Protein AF-A0AAD9D840-F1 (afdb_monomer_lite)

pLDDT: mean 80.18, std 19.05, range [27.67, 98.0]

Organism: NCBI:txid267567

Sequence (461 aa):
MATDFKEIMEVLMKVVNGGENPTETIGHDTWLPEKRAKYNAKRRQKDLDFVYSNWGLPQEKLETKINIADVPAKVAKKHKRAVAVHGYEWARMDKEYSVKVKEMESRGSLAEAVSYSIAHGTSTLEQMQQVLPTYQSRTIVDIPPDFRKFSSRICEREISGNCSALNYLFRNNYYLASYYNYAGERTDDELSLHHVNEALSLLPTLQRGEVPHYDEVLVRTIRALATYCMKDFEAALMEYRVCIAAIRLLHHEGRIDMSDATDKLMNTVNLWPHSILRMTIRIKIQNGVSRPYLTKEEYLDLMKENAYGIYSPSSQKCFHCGNTEKLLLCCGCSNAWYCSKSCATKEWKIDHKRRCGSKRYTGTVTMTASCLQEVLDEIESKDVGPETVNSLGMSILNFGDRDFLVLCKDPSSGEIFDALTDETIEMQEGAPLPTLKSKLGGYHVFSGVPSNKSSQAESQE

Structure (mmCIF, N/CA/C/O backbone):
data_AF-A0AAD9D840-F1
#
_entry.id   AF-A0AAD9D840-F1
#
loop_
_atom_site.group_PDB
_atom_site.id
_atom_site.type_symbol
_atom_site.label_atom_id
_atom_site.label_alt_id
_atom_site.label_comp_id
_atom_site.label_asym_id
_atom_site.label_entity_id
_atom_site.label_seq_id
_atom_site.pdbx_PDB_ins_code
_atom_site.Cartn_x
_atom_site.Cartn_y
_atom_site.Cartn_z
_atom_site.occupancy
_atom_site.B_iso_or_equiv
_atom_site.auth_seq_id
_atom_site.auth_comp_id
_atom_site.auth_asym_id
_atom_site.auth_atom_id
_atom_site.pdbx_PDB_model_num
ATOM 1 N N . MET A 1 1 ? -0.893 21.576 6.422 1.00 29.45 1 MET A N 1
ATOM 2 C CA . MET A 1 1 ? -1.396 21.445 5.026 1.00 29.45 1 MET A CA 1
ATOM 3 C C . MET A 1 1 ? -0.668 20.389 4.200 1.00 29.45 1 MET A C 1
ATOM 5 O O . MET A 1 1 ? -1.340 19.679 3.474 1.00 29.45 1 MET A O 1
ATOM 9 N N . ALA A 1 2 ? 0.646 20.207 4.341 1.00 33.66 2 ALA A N 1
ATOM 10 C CA . ALA A 1 2 ? 1.375 19.143 3.648 1.00 33.66 2 ALA A CA 1
ATOM 11 C C . ALA A 1 2 ? 1.812 17.990 4.568 1.00 33.66 2 ALA A C 1
ATOM 13 O O . ALA A 1 2 ? 2.385 17.053 4.065 1.00 33.66 2 ALA A O 1
ATOM 14 N N . THR A 1 3 ? 1.589 18.019 5.885 1.00 35.19 3 THR A N 1
ATOM 15 C CA . THR A 1 3 ? 2.448 17.301 6.849 1.00 35.19 3 THR A CA 1
ATOM 16 C C . THR A 1 3 ? 2.288 15.776 6.907 1.00 35.19 3 THR A C 1
ATOM 18 O O . THR A 1 3 ? 3.308 15.115 6.857 1.00 35.19 3 THR A O 1
ATOM 21 N N . ASP A 1 4 ? 1.083 15.193 6.898 1.00 39.84 4 ASP A N 1
ATOM 22 C CA . ASP A 1 4 ? 0.937 13.716 6.903 1.00 39.84 4 ASP A CA 1
ATOM 23 C C . ASP A 1 4 ? 1.371 13.089 5.571 1.00 39.84 4 ASP A C 1
ATOM 25 O O . ASP A 1 4 ? 2.036 12.055 5.529 1.00 39.84 4 ASP A O 1
ATOM 29 N N . PHE A 1 5 ? 1.021 13.749 4.462 1.00 41.75 5 PHE A N 1
ATOM 30 C CA . PHE A 1 5 ? 1.480 13.358 3.135 1.00 41.75 5 PHE A CA 1
ATOM 31 C C . PHE A 1 5 ? 2.986 13.565 3.019 1.00 41.75 5 PHE A C 1
ATOM 33 O O . PHE A 1 5 ? 3.679 12.649 2.627 1.00 41.75 5 PHE A O 1
ATOM 40 N N . LYS A 1 6 ? 3.521 14.706 3.452 1.00 47.28 6 LYS A N 1
ATOM 41 C CA . LYS A 1 6 ? 4.954 15.011 3.501 1.00 47.28 6 LYS A CA 1
ATOM 42 C C . LYS A 1 6 ? 5.700 14.070 4.434 1.00 47.28 6 LYS A C 1
ATOM 44 O O . LYS A 1 6 ? 6.805 13.724 4.086 1.00 47.28 6 LYS A O 1
ATOM 49 N N . GLU A 1 7 ? 5.144 13.599 5.545 1.00 49.38 7 GLU A N 1
ATOM 50 C CA . GLU A 1 7 ? 5.793 12.605 6.410 1.00 49.38 7 GLU A CA 1
ATOM 51 C C . GLU A 1 7 ? 5.809 11.224 5.751 1.00 49.38 7 GLU A C 1
ATOM 53 O O . GLU A 1 7 ? 6.876 10.624 5.640 1.00 49.38 7 GLU A O 1
ATOM 58 N N . ILE A 1 8 ? 4.673 10.744 5.224 1.00 47.91 8 ILE A N 1
ATOM 59 C CA . ILE A 1 8 ? 4.608 9.493 4.441 1.00 47.91 8 ILE A CA 1
ATOM 60 C C . ILE A 1 8 ? 5.553 9.565 3.240 1.00 47.91 8 ILE A C 1
ATOM 62 O O . ILE A 1 8 ? 6.259 8.606 2.933 1.00 47.91 8 ILE A O 1
ATOM 66 N N . MET A 1 9 ? 5.585 10.711 2.572 1.00 53.34 9 MET A N 1
ATOM 67 C CA . MET A 1 9 ? 6.332 10.937 1.349 1.00 53.34 9 MET A CA 1
ATOM 68 C C . MET A 1 9 ? 7.814 11.219 1.621 1.00 53.34 9 MET A C 1
ATOM 70 O O . MET A 1 9 ? 8.654 10.747 0.867 1.00 53.34 9 MET A O 1
ATOM 74 N N . GLU A 1 10 ? 8.184 11.914 2.699 1.00 56.59 10 GLU A N 1
ATOM 75 C CA . GLU A 1 10 ? 9.576 12.070 3.154 1.00 56.59 10 GLU A CA 1
ATOM 76 C C . GLU A 1 10 ? 10.136 10.714 3.567 1.00 56.59 10 GLU A C 1
ATOM 78 O O . GLU A 1 10 ? 11.280 10.394 3.243 1.00 56.59 10 GLU A O 1
ATOM 83 N N . VAL A 1 11 ? 9.324 9.894 4.239 1.00 51.03 11 VAL A N 1
ATOM 84 C CA . VAL A 1 11 ? 9.657 8.502 4.533 1.00 51.03 11 VAL A CA 1
ATOM 85 C C . VAL A 1 11 ? 9.839 7.726 3.230 1.00 51.03 11 VAL A C 1
ATOM 87 O O . VAL A 1 11 ? 10.892 7.119 3.057 1.00 51.03 11 VAL A O 1
ATOM 90 N N . LEU A 1 12 ? 8.898 7.798 2.280 1.00 49.81 12 LEU A N 1
ATOM 91 C CA . LEU A 1 12 ? 9.004 7.146 0.967 1.00 49.81 12 LEU A CA 1
ATOM 92 C C . LEU A 1 12 ? 10.221 7.616 0.156 1.00 49.81 12 LEU A C 1
ATOM 94 O O . LEU A 1 12 ? 10.857 6.796 -0.497 1.00 49.81 12 LEU A O 1
ATOM 98 N N . MET A 1 13 ? 10.607 8.889 0.227 1.00 56.91 13 MET A N 1
ATOM 99 C CA . MET A 1 13 ? 11.772 9.436 -0.481 1.00 56.91 13 MET A CA 1
ATOM 100 C C . MET A 1 13 ? 13.093 9.020 0.160 1.00 56.91 13 MET A C 1
ATOM 102 O O . MET A 1 13 ? 13.984 8.532 -0.538 1.00 56.91 13 MET A O 1
ATOM 106 N N . LYS A 1 14 ? 13.204 9.092 1.495 1.00 57.66 14 LYS A N 1
ATOM 107 C CA . LYS A 1 14 ? 14.342 8.514 2.237 1.00 57.66 14 LYS A CA 1
ATOM 108 C C . LYS A 1 14 ? 14.491 7.026 1.916 1.00 57.66 14 LYS A C 1
ATOM 110 O O . LYS A 1 14 ? 15.598 6.525 1.719 1.00 57.66 14 LYS A O 1
ATOM 115 N N . VAL A 1 15 ? 13.363 6.335 1.779 1.00 48.47 15 VAL A N 1
ATOM 116 C CA . VAL A 1 15 ? 13.254 4.937 1.365 1.00 48.47 15 VAL A CA 1
ATOM 117 C C . VAL A 1 15 ? 13.712 4.724 -0.087 1.00 48.47 15 VAL A C 1
ATOM 119 O O . VAL A 1 15 ? 14.525 3.831 -0.332 1.00 48.47 15 VAL A O 1
ATOM 122 N N . VAL A 1 16 ? 13.257 5.521 -1.055 1.00 50.81 16 VAL A N 1
ATOM 123 C CA . VAL A 1 16 ? 13.662 5.447 -2.474 1.00 50.81 16 VAL A CA 1
ATOM 124 C C . VAL A 1 16 ? 15.173 5.647 -2.616 1.00 50.81 16 VAL A C 1
ATOM 126 O O . VAL A 1 16 ? 15.828 4.874 -3.320 1.00 50.81 16 VAL A O 1
ATOM 129 N N . ASN A 1 17 ? 15.739 6.594 -1.866 1.00 52.16 17 ASN A N 1
ATOM 130 C CA . ASN A 1 17 ? 17.144 6.990 -1.961 1.00 52.16 17 ASN A CA 1
ATOM 131 C C . ASN A 1 17 ? 18.080 6.211 -1.015 1.00 52.16 17 ASN A C 1
ATOM 133 O O . ASN A 1 17 ? 19.302 6.337 -1.101 1.00 52.16 17 ASN A O 1
ATOM 137 N N . GLY A 1 18 ? 17.550 5.342 -0.149 1.00 47.78 18 GLY A N 1
ATOM 138 C CA . GLY A 1 18 ? 18.353 4.535 0.777 1.00 47.78 18 GLY A CA 1
ATOM 139 C C . GLY A 1 18 ? 19.085 5.375 1.827 1.00 47.78 18 GLY A C 1
ATOM 140 O O . GLY A 1 18 ? 20.277 5.161 2.046 1.00 47.78 18 GLY A O 1
ATOM 141 N N . GLY A 1 19 ? 18.397 6.360 2.408 1.00 46.72 19 GLY A N 1
ATOM 142 C CA . GLY A 1 19 ? 18.869 7.123 3.566 1.00 46.72 19 GLY A CA 1
ATOM 143 C C . GLY A 1 19 ? 18.690 6.354 4.881 1.00 46.72 19 GLY A C 1
ATOM 144 O O . GLY A 1 19 ? 17.804 5.508 4.998 1.00 46.72 19 GLY A O 1
ATOM 145 N N . GLU A 1 20 ? 19.541 6.640 5.869 1.00 41.97 20 GLU A N 1
ATOM 146 C CA . GLU A 1 20 ? 19.418 6.119 7.238 1.00 41.97 20 GLU A CA 1
ATOM 147 C C . GLU A 1 20 ? 18.308 6.882 7.993 1.00 41.97 20 GLU A C 1
ATOM 149 O O . GLU A 1 20 ? 18.249 8.112 7.942 1.00 41.97 20 GLU A O 1
ATOM 154 N N . ASN A 1 21 ? 17.403 6.165 8.672 1.00 44.53 21 ASN A N 1
ATOM 155 C CA . ASN A 1 21 ? 16.300 6.766 9.436 1.00 44.53 21 ASN A CA 1
ATOM 156 C C . ASN A 1 21 ? 16.753 7.203 10.847 1.00 44.53 21 ASN A C 1
ATOM 158 O O . ASN A 1 21 ? 17.537 6.490 11.477 1.00 44.53 21 ASN A O 1
ATOM 162 N N . PRO A 1 22 ? 16.237 8.329 11.385 1.00 41.00 22 PRO A N 1
ATOM 163 C CA . PRO A 1 22 ? 16.513 8.753 12.757 1.00 41.00 22 PRO A CA 1
ATOM 164 C C . PRO A 1 22 ? 15.945 7.751 13.777 1.00 41.00 22 PRO A C 1
ATOM 166 O O . PRO A 1 22 ? 14.803 7.310 13.680 1.00 41.00 22 PRO A O 1
ATOM 169 N N . THR A 1 23 ? 16.764 7.383 14.761 1.00 36.69 23 THR A N 1
ATOM 170 C CA . THR A 1 23 ? 16.571 6.259 15.696 1.00 36.69 23 THR A CA 1
ATOM 171 C C . THR A 1 23 ? 15.702 6.576 16.924 1.00 36.69 23 THR A C 1
ATOM 173 O O . THR A 1 23 ? 15.988 6.077 18.016 1.00 36.69 23 THR A O 1
ATOM 176 N N . GLU A 1 24 ? 14.647 7.386 16.803 1.00 38.84 24 GLU A N 1
ATOM 177 C CA . GLU A 1 24 ? 13.679 7.500 17.903 1.00 38.84 24 GLU A CA 1
ATOM 178 C C . GLU A 1 24 ? 12.781 6.260 17.929 1.00 38.84 24 GLU A C 1
ATOM 180 O O . GLU A 1 24 ? 11.884 6.063 17.114 1.00 38.84 24 GLU A O 1
ATOM 185 N N . THR A 1 25 ? 13.093 5.373 18.871 1.00 36.81 25 THR A N 1
ATOM 186 C CA . THR A 1 25 ? 12.442 4.082 19.082 1.00 36.81 25 THR A CA 1
ATOM 187 C C . THR A 1 25 ? 11.086 4.275 19.753 1.00 36.81 25 THR A C 1
ATOM 189 O O . THR A 1 25 ? 10.904 4.015 20.941 1.00 36.81 25 THR A O 1
ATOM 192 N N . ILE A 1 26 ? 10.091 4.700 18.975 1.00 44.09 26 ILE A N 1
ATOM 193 C CA . ILE A 1 26 ? 8.704 4.375 19.304 1.00 44.09 26 ILE A CA 1
ATOM 194 C C . ILE A 1 26 ? 8.619 2.844 19.267 1.00 44.09 26 ILE A C 1
ATOM 196 O O . ILE A 1 26 ? 9.094 2.211 18.327 1.00 44.09 26 ILE A O 1
ATOM 200 N N . GLY A 1 27 ? 8.091 2.220 20.322 1.00 40.41 27 GLY A N 1
ATOM 201 C CA . GLY A 1 27 ? 7.909 0.769 20.370 1.00 40.41 27 GLY A CA 1
ATOM 202 C C . GLY A 1 27 ? 6.979 0.320 19.244 1.00 40.41 27 GLY A C 1
ATOM 203 O O . GLY A 1 27 ? 5.760 0.362 19.388 1.00 40.41 27 GLY A O 1
ATOM 204 N N . HIS A 1 28 ? 7.548 -0.063 18.103 1.00 46.59 28 HIS A N 1
ATOM 205 C CA . HIS A 1 28 ? 6.801 -0.512 16.940 1.00 46.59 28 HIS A CA 1
ATOM 206 C C . HIS A 1 28 ? 6.368 -1.965 17.159 1.00 46.59 28 HIS A C 1
ATOM 208 O O . HIS A 1 28 ? 7.020 -2.900 16.706 1.00 46.59 28 HIS A O 1
ATOM 214 N N . ASP A 1 29 ? 5.258 -2.158 17.873 1.00 46.56 29 ASP A N 1
ATOM 215 C CA . ASP A 1 29 ? 4.522 -3.422 17.862 1.00 46.56 29 ASP A CA 1
ATOM 216 C C . ASP A 1 29 ? 3.733 -3.521 16.549 1.00 46.56 29 ASP A C 1
ATOM 218 O O . ASP A 1 29 ? 3.028 -2.598 16.123 1.00 46.56 29 ASP A O 1
ATOM 222 N N . THR A 1 30 ? 3.914 -4.632 15.845 1.00 50.16 30 THR A N 1
ATOM 223 C CA . THR A 1 30 ? 3.750 -4.642 14.391 1.00 50.16 30 THR A CA 1
ATOM 224 C C . THR A 1 30 ? 2.454 -5.215 13.877 1.00 50.16 30 THR A C 1
ATOM 226 O O . THR A 1 30 ? 1.578 -5.642 14.602 1.00 50.16 30 THR A O 1
ATOM 229 N N . TRP A 1 31 ? 2.232 -5.108 12.579 1.00 53.12 31 TRP A N 1
ATOM 230 C CA . TRP A 1 31 ? 0.894 -5.138 12.000 1.00 53.12 31 TRP A CA 1
ATOM 231 C C . TRP A 1 31 ? 0.262 -6.547 11.908 1.00 53.12 31 TRP A C 1
ATOM 233 O O . TRP A 1 31 ? -0.782 -6.720 11.294 1.00 53.12 31 TRP A O 1
ATOM 243 N N . LEU A 1 32 ? 0.836 -7.580 12.530 1.00 52.50 32 LEU A N 1
ATOM 244 C CA . LEU A 1 32 ? 0.228 -8.911 12.562 1.00 52.50 32 LEU A CA 1
ATOM 245 C C . LEU A 1 32 ? -0.217 -9.302 13.975 1.00 52.50 32 LEU A C 1
ATOM 247 O O . LEU A 1 32 ? 0.629 -9.437 14.856 1.00 52.50 32 LEU A O 1
ATOM 251 N N . PRO A 1 33 ? -1.508 -9.629 14.182 1.00 46.75 33 PRO A N 1
ATOM 252 C CA . PRO A 1 33 ? -1.969 -10.210 15.447 1.00 46.75 33 PRO A CA 1
ATOM 253 C C . PRO A 1 33 ? -1.257 -11.565 15.695 1.00 46.75 33 PRO A C 1
ATOM 255 O O . PRO A 1 33 ? -0.943 -12.033 16.792 1.00 46.75 33 PRO A O 1
ATOM 258 N N . GLU A 1 34 ? -0.941 -12.244 14.605 1.00 51.09 34 GLU A N 1
ATOM 259 C CA . GLU A 1 34 ? -0.529 -13.626 14.594 1.00 51.09 34 GLU A CA 1
ATOM 260 C C . GLU A 1 34 ? 0.981 -13.702 14.345 1.00 51.09 34 GLU A C 1
ATOM 262 O O . GLU A 1 34 ? 1.424 -13.515 13.216 1.00 51.09 34 GLU A O 1
ATOM 267 N N . LYS A 1 35 ? 1.785 -14.033 15.377 1.00 56.59 35 LYS A N 1
ATOM 268 C CA . LYS A 1 35 ? 3.165 -14.544 15.178 1.00 56.59 35 LYS A CA 1
ATOM 269 C C . LYS A 1 35 ? 3.151 -15.542 14.013 1.00 56.59 35 LYS A C 1
ATOM 271 O O . LYS A 1 35 ? 2.183 -16.293 13.937 1.00 56.59 35 LYS A O 1
ATOM 276 N N . ARG A 1 36 ? 4.200 -15.629 13.175 1.00 53.84 36 ARG A N 1
ATOM 277 C CA . ARG A 1 36 ? 4.269 -16.508 11.972 1.00 53.84 36 ARG A CA 1
ATOM 278 C C . ARG A 1 36 ? 3.581 -17.882 12.116 1.00 53.84 36 ARG A C 1
ATOM 280 O O . ARG A 1 36 ? 2.922 -18.332 11.188 1.00 53.84 36 ARG A O 1
ATOM 287 N N . ALA A 1 37 ? 3.664 -18.511 13.292 1.00 53.31 37 ALA A N 1
ATOM 288 C CA . ALA A 1 37 ? 3.007 -19.778 13.632 1.00 53.31 37 ALA A CA 1
ATOM 289 C C . ALA A 1 37 ? 1.455 -19.783 13.609 1.00 53.31 37 ALA A C 1
ATOM 291 O O . ALA A 1 37 ? 0.853 -20.852 13.546 1.00 53.31 37 ALA A O 1
ATOM 292 N N . LYS A 1 38 ? 0.790 -18.626 13.698 1.00 63.66 38 LYS A N 1
ATOM 293 C CA . LYS A 1 38 ? -0.675 -18.484 13.772 1.00 63.66 38 LYS A CA 1
ATOM 294 C C . LYS A 1 38 ? -1.324 -18.106 12.432 1.00 63.66 38 LYS A C 1
ATOM 296 O O . LYS A 1 38 ? -2.531 -18.314 12.301 1.00 63.66 38 LYS A O 1
ATOM 301 N N . TYR A 1 39 ? -0.552 -17.632 11.445 1.00 76.94 39 TYR A N 1
ATOM 302 C CA . TYR A 1 39 ? -1.042 -17.397 10.083 1.00 76.94 39 TYR A CA 1
ATOM 303 C C . TYR A 1 39 ? -1.327 -18.742 9.406 1.00 76.94 39 TYR A C 1
ATOM 305 O O . TYR A 1 39 ? -0.474 -19.358 8.768 1.00 76.94 39 TYR A O 1
ATOM 313 N N . ASN A 1 40 ? -2.527 -19.258 9.660 1.00 81.56 40 ASN A N 1
ATOM 314 C CA . ASN A 1 40 ? -2.892 -20.613 9.278 1.00 81.56 40 ASN A CA 1
ATOM 315 C C . ASN A 1 40 ? -3.099 -20.746 7.761 1.00 81.56 40 ASN A C 1
ATOM 317 O O . ASN A 1 40 ? -3.390 -19.777 7.056 1.00 81.56 40 ASN A O 1
ATOM 321 N N . ALA A 1 41 ? -3.017 -21.986 7.273 1.00 88.62 41 ALA A N 1
ATOM 322 C CA . ALA A 1 41 ? -3.144 -22.307 5.852 1.00 88.62 41 ALA A CA 1
ATOM 323 C C . ALA A 1 41 ? -4.435 -21.758 5.213 1.00 88.62 41 ALA A C 1
ATOM 325 O O . ALA A 1 41 ? -4.411 -21.331 4.063 1.00 88.62 41 ALA A O 1
ATOM 326 N N . LYS A 1 42 ? -5.549 -21.701 5.961 1.00 90.12 42 LYS A N 1
ATOM 327 C CA . LYS A 1 42 ? -6.823 -21.159 5.465 1.00 90.12 42 LYS A CA 1
ATOM 328 C C . LYS A 1 42 ? -6.744 -19.650 5.219 1.00 90.12 42 LYS A C 1
ATOM 330 O O . LYS A 1 42 ? -7.221 -19.182 4.189 1.00 90.12 42 LYS A O 1
ATOM 335 N N . ARG A 1 43 ? -6.155 -18.884 6.145 1.00 88.38 43 ARG A N 1
ATOM 336 C CA . ARG A 1 43 ? -5.972 -17.431 5.987 1.00 88.38 43 ARG A CA 1
ATOM 337 C C . ARG A 1 43 ? -4.968 -17.121 4.879 1.00 88.38 43 ARG A C 1
ATOM 339 O O . ARG A 1 43 ? -5.256 -16.261 4.056 1.00 88.38 43 ARG A O 1
ATOM 346 N N . ARG A 1 44 ? -3.870 -17.881 4.805 1.00 92.12 44 ARG A N 1
ATOM 347 C CA . ARG A 1 44 ? -2.905 -17.813 3.699 1.00 92.12 44 ARG A CA 1
ATOM 348 C C . ARG A 1 44 ? -3.572 -18.015 2.347 1.00 92.12 44 ARG A C 1
ATOM 350 O O . ARG A 1 44 ? -3.388 -17.202 1.453 1.00 92.12 44 ARG A O 1
ATOM 357 N N . GLN A 1 45 ? -4.379 -19.065 2.214 1.00 95.06 45 GLN A N 1
ATOM 358 C CA . GLN A 1 45 ? -5.089 -19.338 0.969 1.00 95.06 45 GLN A CA 1
ATOM 359 C C . GLN A 1 45 ? -6.064 -18.209 0.610 1.00 95.06 45 GLN A C 1
ATOM 361 O O . GLN A 1 45 ? -6.104 -17.791 -0.541 1.00 95.06 45 GLN A O 1
ATOM 366 N N . LYS A 1 46 ? -6.787 -17.658 1.599 1.00 94.31 46 LYS A N 1
ATOM 367 C CA . LYS A 1 46 ? -7.667 -16.499 1.385 1.00 94.31 46 LYS A CA 1
ATOM 368 C C . LYS A 1 46 ? -6.895 -15.291 0.849 1.00 94.31 46 LYS A C 1
ATOM 370 O O . LYS A 1 46 ? -7.359 -14.670 -0.098 1.00 94.31 46 LYS A O 1
ATOM 375 N N . ASP A 1 47 ? -5.747 -14.964 1.442 1.00 95.06 47 ASP A N 1
ATOM 376 C CA . ASP A 1 47 ? -4.921 -13.844 0.978 1.00 95.06 47 ASP A CA 1
ATOM 377 C C . ASP A 1 47 ? -4.343 -14.119 -0.420 1.00 95.06 47 ASP A C 1
ATOM 379 O O . ASP A 1 47 ? -4.380 -13.226 -1.256 1.00 95.06 47 ASP A O 1
ATOM 383 N N . LEU A 1 48 ? -3.889 -15.345 -0.718 1.00 96.31 48 LEU A N 1
ATOM 384 C CA . LEU A 1 48 ? -3.428 -15.732 -2.062 1.00 96.31 48 LEU A CA 1
ATOM 385 C C . LEU A 1 48 ? -4.521 -15.556 -3.123 1.00 96.31 48 LEU A C 1
ATOM 387 O O . LEU A 1 48 ? -4.275 -14.946 -4.161 1.00 96.31 48 LEU A O 1
ATOM 391 N N . ASP A 1 49 ? -5.724 -16.079 -2.870 1.00 97.06 49 ASP A N 1
ATOM 392 C CA . ASP A 1 49 ? -6.846 -15.958 -3.805 1.00 97.06 49 ASP A CA 1
ATOM 393 C C . ASP A 1 49 ? -7.298 -14.491 -3.944 1.00 97.06 49 ASP A C 1
ATOM 395 O O . ASP A 1 49 ? -7.596 -14.043 -5.052 1.00 97.06 49 ASP A O 1
ATOM 399 N N . PHE A 1 50 ? -7.309 -13.726 -2.844 1.00 96.75 50 PHE A N 1
ATOM 400 C CA . PHE A 1 50 ? -7.670 -12.306 -2.851 1.00 96.75 50 PHE A CA 1
ATOM 401 C C . PHE A 1 50 ? -6.670 -11.460 -3.640 1.00 96.75 50 PHE A C 1
ATOM 403 O O . PHE A 1 50 ? -7.079 -10.684 -4.502 1.00 96.75 50 PHE A O 1
ATOM 410 N N . VAL A 1 51 ? -5.372 -11.639 -3.382 1.00 97.06 51 VAL A N 1
ATOM 411 C CA . VAL A 1 51 ? -4.294 -10.967 -4.110 1.00 97.06 51 VAL A CA 1
ATOM 412 C C . VAL A 1 51 ? -4.392 -11.325 -5.586 1.00 97.06 51 VAL A C 1
ATOM 414 O O . VAL A 1 51 ? -4.548 -10.422 -6.392 1.00 97.06 51 VAL A O 1
ATOM 417 N N . TYR A 1 52 ? -4.418 -12.611 -5.949 1.00 96.94 52 TYR A N 1
ATOM 418 C CA . TYR A 1 52 ? -4.513 -13.047 -7.349 1.00 96.94 52 TYR A CA 1
ATOM 419 C C . TYR A 1 52 ? -5.703 -12.424 -8.094 1.00 96.94 52 TYR A C 1
ATOM 421 O O . TYR A 1 52 ? -5.534 -11.917 -9.201 1.00 96.94 52 TYR A O 1
ATOM 429 N N . SER A 1 53 ? -6.883 -12.396 -7.468 1.00 96.88 53 SER A N 1
ATOM 430 C CA . SER A 1 53 ? -8.107 -11.870 -8.092 1.00 96.88 53 SER A CA 1
ATOM 431 C C . SER A 1 53 ? -8.065 -10.360 -8.348 1.00 96.88 53 SER A C 1
ATOM 433 O O . SER A 1 53 ? -8.786 -9.876 -9.213 1.00 96.88 53 SER A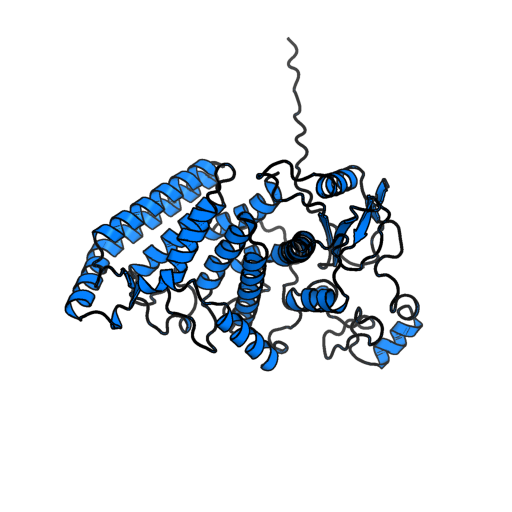 O 1
ATOM 435 N N . ASN A 1 54 ? -7.224 -9.622 -7.617 1.00 96.62 54 ASN A N 1
ATOM 436 C CA . ASN A 1 54 ? -7.144 -8.161 -7.680 1.00 96.62 54 ASN A CA 1
ATOM 437 C C . ASN A 1 54 ? -5.742 -7.655 -8.096 1.00 96.62 54 ASN A C 1
ATOM 439 O O . ASN A 1 54 ? -5.479 -6.452 -8.082 1.00 96.62 54 ASN A O 1
ATOM 443 N N . TRP A 1 55 ? -4.827 -8.557 -8.487 1.00 95.50 55 TRP A N 1
ATOM 444 C CA . TRP A 1 55 ? -3.463 -8.207 -8.919 1.00 95.50 55 TRP A CA 1
ATOM 445 C C . TRP A 1 55 ? -3.365 -7.821 -10.398 1.00 95.50 55 TRP A C 1
ATOM 447 O O . TRP A 1 55 ? -2.323 -7.336 -10.848 1.00 95.50 55 TRP A O 1
ATOM 457 N N . GLY A 1 56 ? -4.421 -8.045 -11.179 1.00 92.19 56 GLY A N 1
ATOM 458 C CA . GLY A 1 56 ? -4.452 -7.652 -12.584 1.00 92.19 56 GLY A CA 1
ATOM 459 C C . GLY A 1 56 ? -4.292 -6.139 -12.751 1.00 92.19 56 GLY A C 1
ATOM 460 O O . GLY A 1 56 ? -4.854 -5.359 -11.985 1.00 92.19 56 GLY A O 1
ATOM 461 N N . LEU A 1 57 ? -3.517 -5.730 -13.754 1.00 87.69 57 LEU A N 1
ATOM 462 C CA . LEU A 1 57 ? -3.578 -4.372 -14.297 1.00 87.69 57 LEU A CA 1
ATOM 463 C C . LEU A 1 57 ? -4.705 -4.289 -15.338 1.00 87.69 57 LEU A C 1
ATOM 465 O O . LEU A 1 57 ? -5.104 -5.331 -15.868 1.00 87.69 57 LEU A O 1
ATOM 469 N N . PRO A 1 58 ? -5.180 -3.081 -15.694 1.00 82.56 58 PRO A N 1
ATOM 470 C CA . PRO A 1 58 ? -6.070 -2.904 -16.840 1.00 82.56 58 PRO A CA 1
ATOM 471 C C . PRO A 1 58 ? -5.509 -3.577 -18.106 1.00 82.56 58 PRO A C 1
ATOM 473 O O . PRO A 1 58 ? -4.329 -3.413 -18.429 1.00 82.56 58 PRO A O 1
ATOM 476 N N . GLN A 1 59 ? -6.351 -4.336 -18.820 1.00 75.31 59 GLN A N 1
ATOM 477 C CA . GLN A 1 59 ? -5.938 -5.207 -19.933 1.00 75.31 59 GLN A CA 1
ATOM 478 C C . GLN A 1 59 ? -5.190 -4.454 -21.046 1.00 75.31 59 GLN A C 1
ATOM 480 O O . GLN A 1 59 ? -4.197 -4.961 -21.567 1.00 75.31 59 GLN A O 1
ATOM 485 N N . GLU A 1 60 ? -5.604 -3.220 -21.343 1.00 76.50 60 GLU A N 1
ATOM 486 C CA . GLU A 1 60 ? -5.014 -2.353 -22.374 1.00 76.50 60 GLU A CA 1
ATOM 487 C C . GLU A 1 60 ? -3.495 -2.177 -22.220 1.00 76.50 60 GLU A C 1
ATOM 489 O O . GLU A 1 60 ? -2.761 -2.062 -23.201 1.00 76.50 60 GLU A O 1
ATOM 494 N N . LYS A 1 61 ? -2.984 -2.209 -20.983 1.00 74.12 61 LYS A N 1
ATOM 495 C CA . LYS A 1 61 ? -1.551 -2.047 -20.709 1.00 74.12 61 LYS A CA 1
ATOM 496 C C . LYS A 1 61 ? -0.734 -3.295 -21.050 1.00 74.12 61 LYS A C 1
ATOM 498 O O . LYS A 1 61 ? 0.414 -3.174 -21.483 1.00 74.12 61 LYS A O 1
ATOM 503 N N . LEU A 1 62 ? -1.319 -4.486 -20.913 1.00 74.38 62 LEU A N 1
ATOM 504 C CA . LEU A 1 62 ? -0.630 -5.769 -21.116 1.00 74.38 62 LEU A CA 1
ATOM 505 C C . LEU A 1 62 ? -0.386 -6.079 -22.600 1.00 74.38 62 LEU A C 1
ATOM 507 O O . LEU A 1 62 ? 0.607 -6.714 -22.964 1.00 74.38 62 LEU A O 1
ATOM 511 N N . GLU A 1 63 ? -1.253 -5.586 -23.482 1.00 85.19 63 GLU A N 1
ATOM 512 C CA . GLU A 1 63 ? -1.157 -5.828 -24.925 1.00 85.19 63 GLU A CA 1
ATOM 513 C C . GLU A 1 63 ? 0.083 -5.162 -25.550 1.00 85.19 63 GLU A C 1
ATOM 515 O O . GLU A 1 63 ? 0.572 -5.598 -26.590 1.00 85.19 63 GLU A O 1
ATOM 520 N N . THR A 1 64 ? 0.694 -4.188 -24.868 1.00 88.75 64 THR A N 1
ATOM 521 C CA . THR A 1 64 ? 1.881 -3.463 -25.354 1.00 88.75 64 THR A CA 1
ATOM 522 C C . THR A 1 64 ? 3.220 -4.151 -25.064 1.00 88.75 64 THR A C 1
ATOM 524 O O . THR A 1 64 ? 4.250 -3.704 -25.571 1.00 88.75 64 THR A O 1
ATOM 527 N N . LYS A 1 65 ? 3.249 -5.232 -24.272 1.00 90.69 65 LYS A N 1
ATOM 528 C CA . LYS A 1 65 ? 4.495 -5.880 -23.810 1.00 90.69 65 LYS A CA 1
ATOM 529 C C . LYS A 1 65 ? 4.574 -7.338 -24.259 1.00 90.69 65 LYS A C 1
ATOM 531 O O . LYS A 1 65 ? 3.569 -8.030 -24.205 1.00 90.69 65 LYS A O 1
ATOM 536 N N . ILE A 1 66 ? 5.738 -7.830 -24.679 1.00 92.06 66 ILE A N 1
ATOM 537 C CA . ILE A 1 66 ? 5.943 -9.236 -25.075 1.00 92.06 66 ILE A CA 1
ATOM 538 C C . ILE A 1 66 ? 7.170 -9.826 -24.381 1.00 92.06 66 ILE A C 1
ATOM 540 O O . ILE A 1 66 ? 8.214 -9.177 -24.324 1.00 92.06 66 ILE A O 1
ATOM 544 N N . ASN A 1 67 ? 7.072 -11.051 -23.858 1.00 90.88 67 ASN A N 1
ATOM 545 C CA . ASN A 1 67 ? 8.220 -11.698 -23.229 1.00 90.88 67 ASN A CA 1
ATOM 546 C C . ASN A 1 67 ? 9.283 -12.050 -24.284 1.00 90.88 67 ASN A C 1
ATOM 548 O O . ASN A 1 67 ? 8.970 -12.453 -25.405 1.00 90.88 67 ASN A O 1
ATOM 552 N N . ILE A 1 68 ? 10.561 -11.926 -23.928 1.00 93.19 68 ILE A N 1
ATOM 553 C CA . ILE A 1 68 ? 11.689 -12.262 -24.802 1.00 93.19 68 ILE A CA 1
ATOM 554 C C . ILE A 1 68 ? 11.702 -13.740 -25.225 1.00 93.19 68 ILE A C 1
ATOM 556 O O . ILE A 1 68 ? 12.285 -14.075 -26.256 1.00 93.19 68 ILE A O 1
ATOM 560 N N . ALA A 1 69 ? 11.072 -14.627 -24.452 1.00 90.56 69 ALA A N 1
ATOM 561 C CA . ALA A 1 69 ? 10.890 -16.028 -24.815 1.00 90.56 69 ALA A CA 1
ATOM 562 C C . ALA A 1 69 ? 9.939 -16.210 -26.013 1.00 90.56 69 ALA A C 1
ATOM 564 O O . ALA A 1 69 ? 10.081 -17.182 -26.753 1.00 90.56 69 ALA A O 1
ATOM 565 N N . ASP A 1 70 ? 9.035 -15.253 -26.239 1.00 94.06 70 ASP A N 1
ATOM 566 C CA . ASP A 1 70 ? 7.993 -15.316 -27.270 1.00 94.06 70 ASP A CA 1
ATOM 567 C C . ASP A 1 70 ? 8.382 -14.579 -28.565 1.00 94.06 70 ASP A C 1
ATOM 569 O O . ASP A 1 70 ? 7.636 -14.592 -29.547 1.00 94.06 70 ASP A O 1
ATOM 573 N N . VAL A 1 71 ? 9.552 -13.925 -28.605 1.00 96.06 71 VAL A N 1
ATOM 574 C CA . VAL A 1 71 ? 10.049 -13.249 -29.815 1.00 96.06 71 VAL A CA 1
ATOM 575 C C . VAL A 1 71 ? 10.986 -14.156 -30.625 1.00 96.06 71 VAL A C 1
ATOM 577 O O . VAL A 1 71 ? 11.689 -14.998 -30.063 1.00 96.06 71 VAL A O 1
ATOM 580 N N . PRO A 1 72 ? 11.105 -13.963 -31.955 1.00 97.81 72 PRO A N 1
ATOM 581 C CA . PRO A 1 72 ? 12.049 -14.727 -32.765 1.00 97.81 72 PRO A CA 1
ATOM 582 C C . PRO A 1 72 ? 13.487 -14.625 -32.236 1.00 97.81 72 PRO A C 1
ATOM 584 O O . PRO A 1 72 ? 13.959 -13.538 -31.897 1.00 97.81 72 PRO A O 1
ATOM 587 N N . ALA A 1 73 ? 14.238 -15.731 -32.265 1.00 96.44 73 ALA A N 1
ATOM 588 C CA . ALA A 1 73 ? 15.596 -15.807 -31.706 1.00 96.44 73 ALA A CA 1
ATOM 589 C C . ALA A 1 73 ? 16.550 -14.707 -32.218 1.00 96.44 73 ALA A C 1
ATOM 591 O O . ALA A 1 73 ? 17.399 -14.205 -31.479 1.00 96.44 73 ALA A O 1
ATOM 592 N N . LYS A 1 74 ? 16.397 -14.284 -33.482 1.00 97.00 74 LYS A N 1
ATOM 593 C CA . LYS A 1 74 ? 17.162 -13.171 -34.071 1.00 97.00 74 LYS A CA 1
ATOM 594 C C . LYS A 1 74 ? 16.876 -11.835 -33.370 1.00 97.00 74 LYS A C 1
ATOM 596 O O . LYS A 1 74 ? 17.809 -11.065 -33.140 1.00 97.00 74 LYS A O 1
ATOM 601 N N . VAL A 1 75 ? 15.616 -11.576 -33.021 1.00 96.88 75 VAL A N 1
ATOM 602 C CA . VAL A 1 75 ? 15.177 -10.375 -32.296 1.00 96.88 75 VAL A CA 1
ATOM 603 C C . VAL A 1 75 ? 15.662 -10.432 -30.850 1.00 96.88 75 VAL A C 1
ATOM 605 O O . VAL A 1 75 ? 16.311 -9.488 -30.407 1.00 96.88 75 VAL A O 1
ATOM 608 N N . ALA A 1 76 ? 15.481 -11.565 -30.161 1.00 94.94 76 ALA A N 1
ATOM 609 C CA . ALA A 1 76 ? 16.002 -11.767 -28.805 1.00 94.94 76 ALA A CA 1
ATOM 610 C C . ALA A 1 76 ? 17.525 -11.548 -28.734 1.00 94.94 76 ALA A C 1
ATOM 612 O O . ALA A 1 76 ? 18.027 -10.864 -27.845 1.00 94.94 76 ALA A O 1
ATOM 613 N N . LY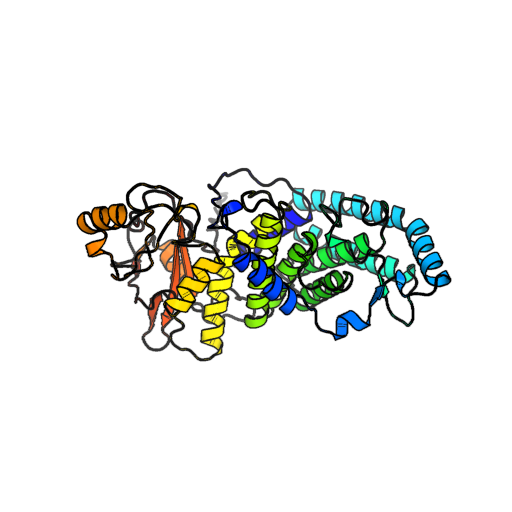S A 1 77 ? 18.281 -12.068 -29.712 1.00 94.94 77 LYS A N 1
ATOM 614 C CA . LYS A 1 77 ? 19.735 -11.860 -29.810 1.00 94.94 77 LYS A CA 1
ATOM 615 C C . LYS A 1 77 ? 20.099 -10.390 -30.029 1.00 94.94 77 LYS A C 1
ATOM 617 O O . LYS A 1 77 ? 21.080 -9.927 -29.453 1.00 94.94 77 LYS A O 1
ATOM 622 N N . LYS A 1 78 ? 19.341 -9.658 -30.855 1.00 96.38 78 LYS A N 1
ATOM 623 C CA . LYS A 1 78 ? 19.536 -8.211 -31.055 1.00 96.38 78 LYS A CA 1
ATOM 624 C C . LYS A 1 78 ? 19.259 -7.439 -29.764 1.00 96.38 78 LYS A C 1
ATO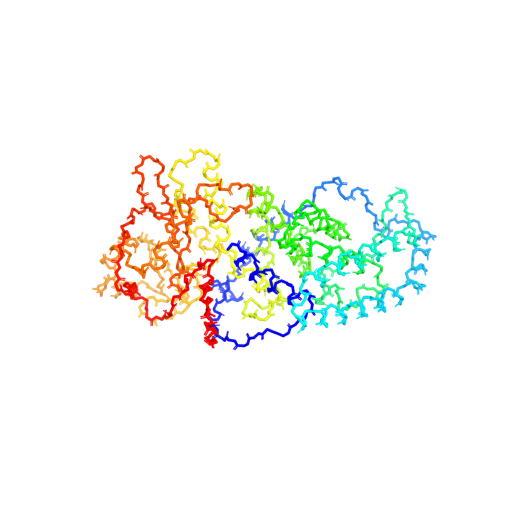M 626 O O . LYS A 1 78 ? 20.070 -6.595 -29.406 1.00 96.38 78 LYS A O 1
ATOM 631 N N . HIS A 1 79 ? 18.177 -7.775 -29.062 1.00 94.81 79 HIS A N 1
ATOM 632 C CA . HIS A 1 79 ? 17.829 -7.182 -27.773 1.00 94.81 79 HIS A CA 1
ATOM 633 C C . HIS A 1 79 ? 18.965 -7.377 -26.766 1.00 94.81 79 HIS A C 1
ATOM 635 O O . HIS A 1 79 ? 19.569 -6.401 -26.341 1.00 94.81 79 HIS A O 1
ATOM 641 N N . LYS A 1 80 ? 19.367 -8.628 -26.501 1.00 92.31 80 LYS A N 1
ATOM 642 C CA . LYS A 1 80 ? 20.469 -8.948 -25.575 1.00 92.31 80 LYS A CA 1
ATOM 643 C C . LYS A 1 80 ? 21.780 -8.234 -25.922 1.00 92.31 80 LYS A C 1
ATOM 645 O O . LYS A 1 80 ? 22.502 -7.818 -25.026 1.00 92.31 80 LYS A O 1
ATOM 650 N N . ARG A 1 81 ? 22.092 -8.068 -27.214 1.00 94.12 81 ARG A N 1
ATOM 651 C CA . ARG A 1 81 ? 23.261 -7.289 -27.659 1.00 94.12 81 ARG A CA 1
ATOM 652 C C . ARG A 1 81 ? 23.131 -5.806 -27.327 1.00 94.12 81 ARG A C 1
ATOM 654 O O . ARG A 1 81 ? 24.104 -5.240 -26.854 1.00 94.12 81 ARG A O 1
ATOM 661 N N . ALA A 1 82 ? 21.969 -5.195 -27.557 1.00 94.50 82 ALA A N 1
ATOM 662 C CA . ALA A 1 82 ? 21.732 -3.801 -27.181 1.00 94.50 82 ALA A CA 1
ATOM 663 C C . ALA A 1 82 ? 21.904 -3.613 -25.667 1.00 94.50 82 ALA A C 1
ATOM 665 O O . ALA A 1 82 ? 22.645 -2.732 -25.243 1.00 94.50 82 ALA A O 1
ATOM 666 N N . VAL A 1 83 ? 21.326 -4.508 -24.859 1.00 91.44 83 VAL A N 1
ATOM 667 C CA . VAL A 1 83 ? 21.495 -4.480 -23.399 1.00 91.44 83 VAL A CA 1
ATOM 668 C C . VAL A 1 83 ? 22.963 -4.638 -22.992 1.00 91.44 83 VAL A C 1
ATOM 670 O O . VAL A 1 83 ? 23.448 -3.889 -22.154 1.00 91.44 83 VAL A O 1
ATOM 673 N N . ALA A 1 84 ? 23.707 -5.557 -23.612 1.00 90.50 84 ALA A N 1
ATOM 674 C CA . ALA A 1 84 ? 25.129 -5.743 -23.319 1.00 90.50 84 ALA A CA 1
ATOM 675 C C . ALA A 1 84 ? 25.994 -4.524 -23.696 1.00 90.50 84 ALA A C 1
ATOM 677 O O . ALA A 1 84 ? 26.981 -4.250 -23.021 1.00 90.50 84 ALA A O 1
ATOM 678 N N . VAL A 1 85 ? 25.636 -3.802 -24.764 1.00 94.19 85 VAL A N 1
ATOM 679 C CA . VAL A 1 85 ? 26.363 -2.608 -25.228 1.00 94.19 85 VAL A CA 1
ATOM 680 C C . VAL A 1 85 ? 26.049 -1.383 -24.366 1.00 94.19 85 VAL A C 1
ATOM 682 O O . VAL A 1 85 ? 26.959 -0.630 -24.039 1.00 94.19 85 VAL A O 1
ATOM 685 N N . HIS A 1 86 ? 24.783 -1.182 -23.994 1.00 94.06 86 HIS A N 1
ATOM 686 C CA . HIS A 1 86 ? 24.325 0.048 -23.335 1.00 94.06 86 HIS A CA 1
ATOM 687 C C . HIS A 1 86 ? 24.135 -0.084 -21.817 1.00 94.06 86 HIS A C 1
ATOM 689 O O . HIS A 1 86 ? 24.154 0.920 -21.111 1.00 94.06 86 HIS A O 1
ATOM 695 N N . GLY A 1 87 ? 24.002 -1.303 -21.286 1.00 89.31 87 GLY A N 1
ATOM 696 C CA . GLY A 1 87 ? 23.664 -1.544 -19.880 1.00 89.31 87 GLY A CA 1
ATOM 697 C C . GLY A 1 87 ? 24.674 -0.974 -18.885 1.00 89.31 87 GLY A C 1
ATOM 698 O O . GLY A 1 87 ? 24.275 -0.446 -17.852 1.00 89.31 87 GLY A O 1
ATOM 699 N N . TYR A 1 88 ? 25.971 -1.013 -19.213 1.00 89.69 88 TYR A N 1
ATOM 700 C CA . TYR A 1 88 ? 27.009 -0.401 -18.377 1.00 89.69 88 TYR A CA 1
ATOM 701 C C . TYR A 1 88 ? 26.817 1.113 -18.235 1.00 89.69 88 TYR A C 1
ATOM 703 O O . TYR A 1 88 ? 26.965 1.658 -17.143 1.00 89.69 88 TYR A O 1
ATOM 711 N N . GLU A 1 89 ? 26.463 1.784 -19.330 1.00 91.12 89 GLU A N 1
ATOM 712 C CA . GLU A 1 89 ? 26.276 3.231 -19.338 1.00 91.12 89 GLU A CA 1
ATOM 713 C C . GLU A 1 89 ? 25.043 3.636 -18.526 1.00 91.12 89 GLU A C 1
ATOM 715 O O . GLU A 1 89 ? 25.136 4.531 -17.690 1.00 91.12 89 GLU A O 1
ATOM 720 N N . TRP A 1 90 ? 23.926 2.913 -18.665 1.00 90.38 90 TRP A N 1
ATOM 721 C CA . TRP A 1 90 ? 22.741 3.130 -17.824 1.00 90.38 90 TRP A CA 1
ATOM 722 C C . TRP A 1 90 ? 23.047 2.926 -16.338 1.00 90.38 90 TRP A C 1
ATOM 724 O O . TRP A 1 90 ? 22.665 3.747 -15.508 1.00 90.38 90 TRP A O 1
ATOM 734 N N . ALA A 1 91 ? 23.806 1.879 -15.996 1.00 86.62 91 ALA A N 1
ATOM 735 C CA . ALA A 1 91 ? 24.247 1.633 -14.625 1.00 86.62 91 ALA A CA 1
ATOM 736 C C . ALA A 1 91 ? 25.085 2.790 -14.065 1.00 86.62 91 ALA A C 1
ATOM 738 O O . ALA A 1 91 ? 24.909 3.195 -12.914 1.00 86.62 91 ALA A O 1
ATOM 739 N N . ARG A 1 92 ? 26.015 3.306 -14.877 1.00 90.50 92 ARG A N 1
ATOM 740 C CA . ARG A 1 92 ? 26.886 4.427 -14.518 1.00 90.50 92 ARG A CA 1
ATOM 741 C C . ARG A 1 92 ? 26.067 5.695 -14.287 1.00 90.50 92 ARG A C 1
ATOM 743 O O . ARG A 1 92 ? 26.233 6.328 -13.246 1.00 90.50 92 ARG A O 1
ATOM 750 N N . MET A 1 93 ? 25.161 6.018 -15.211 1.00 90.25 93 MET A N 1
ATOM 751 C CA . MET A 1 93 ? 24.274 7.176 -15.111 1.00 90.25 93 MET A CA 1
ATOM 752 C C . MET A 1 93 ? 23.399 7.117 -13.855 1.00 90.25 93 MET A C 1
ATOM 754 O O . MET A 1 93 ? 23.393 8.074 -13.088 1.00 90.25 93 MET A O 1
ATOM 758 N N . ASP A 1 94 ? 22.733 5.989 -13.587 1.00 87.44 94 ASP A N 1
ATOM 759 C CA . ASP A 1 94 ? 21.898 5.808 -12.388 1.00 87.44 94 ASP A CA 1
ATOM 760 C C . ASP A 1 94 ? 22.700 5.961 -11.089 1.00 87.44 94 ASP A C 1
ATOM 762 O O . ASP A 1 94 ? 22.210 6.515 -10.099 1.00 87.44 94 ASP A O 1
ATOM 766 N N . LYS A 1 95 ? 23.949 5.480 -11.073 1.00 89.31 95 LYS A N 1
ATOM 767 C CA . LYS A 1 95 ? 24.838 5.621 -9.918 1.00 89.31 95 LYS A CA 1
ATOM 768 C C . LYS A 1 95 ? 25.215 7.083 -9.675 1.00 89.31 95 LYS A C 1
ATOM 770 O O . LYS A 1 95 ? 25.135 7.541 -8.538 1.00 89.31 95 LYS A O 1
ATOM 775 N N . GLU A 1 96 ? 25.617 7.807 -10.717 1.00 92.75 96 GLU A N 1
ATOM 776 C CA . GLU A 1 96 ? 25.957 9.236 -10.631 1.00 92.75 96 GLU A CA 1
ATOM 777 C C . GLU A 1 96 ? 24.753 10.081 -10.219 1.00 92.75 96 GLU A C 1
ATOM 779 O O . GLU A 1 96 ? 24.861 10.949 -9.352 1.00 92.75 96 GLU A O 1
ATOM 784 N N . TYR A 1 97 ? 23.597 9.779 -10.802 1.00 91.44 97 TYR A N 1
ATOM 785 C CA . TYR A 1 97 ? 22.316 10.362 -10.445 1.00 91.44 97 TYR A CA 1
ATOM 786 C C . TYR A 1 97 ? 22.000 10.174 -8.953 1.00 91.44 97 TYR A C 1
ATOM 788 O O . TYR A 1 97 ? 21.743 11.150 -8.249 1.00 91.44 97 TYR A O 1
ATOM 796 N N . SER A 1 98 ? 22.105 8.939 -8.450 1.00 89.06 98 SER A N 1
ATOM 797 C CA . SER A 1 98 ? 21.805 8.613 -7.049 1.00 89.06 98 SER A CA 1
ATOM 798 C C . SER A 1 98 ? 22.689 9.390 -6.067 1.00 89.06 98 SER A C 1
ATOM 800 O O . SER A 1 98 ? 22.231 9.777 -4.995 1.00 89.06 98 SER A O 1
ATOM 802 N N . VAL A 1 99 ? 23.959 9.629 -6.417 1.00 93.19 99 VAL A N 1
ATOM 803 C CA . VAL A 1 99 ? 24.876 10.447 -5.605 1.00 93.19 99 VAL A CA 1
ATOM 804 C C . VAL A 1 99 ? 24.416 11.906 -5.579 1.00 93.19 99 VAL A C 1
ATOM 806 O O . VAL A 1 99 ? 24.280 12.481 -4.503 1.00 93.19 99 VAL A O 1
ATOM 809 N N . LYS A 1 100 ? 24.096 12.486 -6.741 1.00 94.88 100 LYS A N 1
ATOM 810 C CA . LYS A 1 100 ? 23.657 13.886 -6.846 1.00 94.88 100 LYS A CA 1
ATOM 811 C C . LYS A 1 100 ? 22.339 14.163 -6.127 1.00 94.88 100 LYS A C 1
ATOM 813 O O . LYS A 1 100 ? 22.215 15.199 -5.480 1.00 94.88 100 LYS A O 1
ATOM 818 N N . VAL A 1 101 ? 21.368 13.250 -6.207 1.00 90.81 101 VAL A N 1
ATOM 819 C CA . VAL A 1 101 ? 20.102 13.378 -5.465 1.00 90.81 101 VAL A CA 1
ATOM 820 C C . VAL A 1 101 ? 20.370 13.435 -3.965 1.00 90.81 101 VAL A C 1
ATOM 822 O O . VAL A 1 101 ? 19.904 14.360 -3.307 1.00 90.81 101 VAL A O 1
ATOM 825 N N . LYS A 1 102 ? 21.206 12.533 -3.437 1.00 90.81 102 LYS A N 1
ATOM 826 C CA . LYS A 1 102 ? 21.593 12.545 -2.016 1.00 90.81 102 LYS A CA 1
ATOM 827 C C . LYS A 1 102 ? 22.280 13.847 -1.611 1.00 90.81 102 LYS A C 1
ATOM 829 O O . LYS A 1 102 ? 22.004 14.383 -0.541 1.00 90.81 102 LYS A O 1
ATOM 834 N N . GLU A 1 103 ? 23.150 14.384 -2.463 1.00 94.56 103 GLU A N 1
ATOM 835 C CA . GLU A 1 103 ? 23.783 15.686 -2.229 1.00 94.56 103 GLU A CA 1
ATOM 836 C C . GLU A 1 103 ? 22.759 16.833 -2.205 1.00 94.56 103 GLU A C 1
ATOM 838 O O . GLU A 1 103 ? 22.858 17.727 -1.365 1.00 94.56 103 GLU A O 1
ATOM 843 N N . MET A 1 104 ? 21.761 16.838 -3.093 1.00 93.06 104 MET A N 1
ATOM 844 C CA . MET A 1 104 ? 20.677 17.833 -3.083 1.00 93.06 104 MET A CA 1
ATOM 845 C C . MET A 1 104 ? 19.799 17.717 -1.830 1.00 93.06 104 MET A C 1
ATOM 847 O O . MET A 1 104 ? 19.535 18.726 -1.176 1.00 93.06 104 MET A O 1
ATOM 851 N N . GLU A 1 105 ? 19.416 16.498 -1.449 1.00 88.38 105 GLU A N 1
ATOM 852 C CA . GLU A 1 105 ? 18.626 16.226 -0.242 1.00 88.38 105 GLU A CA 1
ATOM 853 C C . GLU A 1 105 ? 19.365 16.644 1.032 1.00 88.38 105 GLU A C 1
ATOM 855 O O . GLU A 1 105 ? 18.784 17.302 1.893 1.00 88.38 105 GLU A O 1
ATOM 860 N N . SER A 1 106 ? 20.666 16.347 1.123 1.00 91.69 106 SER A N 1
ATOM 861 C CA . SER A 1 106 ? 21.507 16.739 2.264 1.00 91.69 106 SER A CA 1
ATOM 862 C C . SER A 1 106 ? 21.606 18.257 2.456 1.00 91.69 106 SER A C 1
ATOM 864 O O . SER A 1 106 ? 21.827 18.728 3.569 1.00 91.69 106 SER A O 1
ATOM 866 N N . ARG A 1 107 ? 21.392 19.033 1.386 1.00 95.31 107 ARG A N 1
ATOM 867 C CA . ARG A 1 107 ? 21.342 20.503 1.405 1.00 95.31 107 ARG A CA 1
ATOM 868 C C . ARG A 1 107 ? 19.939 21.057 1.681 1.00 95.31 107 ARG A C 1
ATOM 870 O O . ARG A 1 107 ? 19.760 22.270 1.658 1.00 95.31 107 ARG A O 1
ATOM 877 N N . GLY A 1 108 ? 18.947 20.194 1.908 1.00 89.25 108 GLY A N 1
ATOM 878 C CA . GLY A 1 108 ? 17.543 20.575 2.085 1.00 89.25 108 GLY A CA 1
ATOM 879 C C . GLY A 1 108 ? 16.837 20.978 0.786 1.00 89.25 108 GLY A C 1
ATOM 880 O O . GLY A 1 108 ? 15.721 21.491 0.830 1.00 89.25 108 GLY A O 1
ATOM 881 N N . SER A 1 109 ? 17.458 20.744 -0.376 1.00 89.44 109 SER A N 1
ATOM 882 C CA . SER A 1 109 ? 16.954 21.183 -1.681 1.00 89.44 109 SER A CA 1
ATOM 883 C C . SER A 1 109 ? 16.107 20.108 -2.358 1.00 89.44 109 SER A C 1
ATOM 885 O O . SER A 1 109 ? 16.417 19.553 -3.412 1.00 89.44 109 SER A O 1
ATOM 887 N N . LEU A 1 110 ? 15.016 19.767 -1.694 1.00 86.75 110 LEU A N 1
ATOM 888 C CA . LEU A 1 110 ? 14.150 18.660 -2.068 1.00 86.75 110 LEU A CA 1
ATOM 889 C C . LEU A 1 110 ? 13.421 18.878 -3.405 1.00 86.75 110 LEU A C 1
ATOM 891 O O . LEU A 1 110 ? 13.312 17.952 -4.203 1.00 86.75 110 LEU A O 1
ATOM 895 N N . ALA A 1 111 ? 12.966 20.101 -3.686 1.00 88.38 111 ALA A N 1
ATOM 896 C CA . ALA A 1 111 ? 12.324 20.432 -4.961 1.00 88.38 111 ALA A CA 1
ATOM 897 C C . ALA A 1 111 ? 13.299 20.316 -6.150 1.00 88.38 111 ALA A C 1
ATOM 899 O O . ALA A 1 111 ? 12.923 19.834 -7.223 1.00 88.38 111 ALA A O 1
ATOM 900 N N . GLU A 1 112 ? 14.565 20.704 -5.952 1.00 90.94 112 GLU A N 1
ATOM 901 C CA . GLU A 1 112 ? 15.622 20.501 -6.949 1.00 90.94 112 GLU A CA 1
ATOM 902 C C . GLU A 1 112 ? 15.912 19.013 -7.138 1.00 90.94 112 GLU A C 1
ATOM 904 O O . GLU A 1 112 ? 15.993 18.558 -8.277 1.00 90.94 112 GLU A O 1
ATOM 909 N N . ALA A 1 113 ? 15.998 18.246 -6.044 1.00 90.00 113 ALA A N 1
ATOM 910 C CA . ALA A 1 113 ? 16.191 16.801 -6.098 1.00 90.00 113 ALA A CA 1
ATOM 911 C C . ALA A 1 113 ? 15.085 16.125 -6.919 1.00 90.00 113 ALA A C 1
ATOM 913 O O . ALA A 1 113 ? 15.382 15.365 -7.837 1.00 90.00 113 ALA A O 1
ATOM 914 N N . VAL A 1 114 ? 13.818 16.456 -6.659 1.00 89.44 114 VAL A N 1
ATOM 915 C CA . VAL A 1 114 ? 12.651 15.939 -7.395 1.00 89.44 114 VAL A CA 1
ATOM 916 C C . VAL A 1 114 ? 12.713 16.316 -8.875 1.00 89.44 114 VAL A C 1
ATOM 918 O O . VAL A 1 114 ? 12.572 15.452 -9.739 1.00 89.44 114 VAL A O 1
ATOM 921 N N . SER A 1 115 ? 12.990 17.582 -9.188 1.00 90.88 115 SER A N 1
ATOM 922 C CA . SER A 1 115 ? 13.078 18.055 -10.577 1.00 90.88 115 SER A CA 1
ATOM 923 C C . SER A 1 115 ? 14.209 17.361 -11.344 1.00 90.88 115 SER A C 1
ATOM 925 O O . SER A 1 115 ? 14.024 16.919 -12.478 1.00 90.88 115 SER A O 1
ATOM 927 N N . TYR A 1 116 ? 15.374 17.212 -10.707 1.00 92.56 116 TYR A N 1
ATOM 928 C CA . TYR A 1 116 ? 16.520 16.493 -11.260 1.00 92.56 116 TYR A CA 1
ATOM 929 C C . TYR A 1 116 ? 16.201 15.013 -11.499 1.00 92.56 116 TYR A C 1
ATOM 931 O O . TYR A 1 116 ? 16.587 14.443 -12.520 1.00 92.56 116 TYR A O 1
ATOM 939 N N . SER A 1 117 ? 15.439 14.415 -10.588 1.00 90.69 117 SER A N 1
ATOM 940 C CA . SER A 1 117 ? 14.984 13.031 -10.666 1.00 90.69 117 SER A CA 1
ATOM 941 C C . SER A 1 117 ? 14.037 12.762 -11.821 1.00 90.69 117 SER A C 1
ATOM 943 O O . SER A 1 117 ? 14.228 11.802 -12.568 1.00 90.69 117 SER A O 1
ATOM 945 N N . ILE A 1 118 ? 13.062 13.647 -12.016 1.00 92.12 118 ILE A N 1
ATOM 946 C CA . ILE A 1 118 ? 12.139 13.571 -13.147 1.00 92.12 118 ILE A CA 1
ATOM 947 C C . ILE A 1 118 ? 12.905 13.702 -14.469 1.00 92.12 118 ILE A C 1
ATOM 949 O O . ILE A 1 118 ? 12.702 12.903 -15.387 1.00 92.12 118 ILE A O 1
ATOM 953 N N . ALA A 1 119 ? 13.836 14.658 -14.552 1.00 93.62 119 ALA A N 1
ATOM 954 C CA . ALA A 1 119 ? 14.657 14.858 -15.742 1.00 93.62 119 ALA A CA 1
ATOM 955 C C . ALA A 1 119 ? 15.535 13.632 -16.062 1.00 93.62 119 ALA A C 1
ATOM 957 O O . ALA A 1 119 ? 15.573 13.186 -17.211 1.00 93.62 119 ALA A O 1
ATOM 958 N N . HIS A 1 120 ? 16.206 13.058 -15.056 1.00 93.31 120 HIS A N 1
ATOM 959 C CA . HIS A 1 120 ? 17.035 11.856 -15.216 1.00 93.31 120 HIS A CA 1
ATOM 960 C C . HIS A 1 120 ? 16.215 10.641 -15.658 1.00 93.31 120 HIS A C 1
ATOM 962 O O . HIS A 1 120 ? 16.577 9.980 -16.635 1.00 93.31 120 HIS A O 1
ATOM 968 N N . GLY A 1 121 ? 15.100 10.368 -14.971 1.00 92.56 121 GLY A N 1
ATOM 969 C CA . GLY A 1 121 ? 14.242 9.223 -15.272 1.00 92.56 121 GLY A CA 1
ATOM 970 C C . GLY A 1 121 ? 13.670 9.288 -16.686 1.00 92.56 121 GLY A C 1
ATOM 971 O O . GLY A 1 121 ? 13.761 8.316 -17.435 1.00 92.56 121 GLY A O 1
ATOM 972 N N . THR A 1 122 ? 13.165 10.458 -17.087 1.00 93.75 122 THR A N 1
ATOM 973 C CA . THR A 1 122 ? 12.620 10.681 -18.436 1.00 93.75 122 THR A CA 1
ATOM 974 C C . THR A 1 122 ? 13.698 10.497 -19.504 1.00 93.75 122 THR A C 1
ATOM 976 O O . THR A 1 122 ? 13.516 9.711 -20.432 1.00 93.75 122 THR A O 1
ATOM 979 N N . SER A 1 123 ? 14.865 11.134 -19.334 1.00 94.81 123 SER A N 1
ATOM 980 C CA . SER A 1 123 ? 15.966 11.026 -20.301 1.00 94.81 123 SER A CA 1
ATOM 981 C C . SER A 1 123 ? 16.475 9.589 -20.449 1.00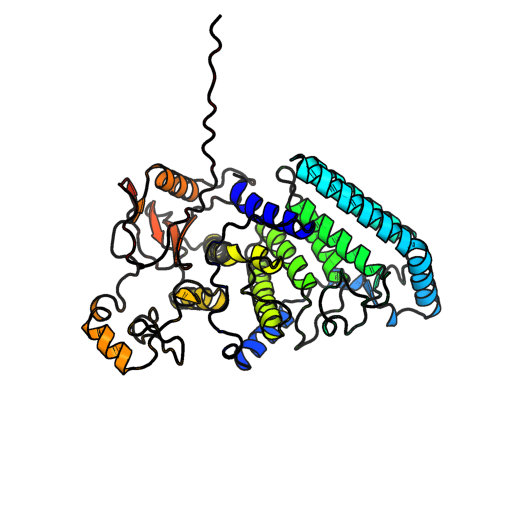 94.81 123 SER A C 1
ATOM 983 O O . SER A 1 123 ? 16.748 9.133 -21.561 1.00 94.81 123 SER A O 1
ATOM 985 N N . THR A 1 124 ? 16.580 8.851 -19.342 1.00 92.75 124 THR A N 1
ATOM 986 C CA . THR A 1 124 ? 17.038 7.457 -19.364 1.00 92.75 124 THR A CA 1
ATOM 987 C C . THR A 1 124 ? 16.041 6.569 -20.109 1.00 92.75 124 THR A C 1
ATOM 989 O O . THR A 1 124 ? 16.444 5.800 -20.983 1.00 92.75 124 THR A O 1
ATOM 992 N N . LEU A 1 125 ? 14.738 6.708 -19.839 1.00 93.94 125 LEU A N 1
ATOM 993 C CA . LEU A 1 125 ? 13.697 5.949 -20.540 1.00 93.94 125 LEU A CA 1
ATOM 994 C C . LEU A 1 125 ? 13.671 6.248 -22.047 1.00 93.94 125 LEU A C 1
ATOM 996 O O . LEU A 1 125 ? 13.569 5.315 -22.846 1.00 93.94 125 LEU A O 1
ATOM 1000 N N . GLU A 1 126 ? 13.837 7.510 -22.449 1.00 94.88 126 GLU A N 1
ATOM 1001 C CA . GLU A 1 126 ? 13.932 7.905 -23.861 1.00 94.88 126 GLU A CA 1
ATOM 1002 C C . GLU A 1 126 ? 15.136 7.257 -24.560 1.00 94.88 126 GLU A C 1
ATOM 1004 O O . GLU A 1 126 ? 14.994 6.677 -25.640 1.00 94.88 126 GLU A O 1
ATOM 1009 N N . GLN A 1 127 ? 16.319 7.289 -23.937 1.00 94.56 127 GLN A N 1
ATOM 1010 C CA . GLN A 1 127 ? 17.518 6.640 -24.482 1.00 94.56 127 GLN A CA 1
ATOM 1011 C C . GLN A 1 127 ? 17.316 5.132 -24.650 1.00 94.56 127 GLN A C 1
ATOM 1013 O O . GLN A 1 127 ? 17.676 4.555 -25.679 1.00 94.56 127 GLN A O 1
ATOM 1018 N N . MET A 1 128 ? 16.708 4.482 -23.657 1.00 94.06 128 MET A N 1
ATOM 1019 C CA . MET A 1 128 ? 16.397 3.056 -23.718 1.00 94.06 128 MET A CA 1
ATOM 1020 C C . MET A 1 128 ? 15.421 2.739 -24.852 1.00 94.06 128 MET A C 1
ATOM 1022 O O . MET A 1 128 ? 15.647 1.786 -25.599 1.00 94.06 128 MET A O 1
ATOM 1026 N N . GLN A 1 129 ? 14.378 3.553 -25.028 1.00 93.50 129 GLN A N 1
ATOM 1027 C CA . GLN A 1 129 ? 13.403 3.400 -26.108 1.00 93.50 129 GLN A CA 1
ATOM 1028 C C . GLN A 1 129 ? 14.043 3.532 -27.499 1.00 93.50 129 GLN A C 1
ATOM 1030 O O . GLN A 1 129 ? 13.624 2.844 -28.429 1.00 93.50 129 GLN A O 1
ATOM 1035 N N . GLN A 1 130 ? 15.071 4.372 -27.649 1.00 95.56 130 GLN A N 1
ATOM 1036 C CA . GLN A 1 130 ? 15.783 4.554 -28.918 1.00 95.56 130 GLN A CA 1
ATOM 1037 C C . GLN A 1 130 ? 16.660 3.353 -29.300 1.00 95.56 130 GLN A C 1
ATOM 1039 O O . GLN A 1 130 ? 16.787 3.037 -30.485 1.00 95.56 130 GLN A O 1
ATOM 1044 N N . VAL A 1 131 ? 17.281 2.682 -28.324 1.00 95.94 131 VAL A N 1
ATOM 1045 C CA . VAL A 1 131 ? 18.272 1.625 -28.605 1.00 95.94 131 VAL A CA 1
ATOM 1046 C C . VAL A 1 131 ? 17.721 0.206 -28.473 1.00 95.94 131 VAL A C 1
ATOM 1048 O O . VAL A 1 131 ? 18.223 -0.716 -29.128 1.00 95.94 131 VAL A O 1
ATOM 1051 N N . LEU A 1 132 ? 16.695 -0.005 -27.644 1.00 95.44 132 LEU A N 1
ATOM 1052 C CA . LEU A 1 132 ? 16.102 -1.324 -27.447 1.00 95.44 132 LEU A CA 1
ATOM 1053 C C . LEU A 1 132 ? 15.179 -1.677 -28.620 1.00 95.44 132 LEU A C 1
ATOM 1055 O O . LEU A 1 132 ? 14.276 -0.916 -28.963 1.00 95.44 132 LEU A O 1
ATOM 1059 N N . PRO A 1 133 ? 15.351 -2.853 -29.250 1.00 95.69 133 PRO A N 1
ATOM 1060 C CA . PRO A 1 133 ? 14.456 -3.267 -30.317 1.00 95.69 133 PRO A CA 1
ATOM 1061 C C . PRO A 1 133 ? 13.058 -3.577 -29.770 1.00 95.69 133 PRO A C 1
ATOM 1063 O O . PRO A 1 133 ? 12.917 -4.224 -28.731 1.00 95.69 133 PRO A O 1
ATOM 1066 N N . THR A 1 134 ? 12.038 -3.194 -30.532 1.00 96.12 134 THR A N 1
ATOM 1067 C CA . THR A 1 134 ? 10.646 -3.618 -30.345 1.00 96.12 134 THR A CA 1
ATOM 1068 C C . THR A 1 134 ? 10.318 -4.813 -31.246 1.00 96.12 134 THR A C 1
ATOM 1070 O O . THR A 1 134 ? 11.052 -5.127 -32.192 1.00 96.12 134 THR A O 1
ATOM 1073 N N . TYR A 1 135 ? 9.211 -5.501 -30.965 1.00 96.75 135 TYR A N 1
ATOM 1074 C CA . TYR A 1 135 ? 8.679 -6.558 -31.826 1.00 96.75 135 TYR A CA 1
ATOM 1075 C C . TYR A 1 135 ? 7.174 -6.382 -31.995 1.00 96.75 135 TYR A C 1
ATOM 1077 O O . TYR A 1 135 ? 6.454 -6.351 -31.006 1.00 96.75 135 TYR A O 1
ATOM 1085 N N . GLN A 1 136 ? 6.704 -6.242 -33.240 1.00 95.56 136 GLN A N 1
ATOM 1086 C CA . GLN A 1 136 ? 5.291 -5.947 -33.541 1.00 95.56 136 GLN A CA 1
ATOM 1087 C C . GLN A 1 136 ? 4.771 -4.719 -32.769 1.00 95.56 136 GLN A C 1
ATOM 1089 O O . GLN A 1 136 ? 3.683 -4.746 -32.208 1.00 95.56 136 GLN A O 1
ATOM 1094 N N . SER A 1 137 ? 5.589 -3.665 -32.683 1.00 93.75 137 SER A N 1
ATOM 1095 C CA . SER A 1 137 ? 5.307 -2.455 -31.890 1.00 93.75 137 SER A CA 1
ATOM 1096 C C . SER A 1 137 ? 5.164 -2.679 -30.376 1.00 93.75 137 SER A C 1
ATOM 1098 O O . SER A 1 137 ? 4.798 -1.752 -29.662 1.00 93.75 137 SER A O 1
ATOM 1100 N N . ARG A 1 138 ? 5.498 -3.872 -29.867 1.00 94.06 138 ARG A N 1
ATOM 1101 C CA . ARG A 1 138 ? 5.495 -4.195 -28.436 1.00 94.06 138 ARG A CA 1
ATOM 1102 C C . ARG A 1 138 ? 6.889 -4.053 -27.834 1.00 94.06 138 ARG A C 1
ATOM 1104 O O . ARG A 1 138 ? 7.898 -4.380 -28.473 1.00 94.06 138 ARG A O 1
ATOM 1111 N N . THR A 1 139 ? 6.943 -3.596 -26.588 1.00 92.50 139 THR A N 1
ATOM 1112 C CA . THR A 1 139 ? 8.164 -3.569 -25.776 1.00 92.50 139 THR A CA 1
ATOM 1113 C C . THR A 1 139 ? 8.546 -4.996 -25.394 1.00 92.50 139 THR A C 1
ATOM 1115 O O . THR A 1 139 ? 7.712 -5.753 -24.898 1.00 92.50 139 THR A O 1
ATOM 1118 N N . ILE A 1 140 ? 9.806 -5.371 -25.616 1.00 93.00 140 ILE A N 1
ATOM 1119 C CA . ILE A 1 140 ? 10.322 -6.689 -25.231 1.00 93.00 140 ILE A CA 1
ATOM 1120 C C . ILE A 1 140 ? 10.687 -6.669 -23.743 1.00 93.00 140 ILE A C 1
ATOM 1122 O O . ILE A 1 140 ? 11.459 -5.817 -23.311 1.00 93.00 140 ILE A O 1
ATOM 1126 N N . VAL A 1 141 ? 10.150 -7.626 -22.993 1.00 89.44 141 VAL A N 1
ATOM 1127 C CA . VAL A 1 141 ? 10.361 -7.842 -21.556 1.00 89.44 141 VAL A CA 1
ATOM 1128 C C . VAL A 1 141 ? 11.285 -9.043 -21.369 1.00 89.44 141 VAL A C 1
ATOM 1130 O O . VAL A 1 141 ? 10.963 -10.140 -21.822 1.00 89.44 141 VAL A O 1
ATOM 1133 N N . ASP A 1 142 ? 12.426 -8.864 -20.705 1.00 87.69 142 ASP A N 1
ATOM 1134 C CA . ASP A 1 142 ? 13.449 -9.904 -20.522 1.00 87.69 142 ASP A CA 1
ATOM 1135 C C . ASP A 1 142 ? 13.439 -10.572 -19.130 1.00 87.69 142 ASP A C 1
ATOM 1137 O O . ASP A 1 142 ? 14.445 -11.145 -18.715 1.00 87.69 142 ASP A O 1
ATOM 1141 N N . ILE A 1 143 ? 12.292 -10.569 -18.433 1.00 82.75 143 ILE A N 1
ATOM 1142 C CA . ILE A 1 143 ? 12.133 -11.232 -17.126 1.00 82.75 143 ILE A CA 1
ATOM 1143 C C . ILE A 1 143 ? 11.849 -12.734 -17.273 1.00 82.75 143 ILE A C 1
ATOM 1145 O O . ILE A 1 143 ? 10.929 -13.113 -18.012 1.00 82.75 143 ILE A O 1
ATOM 1149 N N . PRO A 1 144 ? 12.552 -13.594 -16.511 1.00 81.75 144 PRO A N 1
ATOM 1150 C CA . PRO A 1 144 ? 12.189 -14.997 -16.351 1.00 81.75 144 PRO A CA 1
ATOM 1151 C C . PRO A 1 144 ? 10.768 -15.162 -15.781 1.00 81.75 144 PRO A C 1
ATOM 1153 O O . PRO A 1 144 ? 10.444 -14.546 -14.765 1.00 81.75 144 PRO A O 1
ATOM 1156 N N . PRO A 1 145 ? 9.913 -16.026 -16.352 1.00 81.44 145 PRO A N 1
ATOM 1157 C CA . PRO A 1 145 ? 8.556 -16.245 -15.841 1.00 81.44 145 PRO A CA 1
ATOM 1158 C C . PRO A 1 145 ? 8.487 -16.604 -14.348 1.00 81.44 145 PRO A C 1
ATOM 1160 O O . PRO A 1 145 ? 7.491 -16.324 -13.692 1.00 81.44 145 PRO A O 1
ATOM 1163 N N . ASP A 1 146 ? 9.547 -17.196 -13.800 1.00 82.50 146 ASP A N 1
ATOM 1164 C CA . ASP A 1 146 ? 9.656 -17.627 -12.412 1.00 82.50 146 ASP A CA 1
ATOM 1165 C C . ASP A 1 146 ? 10.393 -16.632 -11.498 1.00 82.50 146 ASP A C 1
ATOM 1167 O O . ASP A 1 146 ? 10.802 -17.010 -10.398 1.00 82.50 146 ASP A O 1
ATOM 1171 N N . PHE A 1 147 ? 10.530 -15.358 -11.898 1.00 84.69 147 PHE A N 1
ATOM 1172 C CA . PHE A 1 147 ? 11.323 -14.367 -11.156 1.00 84.69 147 PHE A CA 1
ATOM 1173 C C . PHE A 1 147 ? 10.932 -14.233 -9.670 1.00 84.69 147 PHE A C 1
ATOM 1175 O O . PHE A 1 147 ? 11.785 -13.988 -8.819 1.00 84.69 147 PHE A O 1
ATOM 1182 N N . ARG A 1 148 ? 9.657 -14.472 -9.329 1.00 87.88 148 ARG A N 1
ATOM 1183 C CA . ARG A 1 148 ? 9.128 -14.427 -7.952 1.00 87.88 148 ARG A CA 1
ATOM 1184 C C . ARG A 1 148 ? 9.663 -15.526 -7.031 1.00 87.88 148 ARG A C 1
ATOM 1186 O O . ARG A 1 148 ? 9.434 -15.464 -5.818 1.00 87.88 148 ARG A O 1
ATOM 1193 N N . LYS A 1 149 ? 10.328 -16.552 -7.574 1.00 83.00 149 LYS A N 1
ATOM 1194 C CA . LYS A 1 149 ? 10.973 -17.620 -6.793 1.00 83.00 149 LYS A CA 1
ATOM 1195 C C . LYS A 1 149 ? 12.339 -17.207 -6.252 1.00 83.00 149 LYS A C 1
ATOM 1197 O O . LYS A 1 149 ? 12.787 -17.790 -5.267 1.00 83.00 149 LYS A O 1
ATOM 1202 N N . PHE A 1 150 ? 12.993 -16.221 -6.861 1.00 73.94 150 PHE A N 1
ATOM 1203 C CA . PHE A 1 150 ? 14.312 -15.768 -6.434 1.00 73.94 150 PHE A CA 1
ATOM 1204 C C . PHE A 1 150 ? 14.177 -14.695 -5.338 1.00 73.94 150 PHE A C 1
ATOM 1206 O O . PHE A 1 150 ? 13.342 -13.799 -5.432 1.00 73.94 150 PHE A O 1
ATOM 1213 N N . SER A 1 151 ? 14.979 -14.795 -4.269 1.00 61.25 151 SER A N 1
ATOM 1214 C CA . SER A 1 151 ? 15.114 -13.737 -3.248 1.00 61.25 151 SER A CA 1
ATOM 1215 C C . SER A 1 151 ? 16.167 -12.717 -3.704 1.00 61.25 151 SER A C 1
ATOM 1217 O O . SER A 1 151 ? 17.162 -13.118 -4.301 1.00 61.25 151 SER A O 1
ATOM 1219 N N . SER A 1 152 ? 16.138 -11.430 -3.379 1.00 55.41 152 SER A N 1
ATOM 1220 C CA . SER A 1 152 ? 15.364 -10.686 -2.379 1.00 55.41 152 SER A CA 1
ATOM 1221 C C . SER A 1 152 ? 14.943 -9.299 -2.891 1.00 55.41 152 SER A C 1
ATOM 1223 O O . SER A 1 152 ? 14.194 -8.618 -2.198 1.00 55.41 152 SER A O 1
ATOM 1225 N N . ARG A 1 153 ? 15.428 -8.873 -4.069 1.00 62.28 153 ARG A N 1
ATOM 1226 C CA . ARG A 1 153 ? 15.178 -7.570 -4.711 1.00 62.28 153 ARG A CA 1
ATOM 1227 C C . ARG A 1 153 ? 15.412 -7.700 -6.223 1.00 62.28 153 ARG A C 1
ATOM 1229 O O . ARG A 1 153 ? 16.474 -8.187 -6.611 1.00 62.28 153 ARG A O 1
ATOM 1236 N N . ILE A 1 154 ? 14.490 -7.210 -7.057 1.00 62.78 154 ILE A N 1
ATOM 1237 C CA . ILE A 1 154 ? 14.684 -7.002 -8.508 1.00 62.78 154 ILE A CA 1
ATOM 1238 C C . ILE A 1 154 ? 15.903 -6.090 -8.728 1.00 62.78 154 ILE A C 1
ATOM 1240 O O . ILE A 1 154 ? 16.653 -6.250 -9.688 1.00 62.78 154 ILE A O 1
ATOM 1244 N N . CYS A 1 155 ? 16.139 -5.185 -7.774 1.00 53.16 155 CYS A N 1
ATOM 1245 C CA . CYS A 1 155 ? 17.133 -4.124 -7.844 1.00 53.16 155 CYS A CA 1
ATOM 1246 C C . CYS A 1 155 ? 18.562 -4.506 -7.396 1.00 53.16 155 CYS A C 1
ATOM 1248 O O . CYS A 1 155 ? 19.466 -3.710 -7.635 1.00 53.16 155 CYS A O 1
ATOM 1250 N N . GLU A 1 156 ? 18.801 -5.660 -6.748 1.00 46.88 156 GLU A N 1
ATOM 1251 C CA . GLU A 1 156 ? 20.102 -5.936 -6.083 1.00 46.88 156 GLU A CA 1
ATOM 1252 C C . GLU A 1 156 ? 20.724 -7.321 -6.354 1.00 46.88 156 GLU A C 1
ATOM 1254 O O . GLU A 1 156 ? 21.824 -7.592 -5.869 1.00 46.88 156 GLU A O 1
ATOM 1259 N N . ARG A 1 157 ? 20.084 -8.205 -7.136 1.00 45.59 157 ARG A N 1
ATOM 1260 C CA . ARG A 1 157 ? 20.700 -9.469 -7.592 1.00 45.59 157 ARG A CA 1
ATOM 1261 C C . ARG A 1 157 ? 20.328 -9.822 -9.027 1.00 45.59 157 ARG A C 1
ATOM 1263 O O . ARG A 1 157 ? 19.271 -9.453 -9.525 1.00 45.59 157 ARG A O 1
ATOM 1270 N N . GLU A 1 158 ? 21.228 -10.563 -9.669 1.00 47.81 158 GLU A N 1
ATOM 1271 C CA . GLU A 1 158 ? 21.143 -11.033 -11.051 1.00 47.81 158 GLU A CA 1
ATOM 1272 C C . GLU A 1 158 ? 19.925 -11.947 -11.281 1.00 47.81 158 GLU A C 1
ATOM 1274 O O . GLU A 1 158 ? 20.042 -13.169 -11.271 1.00 47.81 158 GLU A O 1
ATOM 1279 N N . ILE A 1 159 ? 18.753 -11.369 -11.556 1.00 51.72 159 ILE A N 1
ATOM 1280 C CA . ILE A 1 159 ? 17.630 -12.118 -12.146 1.00 51.72 159 ILE A CA 1
ATOM 1281 C C . ILE A 1 159 ? 18.005 -12.596 -13.572 1.00 51.72 159 ILE A C 1
ATOM 1283 O O . ILE A 1 159 ? 17.403 -13.536 -14.088 1.00 51.72 159 ILE A O 1
ATOM 1287 N N . SER A 1 160 ? 19.069 -12.045 -14.185 1.00 48.06 160 SER A N 1
ATOM 1288 C CA . SER A 1 160 ? 19.637 -12.541 -15.454 1.00 48.06 160 SER A CA 1
ATOM 1289 C C . SER A 1 160 ? 21.044 -12.001 -15.804 1.00 48.06 160 SER A C 1
ATOM 1291 O O . SER A 1 160 ? 21.311 -11.689 -16.967 1.00 48.06 160 SER A O 1
ATOM 1293 N N . GLY A 1 161 ? 21.950 -11.842 -14.839 1.00 51.94 161 GLY A N 1
ATOM 1294 C CA . GLY A 1 161 ? 23.195 -11.078 -15.032 1.00 51.94 161 GLY A CA 1
ATOM 1295 C C . GLY A 1 161 ? 23.042 -9.607 -14.612 1.00 51.94 161 GLY A C 1
ATOM 1296 O O . GLY A 1 161 ? 21.928 -9.089 -14.615 1.00 51.94 161 GLY A O 1
ATOM 1297 N N . ASN A 1 162 ? 24.131 -8.919 -14.259 1.00 50.53 162 ASN A N 1
ATOM 1298 C CA . ASN A 1 162 ? 24.167 -7.536 -13.735 1.00 50.53 162 ASN A CA 1
ATOM 1299 C C . ASN A 1 162 ? 23.575 -6.436 -14.656 1.00 50.53 162 ASN A C 1
ATOM 1301 O O . ASN A 1 162 ? 23.679 -5.255 -14.339 1.00 50.53 162 ASN A O 1
ATOM 1305 N N . CYS A 1 163 ? 22.950 -6.793 -15.781 1.00 59.75 163 CYS A N 1
ATOM 1306 C CA . CYS A 1 163 ? 22.480 -5.872 -16.814 1.00 59.75 163 CYS A CA 1
ATOM 1307 C C . CYS A 1 163 ? 21.174 -6.378 -17.459 1.00 59.75 163 CYS A C 1
ATOM 1309 O O . CYS A 1 163 ? 21.180 -6.708 -18.640 1.00 59.75 163 CYS A O 1
ATOM 1311 N N . SER A 1 164 ? 20.059 -6.486 -16.732 1.00 75.00 164 SER A N 1
ATOM 1312 C CA . SER A 1 164 ? 18.745 -6.590 -17.399 1.00 75.00 164 SER A CA 1
ATOM 1313 C C . SER A 1 164 ? 18.287 -5.183 -17.769 1.00 75.00 164 SER A C 1
ATOM 1315 O O . SER A 1 164 ? 18.257 -4.303 -16.906 1.00 75.00 164 SER A O 1
ATOM 1317 N N . ALA A 1 165 ? 17.918 -4.961 -19.034 1.00 78.94 165 ALA A N 1
ATOM 1318 C CA . ALA A 1 165 ? 17.332 -3.684 -19.449 1.00 78.94 165 ALA A CA 1
ATOM 1319 C C . ALA A 1 165 ? 16.065 -3.388 -18.650 1.00 78.94 165 ALA A C 1
ATOM 1321 O O . ALA A 1 165 ? 15.782 -2.244 -18.309 1.00 78.94 165 ALA A O 1
ATOM 1322 N N . LEU A 1 166 ? 15.320 -4.422 -18.286 1.00 80.88 166 LEU A N 1
ATOM 1323 C CA . LEU A 1 166 ? 14.101 -4.235 -17.546 1.00 80.88 166 LEU A CA 1
ATOM 1324 C C . LEU A 1 166 ? 14.306 -3.725 -16.126 1.00 80.88 166 LEU A C 1
ATOM 1326 O O . LEU A 1 166 ? 13.478 -2.943 -15.675 1.00 80.88 166 LEU A O 1
ATOM 1330 N N . ASN A 1 167 ? 15.386 -4.098 -15.437 1.00 80.94 167 ASN A N 1
ATOM 1331 C CA . ASN A 1 167 ? 15.667 -3.530 -14.116 1.00 80.94 167 ASN A CA 1
ATOM 1332 C C . ASN A 1 167 ? 15.694 -1.991 -14.191 1.00 80.94 167 ASN A C 1
ATOM 1334 O O . ASN A 1 167 ? 15.069 -1.312 -13.381 1.00 80.94 167 ASN A O 1
ATOM 1338 N N . TYR A 1 168 ? 16.317 -1.440 -15.235 1.00 83.19 168 TYR A N 1
ATOM 1339 C CA . TYR A 1 168 ? 16.356 0.003 -15.465 1.00 83.19 168 TYR A CA 1
ATOM 1340 C C . TYR A 1 168 ? 14.997 0.575 -15.874 1.00 83.19 168 TYR A C 1
ATOM 1342 O O . TYR A 1 168 ? 14.602 1.600 -15.323 1.00 83.19 168 TYR A O 1
ATOM 1350 N N . LEU A 1 169 ? 14.252 -0.081 -16.776 1.00 87.62 169 LEU A N 1
ATOM 1351 C CA . LEU A 1 169 ? 12.903 0.372 -17.153 1.00 87.62 169 LEU A CA 1
ATOM 1352 C C . LEU A 1 169 ? 11.967 0.408 -15.939 1.00 87.62 169 LEU A C 1
ATOM 1354 O O . LEU A 1 169 ? 11.258 1.391 -15.728 1.00 87.62 169 LEU A O 1
ATOM 1358 N N . PHE A 1 170 ? 11.975 -0.656 -15.139 1.00 89.94 170 PHE A N 1
ATOM 1359 C CA . PHE A 1 170 ? 11.156 -0.794 -13.943 1.00 89.94 170 PHE A CA 1
ATOM 1360 C C . PHE A 1 170 ? 11.525 0.263 -12.902 1.00 89.94 170 PHE A C 1
ATOM 1362 O O . PHE A 1 170 ? 10.654 1.002 -12.449 1.00 89.94 170 PHE A O 1
ATOM 1369 N N . ARG A 1 171 ? 12.817 0.388 -12.567 1.00 87.00 171 ARG A N 1
ATOM 1370 C CA . ARG A 1 171 ? 13.294 1.354 -11.568 1.00 87.00 171 ARG A CA 1
ATOM 1371 C C . ARG A 1 171 ? 13.025 2.792 -11.977 1.00 87.00 171 ARG A C 1
ATOM 1373 O O . ARG A 1 171 ? 12.536 3.550 -11.151 1.00 87.00 171 ARG A O 1
ATOM 1380 N N . ASN A 1 172 ? 13.289 3.164 -13.229 1.00 89.19 172 ASN A N 1
ATOM 1381 C CA . ASN A 1 172 ? 13.052 4.533 -13.683 1.00 89.19 172 ASN A CA 1
ATOM 1382 C C . ASN A 1 172 ? 11.558 4.882 -13.680 1.00 89.19 172 ASN A C 1
ATOM 1384 O O . ASN A 1 172 ? 11.200 5.966 -13.235 1.00 89.19 172 ASN A O 1
ATOM 1388 N N . ASN A 1 173 ? 10.670 3.961 -14.070 1.00 92.81 173 ASN A N 1
ATOM 1389 C CA . ASN A 1 173 ? 9.229 4.193 -13.933 1.00 92.81 173 ASN A CA 1
ATOM 1390 C C . ASN A 1 173 ? 8.784 4.274 -12.461 1.00 92.81 173 ASN A C 1
ATOM 1392 O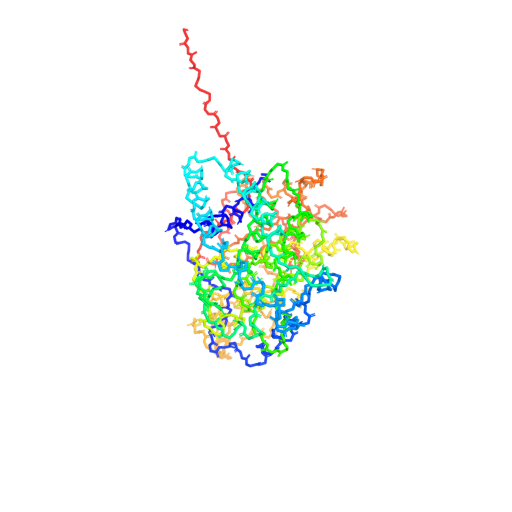 O . ASN A 1 173 ? 8.023 5.166 -12.104 1.00 92.81 173 ASN A O 1
ATOM 1396 N N . TYR A 1 174 ? 9.293 3.404 -11.585 1.00 92.06 174 TYR A N 1
ATOM 1397 C CA . TYR A 1 174 ? 9.035 3.479 -10.141 1.00 92.06 174 TYR A CA 1
ATOM 1398 C C . TYR A 1 174 ? 9.485 4.816 -9.531 1.00 92.06 174 TYR A C 1
ATOM 1400 O O . TYR A 1 174 ? 8.776 5.416 -8.722 1.00 92.06 174 TYR A O 1
ATOM 1408 N N . TYR A 1 175 ? 10.655 5.299 -9.937 1.00 89.81 175 TYR A N 1
ATOM 1409 C CA . TYR A 1 175 ? 11.190 6.590 -9.534 1.00 89.81 175 TYR A CA 1
ATOM 1410 C C . TYR A 1 175 ? 10.309 7.733 -10.014 1.00 89.81 175 TYR A C 1
ATOM 1412 O O . TYR A 1 175 ? 9.841 8.503 -9.183 1.00 89.81 175 TYR A O 1
ATOM 1420 N N . LEU A 1 176 ? 10.003 7.805 -11.311 1.00 91.56 176 LEU A N 1
ATOM 1421 C CA . LEU A 1 176 ? 9.105 8.832 -11.844 1.00 91.56 176 LEU A CA 1
ATOM 1422 C C . LEU A 1 176 ? 7.764 8.840 -11.110 1.00 91.56 176 LEU A C 1
ATOM 1424 O O . LEU A 1 176 ? 7.330 9.896 -10.663 1.00 91.56 176 LEU A O 1
ATOM 1428 N N . ALA A 1 177 ? 7.164 7.671 -10.890 1.00 92.44 177 ALA A N 1
ATOM 1429 C CA . ALA A 1 177 ? 5.941 7.549 -10.109 1.00 92.44 177 ALA A CA 1
ATOM 1430 C C . ALA A 1 177 ? 6.079 8.122 -8.688 1.00 92.44 177 ALA A C 1
ATOM 1432 O O . ALA A 1 177 ? 5.241 8.901 -8.241 1.00 92.44 177 ALA A O 1
ATOM 1433 N N . SER A 1 178 ? 7.166 7.782 -7.991 1.00 89.44 178 SER A N 1
ATOM 1434 C CA . SER A 1 178 ? 7.452 8.295 -6.646 1.00 89.44 178 SER A CA 1
ATOM 1435 C C . SER A 1 178 ? 7.576 9.823 -6.643 1.00 89.44 178 SER A C 1
ATOM 1437 O O . SER A 1 178 ? 6.991 10.488 -5.793 1.00 89.44 178 SER A O 1
ATOM 1439 N N . TYR A 1 179 ? 8.310 10.387 -7.606 1.00 89.56 179 TYR A N 1
ATOM 1440 C CA . TYR A 1 179 ? 8.600 11.820 -7.671 1.00 89.56 179 TYR A CA 1
ATOM 1441 C C . TYR A 1 179 ? 7.400 12.659 -8.129 1.00 89.56 179 TYR A C 1
ATOM 1443 O O . TYR A 1 179 ? 7.183 13.734 -7.571 1.00 89.56 179 TYR A O 1
ATOM 1451 N N . TYR A 1 180 ? 6.589 12.171 -9.074 1.00 89.50 180 TYR A N 1
ATOM 1452 C CA . TYR A 1 180 ? 5.340 12.837 -9.470 1.00 89.50 180 TYR A CA 1
ATOM 1453 C C . TYR A 1 180 ? 4.308 12.854 -8.346 1.00 89.50 180 TYR A C 1
ATOM 1455 O O . TYR A 1 180 ? 3.605 13.846 -8.180 1.00 89.50 180 TYR A O 1
ATOM 1463 N N . ASN A 1 181 ? 4.271 11.795 -7.538 1.00 83.88 181 ASN A N 1
ATOM 1464 C CA . ASN A 1 181 ? 3.475 11.767 -6.316 1.00 83.88 181 ASN A CA 1
ATOM 1465 C C . ASN A 1 181 ? 4.038 12.758 -5.271 1.00 83.88 181 ASN A C 1
ATOM 1467 O O . ASN A 1 181 ? 3.298 13.394 -4.537 1.00 83.88 181 ASN A O 1
ATOM 1471 N N . TYR A 1 182 ? 5.362 12.938 -5.207 1.00 79.69 182 TYR A N 1
ATOM 1472 C CA . TYR A 1 182 ? 6.016 13.746 -4.172 1.00 79.69 182 TYR A CA 1
ATOM 1473 C C . TYR A 1 182 ? 5.925 15.268 -4.365 1.00 79.69 182 TYR A C 1
ATOM 1475 O O . TYR A 1 182 ? 5.932 16.006 -3.379 1.00 79.69 182 TYR A O 1
ATOM 1483 N N . ALA A 1 183 ? 5.933 15.763 -5.606 1.00 68.12 183 ALA A N 1
ATOM 1484 C CA . ALA A 1 183 ? 6.140 17.178 -5.927 1.00 68.12 183 ALA A CA 1
ATOM 1485 C C . ALA A 1 183 ? 4.999 18.085 -5.409 1.00 68.12 183 ALA A C 1
ATOM 1487 O O . ALA A 1 183 ? 4.087 18.435 -6.152 1.00 68.12 183 ALA A O 1
ATOM 1488 N N . GLY A 1 184 ? 5.076 18.491 -4.137 1.00 57.72 184 GLY A N 1
ATOM 1489 C CA . GLY A 1 184 ? 4.020 19.127 -3.332 1.00 57.72 184 GLY A CA 1
ATOM 1490 C C . GLY A 1 184 ? 3.456 20.484 -3.779 1.00 57.72 184 GLY A C 1
ATOM 1491 O O . GLY A 1 184 ? 2.800 21.137 -2.979 1.00 57.72 184 GLY A O 1
ATOM 1492 N N . GLU A 1 185 ? 3.676 20.905 -5.024 1.00 56.38 185 GLU A N 1
ATOM 1493 C CA . GLU A 1 185 ? 3.008 22.065 -5.642 1.00 56.38 185 GLU A CA 1
ATOM 1494 C C . GLU A 1 185 ? 2.473 21.774 -7.061 1.00 56.38 185 GLU A C 1
ATOM 1496 O O . GLU A 1 185 ? 1.768 22.601 -7.636 1.00 56.38 185 GLU A O 1
ATOM 1501 N N . ARG A 1 186 ? 2.801 20.612 -7.650 1.00 55.25 186 ARG A N 1
ATOM 1502 C CA . ARG A 1 186 ? 2.364 20.160 -8.983 1.00 55.25 186 ARG A CA 1
ATOM 1503 C C . ARG A 1 186 ? 2.322 18.632 -9.015 1.00 55.25 186 ARG A C 1
ATOM 1505 O O . ARG A 1 186 ? 3.098 18.002 -9.735 1.00 55.25 186 ARG A O 1
ATOM 1512 N N . THR A 1 187 ? 1.468 18.042 -8.186 1.00 65.06 187 THR A N 1
ATOM 1513 C CA . THR A 1 187 ? 1.221 16.602 -8.236 1.00 65.06 187 THR A CA 1
ATOM 1514 C C . THR A 1 187 ? 0.475 16.295 -9.526 1.00 65.06 187 THR A C 1
ATOM 1516 O O . THR A 1 187 ? -0.638 16.765 -9.751 1.00 65.06 187 THR A O 1
ATOM 1519 N N . ASP A 1 188 ? 1.119 15.539 -10.405 1.00 89.62 188 ASP A N 1
ATOM 1520 C CA . ASP A 1 188 ? 0.453 14.943 -11.554 1.00 89.62 188 ASP A CA 1
ATOM 1521 C C . ASP A 1 188 ? 0.178 13.483 -11.193 1.00 89.62 188 ASP A C 1
ATOM 1523 O O . ASP A 1 188 ? 0.950 12.572 -11.504 1.00 89.62 188 ASP A O 1
ATOM 1527 N N . ASP A 1 189 ? -0.885 13.282 -10.409 1.00 90.00 189 ASP A N 1
ATOM 1528 C CA . ASP A 1 189 ? -1.277 11.960 -9.916 1.00 90.00 189 ASP A CA 1
ATOM 1529 C C . ASP A 1 189 ? -1.608 11.009 -11.075 1.00 90.00 189 ASP A C 1
ATOM 1531 O O . ASP A 1 189 ? -1.382 9.801 -10.972 1.00 90.00 189 ASP A O 1
ATOM 1535 N N . GLU A 1 190 ? -2.062 11.554 -12.207 1.00 93.19 190 GLU A N 1
ATOM 1536 C CA . GLU A 1 190 ? -2.291 10.806 -13.440 1.00 93.19 190 GLU A CA 1
ATOM 1537 C C . GLU A 1 190 ? -0.972 10.309 -14.044 1.00 93.19 190 GLU A C 1
ATOM 1539 O O . GLU A 1 190 ? -0.870 9.126 -14.384 1.00 93.19 190 GLU A O 1
ATOM 1544 N N . LEU A 1 191 ? 0.062 11.156 -14.129 1.00 93.44 191 LEU A N 1
ATOM 1545 C CA . LEU A 1 191 ? 1.405 10.737 -14.548 1.00 93.44 191 LEU A CA 1
ATOM 1546 C C . LEU A 1 191 ? 2.035 9.761 -13.555 1.00 93.44 191 LEU A C 1
ATOM 1548 O O . LEU A 1 191 ? 2.654 8.778 -13.970 1.00 93.44 191 LEU A O 1
ATOM 1552 N N . SER A 1 192 ? 1.853 9.980 -12.252 1.00 93.38 192 SER A N 1
ATOM 1553 C CA . SER A 1 192 ? 2.284 9.036 -11.222 1.00 93.38 192 SER A CA 1
ATOM 1554 C C . SER A 1 192 ? 1.660 7.659 -11.461 1.00 93.38 192 SER A C 1
ATOM 1556 O O . SER A 1 192 ? 2.374 6.669 -11.651 1.00 93.38 192 SER A O 1
ATOM 1558 N N . LEU A 1 193 ? 0.329 7.600 -11.570 1.00 94.56 193 LEU A N 1
ATOM 1559 C CA . LEU A 1 193 ? -0.416 6.378 -11.855 1.00 94.56 193 LEU A CA 1
ATOM 1560 C C . LEU A 1 193 ? -0.001 5.754 -13.194 1.00 94.56 193 LEU A C 1
ATOM 1562 O O . LEU A 1 193 ? 0.121 4.530 -13.297 1.00 94.56 193 LEU A O 1
ATOM 1566 N N . HIS A 1 194 ? 0.248 6.571 -14.218 1.00 94.44 194 HIS A N 1
ATOM 1567 C CA . HIS A 1 194 ? 0.747 6.119 -15.511 1.00 94.44 194 HIS A CA 1
ATOM 1568 C C . HIS A 1 194 ? 2.080 5.380 -15.365 1.00 94.44 194 HIS A C 1
ATOM 1570 O O . HIS A 1 194 ? 2.186 4.233 -15.804 1.00 94.44 194 HIS A O 1
ATOM 1576 N N . HIS A 1 195 ? 3.072 5.987 -14.711 1.00 94.94 195 HIS A N 1
ATOM 1577 C CA . HIS A 1 195 ? 4.395 5.391 -14.532 1.00 94.94 195 HIS A CA 1
ATOM 1578 C C . HIS A 1 195 ? 4.371 4.154 -13.632 1.00 94.94 195 HIS A C 1
ATOM 1580 O O . HIS A 1 195 ? 5.038 3.166 -13.936 1.00 94.94 195 HIS A O 1
ATOM 1586 N N . VAL A 1 196 ? 3.547 4.142 -12.581 1.00 94.81 196 VAL A N 1
ATOM 1587 C CA . VAL A 1 196 ? 3.283 2.930 -11.791 1.00 94.81 196 VAL A CA 1
ATOM 1588 C C . VAL A 1 196 ? 2.780 1.796 -12.686 1.00 94.81 196 VAL A C 1
ATOM 1590 O O . VAL A 1 196 ? 3.253 0.662 -12.588 1.00 94.81 196 VAL A O 1
ATOM 1593 N N . ASN A 1 197 ? 1.826 2.085 -13.572 1.00 95.25 197 ASN A N 1
ATOM 1594 C CA . ASN A 1 197 ? 1.246 1.077 -14.457 1.00 95.25 197 ASN A CA 1
ATOM 1595 C C . ASN A 1 197 ? 2.245 0.586 -15.492 1.00 95.25 197 ASN A C 1
ATOM 1597 O O . ASN A 1 197 ? 2.297 -0.616 -15.749 1.00 95.25 197 ASN A O 1
ATOM 1601 N N . GLU A 1 198 ? 3.060 1.482 -16.048 1.00 93.94 198 GLU A N 1
ATOM 1602 C CA . GLU A 1 198 ? 4.159 1.088 -16.922 1.00 93.94 198 GLU A CA 1
ATOM 1603 C C . GLU A 1 198 ? 5.144 0.186 -16.171 1.00 93.94 198 GLU A C 1
ATOM 1605 O O . GLU A 1 198 ? 5.418 -0.906 -16.662 1.00 93.94 198 GLU A O 1
ATOM 1610 N N . ALA A 1 199 ? 5.581 0.545 -14.956 1.00 93.69 199 ALA A N 1
ATOM 1611 C CA . ALA A 1 199 ? 6.461 -0.293 -14.135 1.00 93.69 199 ALA A CA 1
ATOM 1612 C C . ALA A 1 199 ? 5.874 -1.693 -13.894 1.00 93.69 199 ALA A C 1
ATOM 1614 O O . ALA A 1 199 ? 6.525 -2.696 -14.180 1.00 93.69 199 ALA A O 1
ATOM 1615 N N . LEU A 1 200 ? 4.630 -1.783 -13.416 1.00 93.62 200 LEU A N 1
ATOM 1616 C CA . LEU A 1 200 ? 3.988 -3.070 -13.134 1.00 93.62 200 LEU A CA 1
ATOM 1617 C C . LEU A 1 200 ? 3.734 -3.889 -14.411 1.00 93.62 200 LEU A C 1
ATOM 1619 O O . LEU A 1 200 ? 3.818 -5.114 -14.366 1.00 93.62 200 LEU A O 1
ATOM 1623 N N . SER A 1 201 ? 3.466 -3.243 -15.554 1.00 92.62 201 SER A N 1
ATOM 1624 C CA . SER A 1 201 ? 3.223 -3.931 -16.835 1.00 92.62 201 SER A CA 1
ATOM 1625 C C . SER A 1 201 ? 4.455 -4.649 -17.384 1.00 92.62 201 SER A C 1
ATOM 1627 O O . SER A 1 201 ? 4.333 -5.554 -18.208 1.00 92.62 201 SER A O 1
ATOM 1629 N N . LEU A 1 202 ? 5.648 -4.254 -16.931 1.00 90.50 202 LEU A N 1
ATOM 1630 C CA . LEU A 1 202 ? 6.902 -4.898 -17.306 1.00 90.50 202 LEU A CA 1
ATOM 1631 C C . LEU A 1 202 ? 7.054 -6.276 -16.648 1.00 90.50 202 LEU A C 1
ATOM 1633 O O . LEU A 1 202 ? 7.871 -7.075 -17.093 1.00 90.50 202 LEU A O 1
ATOM 1637 N N . LEU A 1 203 ? 6.285 -6.582 -15.604 1.00 90.62 203 LEU A N 1
ATOM 1638 C CA . LEU A 1 203 ? 6.433 -7.814 -14.841 1.00 90.62 203 LEU A CA 1
ATOM 1639 C C . LEU A 1 203 ? 5.480 -8.913 -15.347 1.00 90.62 203 LEU A C 1
ATOM 1641 O O . LEU A 1 203 ? 4.333 -8.620 -15.690 1.00 90.62 203 LEU A O 1
ATOM 1645 N N . PRO A 1 204 ? 5.903 -10.195 -15.368 1.00 89.38 204 PRO A N 1
ATOM 1646 C CA . PRO A 1 204 ? 5.014 -11.314 -15.667 1.00 89.38 204 PRO A CA 1
ATOM 1647 C C . PRO A 1 204 ? 3.748 -11.290 -14.808 1.00 89.38 204 PRO A C 1
ATOM 1649 O O . PRO A 1 204 ? 3.823 -11.032 -13.608 1.00 89.38 204 PRO A O 1
ATOM 1652 N N . THR A 1 205 ? 2.591 -11.625 -15.380 1.00 91.75 205 THR A N 1
ATOM 1653 C CA . THR A 1 205 ? 1.328 -11.706 -14.629 1.00 91.75 205 THR A CA 1
ATOM 1654 C C . THR A 1 205 ? 1.459 -12.662 -13.441 1.00 91.75 205 THR A C 1
ATOM 1656 O O . THR A 1 205 ? 2.024 -13.751 -13.575 1.00 91.75 205 THR A O 1
ATOM 1659 N N . LEU A 1 206 ? 0.946 -12.251 -12.278 1.00 94.06 206 LEU A N 1
ATOM 1660 C CA . LEU A 1 206 ? 0.912 -13.085 -11.077 1.00 94.06 206 LEU A CA 1
ATOM 1661 C C . LEU A 1 206 ? 0.077 -14.341 -11.337 1.00 94.06 206 LEU A C 1
ATOM 1663 O O . LEU A 1 206 ? -1.073 -14.238 -11.763 1.00 94.06 206 LEU A O 1
ATOM 1667 N N . GLN A 1 207 ? 0.645 -15.519 -11.085 1.00 94.81 207 GLN A N 1
ATOM 1668 C CA . GLN A 1 207 ? -0.083 -16.778 -11.227 1.00 94.81 207 GLN A CA 1
ATOM 1669 C C . GLN A 1 207 ? -0.828 -17.140 -9.943 1.00 94.81 207 GLN A C 1
ATOM 1671 O O . GLN A 1 207 ? -0.510 -16.680 -8.843 1.00 94.81 207 GLN A O 1
ATOM 1676 N N . ARG A 1 208 ? -1.842 -18.001 -10.068 1.00 95.94 208 ARG A N 1
ATOM 1677 C CA . ARG A 1 208 ? -2.628 -18.436 -8.913 1.00 95.94 208 ARG A CA 1
ATOM 1678 C C . ARG A 1 208 ? -1.741 -19.178 -7.911 1.00 95.94 208 ARG A C 1
ATOM 1680 O O . ARG A 1 208 ? -1.076 -20.147 -8.264 1.00 95.94 208 ARG A O 1
ATOM 1687 N N . GLY A 1 209 ? -1.785 -18.747 -6.651 1.00 95.19 209 GLY A N 1
ATOM 1688 C CA . GLY A 1 209 ? -0.982 -19.325 -5.571 1.00 95.19 209 GLY A CA 1
ATOM 1689 C C . GLY A 1 209 ? 0.443 -18.773 -5.474 1.00 95.19 209 GLY A C 1
ATOM 1690 O O . GLY A 1 209 ? 1.168 -19.168 -4.562 1.00 95.19 209 GLY A O 1
ATOM 1691 N N . GLU A 1 210 ? 0.844 -17.854 -6.357 1.00 95.19 210 GLU A N 1
ATOM 1692 C CA . GLU A 1 210 ? 2.103 -17.126 -6.211 1.00 95.19 210 GLU A CA 1
ATOM 1693 C C . GLU A 1 210 ? 1.992 -16.006 -5.175 1.00 95.19 210 GLU A C 1
ATOM 1695 O O . GLU A 1 210 ? 0.951 -15.370 -5.008 1.00 95.19 210 GLU A O 1
ATOM 1700 N N . VAL A 1 211 ? 3.111 -15.742 -4.502 1.00 94.75 211 VAL A N 1
ATOM 1701 C CA . VAL A 1 211 ? 3.282 -14.567 -3.647 1.00 94.75 211 VAL A CA 1
ATOM 1702 C C . VAL A 1 211 ? 3.956 -13.475 -4.477 1.00 94.75 211 VAL A C 1
ATOM 1704 O O . VAL A 1 211 ? 5.005 -13.758 -5.070 1.00 94.75 211 VAL A O 1
ATOM 1707 N N . PRO A 1 212 ? 3.405 -12.246 -4.522 1.00 95.12 212 PRO A N 1
ATOM 1708 C CA . PRO A 1 212 ? 4.043 -11.132 -5.210 1.00 95.12 212 PRO A CA 1
ATOM 1709 C C . PRO A 1 212 ? 5.479 -10.889 -4.752 1.00 95.12 212 PRO A C 1
ATOM 1711 O O . PRO A 1 212 ? 5.841 -11.173 -3.608 1.00 95.12 212 PRO A O 1
ATOM 1714 N N . HIS A 1 213 ? 6.308 -10.343 -5.634 1.00 92.81 213 HIS A N 1
ATOM 1715 C CA . HIS A 1 213 ? 7.648 -9.911 -5.265 1.00 92.81 213 HIS A CA 1
ATOM 1716 C C . HIS A 1 213 ? 7.609 -8.616 -4.429 1.00 92.81 213 HIS A C 1
ATOM 1718 O O . HIS A 1 213 ? 6.729 -7.783 -4.618 1.00 92.81 213 HIS A O 1
ATOM 1724 N N . TYR A 1 214 ? 8.584 -8.414 -3.532 1.00 92.12 214 TYR A N 1
ATOM 1725 C CA . TYR A 1 214 ? 8.679 -7.232 -2.658 1.00 92.12 214 TYR A CA 1
ATOM 1726 C C . TYR A 1 214 ? 8.525 -5.906 -3.416 1.00 92.12 214 TYR A C 1
ATOM 1728 O O . TYR A 1 214 ? 7.644 -5.107 -3.108 1.00 92.12 214 TYR A O 1
ATOM 1736 N N . ASP A 1 215 ? 9.340 -5.718 -4.456 1.00 90.25 215 ASP A N 1
ATOM 1737 C CA . ASP A 1 215 ? 9.320 -4.501 -5.272 1.00 90.25 215 ASP A CA 1
ATOM 1738 C C . ASP A 1 215 ? 7.985 -4.299 -6.011 1.00 90.25 215 ASP A C 1
ATOM 1740 O O . ASP A 1 215 ? 7.590 -3.163 -6.243 1.00 90.25 215 ASP A O 1
ATOM 1744 N N . GLU A 1 216 ? 7.244 -5.370 -6.334 1.00 93.06 216 GLU A N 1
ATOM 1745 C CA . GLU A 1 216 ? 5.895 -5.226 -6.903 1.00 93.06 216 GLU A CA 1
ATOM 1746 C C . GLU A 1 216 ? 4.941 -4.580 -5.904 1.00 93.06 216 GLU A C 1
ATOM 1748 O O . GLU A 1 216 ? 4.163 -3.697 -6.263 1.00 93.06 216 GLU A O 1
ATOM 1753 N N . VAL A 1 217 ? 5.000 -5.029 -4.646 1.00 94.94 217 VAL A N 1
ATOM 1754 C CA . VAL A 1 217 ? 4.159 -4.481 -3.581 1.00 94.94 217 VAL A CA 1
ATOM 1755 C C . VAL A 1 217 ? 4.533 -3.026 -3.317 1.00 94.94 217 VAL A C 1
ATOM 1757 O O . VAL A 1 217 ? 3.642 -2.196 -3.174 1.00 94.94 217 VAL A O 1
ATOM 1760 N N . LEU A 1 218 ? 5.830 -2.700 -3.325 1.00 92.31 218 LEU A N 1
ATOM 1761 C CA . LEU A 1 218 ? 6.311 -1.328 -3.162 1.00 92.31 218 LEU A CA 1
ATOM 1762 C C . LEU A 1 218 ? 5.844 -0.403 -4.296 1.00 92.31 218 LEU A C 1
ATOM 1764 O O . LEU A 1 218 ? 5.448 0.723 -4.041 1.00 92.31 218 LEU A O 1
ATOM 1768 N N . VAL A 1 219 ? 5.828 -0.856 -5.550 1.00 93.69 219 VAL A N 1
ATOM 1769 C CA . VAL A 1 219 ? 5.261 -0.046 -6.642 1.00 93.69 219 VAL A CA 1
ATOM 1770 C C . VAL A 1 219 ? 3.742 0.093 -6.493 1.00 93.69 219 VAL A C 1
ATOM 1772 O O . VAL A 1 219 ? 3.186 1.167 -6.729 1.00 93.69 219 VAL A O 1
ATOM 1775 N N . ARG A 1 220 ? 3.044 -0.967 -6.066 1.00 95.38 220 ARG A N 1
ATOM 1776 C CA . ARG A 1 220 ? 1.594 -0.903 -5.834 1.00 95.38 220 ARG A CA 1
ATOM 1777 C C . ARG A 1 220 ? 1.196 -0.002 -4.665 1.00 95.38 220 ARG A C 1
ATOM 1779 O O . ARG A 1 220 ? 0.099 0.548 -4.706 1.00 95.38 220 ARG A O 1
ATOM 1786 N N . THR A 1 221 ? 2.055 0.226 -3.671 1.00 94.25 221 THR A N 1
ATOM 1787 C CA . THR A 1 221 ? 1.764 1.222 -2.624 1.00 94.25 221 THR A CA 1
ATOM 1788 C C . THR A 1 221 ? 1.643 2.628 -3.215 1.00 94.25 221 THR A C 1
ATOM 1790 O O . THR A 1 221 ? 0.740 3.374 -2.843 1.00 94.25 221 THR A O 1
ATOM 1793 N N . ILE A 1 222 ? 2.478 2.960 -4.204 1.00 93.00 222 ILE A N 1
ATOM 1794 C CA . ILE A 1 222 ? 2.400 4.226 -4.944 1.00 93.00 222 ILE A CA 1
ATOM 1795 C C . ILE A 1 222 ? 1.138 4.269 -5.800 1.00 93.00 222 ILE A C 1
ATOM 1797 O O . ILE A 1 222 ? 0.481 5.305 -5.846 1.00 93.00 222 ILE A O 1
ATOM 1801 N N . ARG A 1 223 ? 0.744 3.143 -6.415 1.00 95.12 223 ARG A N 1
ATOM 1802 C CA . ARG A 1 223 ? -0.544 3.036 -7.125 1.00 95.12 223 ARG A CA 1
ATOM 1803 C C . ARG A 1 223 ? -1.709 3.413 -6.223 1.00 95.12 223 ARG A C 1
ATOM 1805 O O . ARG A 1 223 ? -2.562 4.204 -6.620 1.00 95.12 223 ARG A O 1
ATOM 1812 N N . ALA A 1 224 ? -1.729 2.839 -5.021 1.00 94.38 224 ALA A N 1
ATOM 1813 C CA . ALA A 1 224 ? -2.766 3.068 -4.028 1.00 94.38 224 ALA A CA 1
ATOM 1814 C C . ALA A 1 224 ? -2.838 4.553 -3.638 1.00 94.38 224 ALA A C 1
ATOM 1816 O O . ALA A 1 224 ? -3.926 5.123 -3.603 1.00 94.38 224 ALA A O 1
ATOM 1817 N N . LEU A 1 225 ? -1.678 5.184 -3.424 1.00 91.19 225 LEU A N 1
ATOM 1818 C CA . LEU A 1 225 ? -1.567 6.612 -3.121 1.00 91.19 225 LEU A CA 1
ATOM 1819 C C . LEU A 1 225 ? -2.030 7.499 -4.282 1.00 91.19 225 LEU A C 1
ATOM 1821 O O . LEU A 1 225 ? -2.870 8.361 -4.066 1.00 91.19 225 LEU A O 1
ATOM 1825 N N . ALA A 1 226 ? -1.549 7.268 -5.506 1.00 92.38 226 ALA A N 1
ATOM 1826 C CA . ALA A 1 226 ? -1.952 8.054 -6.674 1.00 92.38 226 ALA A CA 1
ATOM 1827 C C . ALA A 1 226 ? -3.473 7.983 -6.892 1.00 92.38 226 ALA A C 1
ATOM 1829 O O . ALA A 1 226 ? -4.139 8.998 -7.059 1.00 92.38 226 ALA A O 1
ATOM 1830 N N . THR A 1 227 ? -4.044 6.782 -6.777 1.00 93.94 227 THR A N 1
ATOM 1831 C CA . THR A 1 227 ? -5.494 6.559 -6.893 1.00 93.94 227 THR A CA 1
ATOM 1832 C C . THR A 1 227 ? -6.273 7.272 -5.777 1.00 93.94 227 THR A C 1
ATOM 1834 O O . THR A 1 227 ? -7.329 7.856 -6.022 1.00 93.94 227 THR A O 1
ATOM 1837 N N . TYR A 1 228 ? -5.732 7.279 -4.553 1.00 91.06 228 TYR A N 1
ATOM 1838 C CA . TYR A 1 228 ? -6.297 8.025 -3.427 1.00 91.06 228 TYR A CA 1
ATOM 1839 C C . TYR A 1 228 ? -6.290 9.539 -3.684 1.00 91.06 228 TYR A C 1
ATOM 1841 O O . TYR A 1 228 ? -7.310 10.195 -3.462 1.00 91.06 228 TYR A O 1
ATOM 1849 N N . CYS A 1 229 ? -5.180 10.091 -4.184 1.00 88.06 229 CYS A N 1
ATOM 1850 C CA . CYS A 1 229 ? -5.056 11.511 -4.524 1.00 88.06 229 CYS A CA 1
ATOM 1851 C C . CYS A 1 229 ? -6.011 11.917 -5.660 1.00 88.06 229 CYS A C 1
ATOM 1853 O O . CYS A 1 229 ? -6.659 12.960 -5.576 1.00 88.06 229 CYS A O 1
ATOM 1855 N N . MET A 1 230 ? -6.228 11.026 -6.634 1.00 91.25 230 MET A N 1
ATOM 1856 C CA . MET A 1 230 ? -7.243 11.167 -7.690 1.00 91.25 230 MET A CA 1
ATOM 1857 C C . MET A 1 230 ? -8.697 11.056 -7.190 1.00 91.25 230 MET A C 1
ATOM 1859 O O . MET A 1 230 ? -9.631 11.173 -7.982 1.00 91.25 230 MET A O 1
ATOM 1863 N N . LYS A 1 231 ? -8.914 10.849 -5.884 1.00 91.12 231 LYS A N 1
ATOM 1864 C CA . LYS A 1 231 ? -10.229 10.722 -5.229 1.00 91.12 231 LYS A CA 1
ATOM 1865 C C . LYS A 1 231 ? -11.053 9.502 -5.665 1.00 91.12 231 LYS A C 1
ATOM 1867 O O . LYS A 1 231 ? -12.246 9.437 -5.366 1.00 91.12 231 LYS A O 1
ATOM 1872 N N . ASP A 1 232 ? -10.423 8.506 -6.285 1.00 94.69 232 ASP A N 1
ATOM 1873 C CA . ASP A 1 232 ? -11.025 7.192 -6.526 1.00 94.69 232 ASP A CA 1
ATOM 1874 C C . ASP A 1 232 ? -10.827 6.311 -5.279 1.00 94.69 232 ASP A C 1
ATOM 1876 O O . ASP A 1 232 ? -9.952 5.446 -5.198 1.00 94.69 232 ASP A O 1
ATOM 1880 N N . PHE A 1 233 ? -11.609 6.597 -4.232 1.00 94.50 233 PHE A N 1
ATOM 1881 C CA . PHE A 1 233 ? -11.438 5.945 -2.930 1.00 94.50 233 PHE A CA 1
ATOM 1882 C C . PHE A 1 233 ? -11.750 4.451 -2.962 1.00 94.50 233 PHE A C 1
ATOM 1884 O O . PHE A 1 233 ? -11.177 3.713 -2.164 1.00 94.50 233 PHE A O 1
ATOM 1891 N N . GLU A 1 234 ? -12.626 3.991 -3.857 1.00 96.31 234 GLU A N 1
ATOM 1892 C CA . GLU A 1 234 ? -12.946 2.569 -3.991 1.00 96.31 234 GLU A CA 1
ATOM 1893 C C . GLU A 1 234 ? -11.760 1.793 -4.565 1.00 96.31 234 GLU A C 1
ATOM 1895 O O . GLU A 1 234 ? -11.327 0.798 -3.969 1.00 96.31 234 GLU A O 1
ATOM 1900 N N . ALA A 1 235 ? -11.186 2.270 -5.676 1.00 96.00 235 ALA A N 1
ATOM 1901 C CA . ALA A 1 235 ? -10.013 1.640 -6.265 1.00 96.00 235 ALA A CA 1
ATOM 1902 C C . ALA A 1 235 ? -8.793 1.763 -5.343 1.00 96.00 235 ALA A C 1
ATOM 1904 O O . ALA A 1 235 ? -8.074 0.780 -5.150 1.00 96.00 235 ALA A O 1
ATOM 1905 N N . ALA A 1 236 ? -8.597 2.919 -4.700 1.00 95.31 236 ALA A N 1
ATOM 1906 C CA . ALA A 1 236 ? -7.541 3.093 -3.711 1.00 95.31 236 ALA A CA 1
ATOM 1907 C C . ALA A 1 236 ? -7.706 2.096 -2.557 1.00 95.31 236 ALA A C 1
ATOM 1909 O O . ALA A 1 236 ? -6.796 1.314 -2.290 1.00 95.31 236 ALA A O 1
ATOM 1910 N N . LEU A 1 237 ? -8.878 2.038 -1.916 1.00 95.56 237 LEU A N 1
ATOM 1911 C CA . LEU A 1 237 ? -9.148 1.106 -0.821 1.00 95.56 237 LEU A CA 1
ATOM 1912 C C . LEU A 1 237 ? -8.860 -0.345 -1.229 1.00 95.56 237 LEU A C 1
ATOM 1914 O O . LEU A 1 237 ? -8.272 -1.092 -0.443 1.00 95.56 237 LEU A O 1
ATOM 1918 N N . MET A 1 238 ? -9.216 -0.740 -2.454 1.00 96.38 238 MET A N 1
ATOM 1919 C CA . MET A 1 238 ? -8.874 -2.060 -2.981 1.00 96.38 238 MET A CA 1
ATOM 1920 C C . MET A 1 238 ? -7.354 -2.272 -3.065 1.00 96.38 238 MET A C 1
ATOM 1922 O O . MET A 1 238 ? -6.854 -3.275 -2.553 1.00 96.38 238 MET A O 1
ATOM 1926 N N . GLU A 1 239 ? -6.606 -1.327 -3.641 1.00 95.94 239 GLU A N 1
ATOM 1927 C CA . GLU A 1 239 ? -5.139 -1.391 -3.742 1.00 95.94 239 GLU A CA 1
ATOM 1928 C C . GLU A 1 239 ? -4.461 -1.483 -2.368 1.00 95.94 239 GLU A C 1
ATOM 1930 O O . GLU A 1 239 ? -3.585 -2.327 -2.160 1.00 95.94 239 GLU A O 1
ATOM 1935 N N . TYR A 1 240 ? -4.904 -0.681 -1.395 1.00 94.75 240 TYR A N 1
ATOM 1936 C CA . TYR A 1 240 ? -4.407 -0.736 -0.018 1.00 94.75 240 TYR A CA 1
ATOM 1937 C C . TYR A 1 240 ? -4.589 -2.137 0.583 1.00 94.75 240 TYR A C 1
ATOM 1939 O O . TYR A 1 240 ? -3.632 -2.715 1.105 1.00 94.75 240 TYR A O 1
ATOM 1947 N N . ARG A 1 241 ? -5.790 -2.723 0.469 1.00 94.75 241 ARG A N 1
ATOM 1948 C CA . ARG A 1 241 ? -6.095 -4.069 0.991 1.00 94.75 241 ARG A CA 1
ATOM 1949 C C . ARG A 1 241 ? -5.286 -5.160 0.290 1.00 94.75 241 ARG A C 1
ATOM 1951 O O . ARG A 1 241 ? -4.815 -6.095 0.941 1.00 94.75 241 ARG A O 1
ATOM 1958 N N . VAL A 1 242 ? -5.097 -5.041 -1.024 1.00 95.75 242 VAL A N 1
ATOM 1959 C CA . VAL A 1 242 ? -4.284 -5.967 -1.828 1.00 95.75 242 VAL A CA 1
ATOM 1960 C C . VAL A 1 242 ? -2.819 -5.925 -1.400 1.00 95.75 242 VAL A C 1
ATOM 1962 O O . VAL A 1 242 ? -2.235 -6.977 -1.127 1.00 95.75 242 VAL A O 1
ATOM 1965 N N . CYS A 1 243 ? -2.241 -4.732 -1.260 1.00 95.25 243 CYS A N 1
ATOM 1966 C CA . CYS A 1 243 ? -0.874 -4.553 -0.774 1.00 95.25 243 CYS A CA 1
ATOM 1967 C C . CYS A 1 243 ? -0.694 -5.136 0.629 1.00 95.25 243 CYS A C 1
ATOM 1969 O O . CYS A 1 243 ? 0.242 -5.887 0.884 1.00 95.25 243 CYS A O 1
ATOM 1971 N N . ILE A 1 244 ? -1.640 -4.868 1.523 1.00 92.88 244 ILE A N 1
ATOM 1972 C CA . ILE A 1 244 ? -1.694 -5.432 2.870 1.00 92.88 244 ILE A CA 1
ATOM 1973 C C . ILE A 1 244 ? -1.663 -6.968 2.860 1.00 92.88 244 ILE A C 1
ATOM 1975 O O . ILE A 1 244 ? -0.903 -7.588 3.609 1.00 92.88 244 ILE A O 1
ATOM 1979 N N . ALA A 1 245 ? -2.489 -7.601 2.026 1.00 93.69 245 ALA A N 1
ATOM 1980 C CA . ALA A 1 245 ? -2.533 -9.053 1.922 1.00 93.69 245 ALA A CA 1
ATOM 1981 C C . ALA A 1 245 ? -1.205 -9.601 1.376 1.00 93.69 245 ALA A C 1
ATOM 1983 O O . ALA A 1 245 ? -0.676 -10.574 1.915 1.00 93.69 245 ALA A O 1
ATOM 1984 N N . ALA A 1 246 ? -0.617 -8.927 0.384 1.00 95.06 246 ALA A N 1
ATOM 1985 C CA . ALA A 1 246 ? 0.696 -9.268 -0.153 1.00 95.06 246 ALA A CA 1
ATOM 1986 C C . ALA A 1 246 ? 1.815 -9.148 0.900 1.00 95.06 246 ALA A C 1
ATOM 1988 O O . ALA A 1 246 ? 2.654 -10.040 0.994 1.00 95.06 246 ALA A O 1
ATOM 1989 N N . ILE A 1 247 ? 1.793 -8.118 1.751 1.00 92.62 247 ILE A N 1
ATOM 1990 C CA . ILE A 1 247 ? 2.736 -7.939 2.869 1.00 92.62 247 ILE A CA 1
ATOM 1991 C C . ILE A 1 247 ? 2.648 -9.115 3.847 1.00 92.62 247 ILE A C 1
ATOM 1993 O O . ILE A 1 247 ? 3.673 -9.689 4.216 1.00 92.62 247 ILE A O 1
ATOM 1997 N N . ARG A 1 248 ? 1.434 -9.548 4.222 1.00 90.81 248 ARG A N 1
ATOM 1998 C CA . ARG A 1 248 ? 1.262 -10.731 5.088 1.00 90.81 248 ARG A CA 1
ATOM 1999 C C . ARG A 1 248 ? 1.848 -11.992 4.460 1.00 90.81 248 ARG A C 1
ATOM 2001 O O . ARG A 1 248 ? 2.501 -12.772 5.155 1.00 90.81 248 ARG A O 1
ATOM 2008 N N . LEU A 1 249 ? 1.636 -12.185 3.158 1.00 92.94 249 LEU A N 1
ATOM 2009 C CA . LEU A 1 249 ? 2.196 -13.315 2.417 1.00 92.94 249 LEU A CA 1
ATOM 2010 C C . LEU A 1 249 ? 3.730 -13.256 2.377 1.00 92.94 249 LEU A C 1
ATOM 2012 O O . LEU A 1 249 ? 4.382 -14.250 2.689 1.00 92.94 249 LEU A O 1
ATOM 2016 N N . LEU A 1 250 ? 4.314 -12.092 2.077 1.00 92.31 250 LEU A N 1
ATOM 2017 C CA . LEU A 1 250 ? 5.765 -11.874 2.095 1.00 92.31 250 LEU A CA 1
ATOM 2018 C C . LEU A 1 250 ? 6.368 -12.167 3.474 1.00 92.31 250 LEU A C 1
ATOM 2020 O O . LEU A 1 250 ? 7.412 -12.814 3.572 1.00 92.31 250 LEU A O 1
ATOM 2024 N N . HIS A 1 251 ? 5.705 -11.727 4.544 1.00 89.75 251 HIS A N 1
ATOM 2025 C CA . HIS A 1 251 ? 6.149 -11.984 5.909 1.00 89.75 251 HIS A CA 1
ATOM 2026 C C . HIS A 1 251 ? 6.111 -13.468 6.264 1.00 89.75 251 HIS A C 1
ATOM 2028 O O . HIS A 1 251 ? 7.035 -13.986 6.897 1.00 89.75 251 HIS A O 1
ATOM 2034 N N . HIS A 1 252 ? 5.043 -14.157 5.853 1.00 89.25 252 HIS A N 1
ATOM 2035 C CA . HIS A 1 252 ? 4.892 -15.591 6.061 1.00 89.25 252 HIS A CA 1
ATOM 2036 C C . HIS A 1 252 ? 5.989 -16.394 5.349 1.00 89.25 252 HIS A C 1
ATOM 2038 O O . HIS A 1 252 ? 6.558 -17.299 5.953 1.00 89.25 252 HIS A O 1
ATOM 2044 N N . GLU A 1 253 ? 6.340 -16.016 4.117 1.00 89.94 253 GLU A N 1
ATOM 2045 C CA . GLU A 1 253 ? 7.453 -16.603 3.350 1.00 89.94 253 GLU A CA 1
ATOM 2046 C C . GLU A 1 253 ? 8.841 -16.205 3.891 1.00 89.94 253 GLU A C 1
ATOM 2048 O O . GLU A 1 253 ? 9.866 -16.603 3.341 1.00 89.94 253 GLU A O 1
ATOM 2053 N N . GLY A 1 254 ? 8.904 -15.391 4.949 1.00 88.94 254 GLY A N 1
ATOM 2054 C CA . GLY A 1 254 ? 10.157 -14.925 5.537 1.00 88.94 254 GLY A CA 1
ATOM 2055 C C . GLY A 1 254 ? 10.930 -13.928 4.672 1.00 88.94 254 GLY A C 1
ATOM 2056 O O . GLY A 1 254 ? 12.112 -13.715 4.921 1.00 88.94 254 GLY A O 1
ATOM 2057 N N . ARG A 1 255 ? 10.278 -13.326 3.669 1.00 88.94 255 ARG A N 1
ATOM 2058 C CA . ARG A 1 255 ? 10.885 -12.364 2.733 1.00 88.94 255 ARG A CA 1
ATOM 2059 C C . ARG A 1 255 ? 10.952 -10.950 3.299 1.00 88.94 255 ARG A C 1
ATOM 2061 O O . ARG A 1 255 ? 11.815 -10.185 2.892 1.00 88.94 255 ARG A O 1
ATOM 2068 N N . ILE A 1 256 ? 10.055 -10.634 4.229 1.00 89.56 256 ILE A N 1
ATOM 2069 C CA . ILE A 1 256 ? 10.091 -9.412 5.035 1.00 89.56 256 ILE A CA 1
ATOM 2070 C C . ILE A 1 256 ? 9.875 -9.760 6.501 1.00 89.56 256 ILE A C 1
ATOM 2072 O O . ILE A 1 256 ? 9.273 -10.791 6.845 1.00 89.56 256 ILE A O 1
ATOM 2076 N N . ASP A 1 257 ? 10.312 -8.868 7.376 1.00 86.50 257 ASP A N 1
ATOM 2077 C CA . ASP A 1 257 ? 9.861 -8.867 8.751 1.00 86.50 257 ASP A CA 1
ATOM 2078 C C . ASP A 1 257 ? 8.924 -7.688 8.985 1.00 86.50 257 ASP A C 1
ATOM 2080 O O . ASP A 1 257 ? 9.312 -6.536 8.860 1.00 86.50 257 ASP A O 1
ATOM 2084 N N . MET A 1 258 ? 7.672 -7.976 9.342 1.00 84.19 258 MET A N 1
ATOM 2085 C CA . MET A 1 258 ? 6.732 -6.909 9.655 1.00 84.19 258 MET A CA 1
ATOM 2086 C C . MET A 1 258 ? 7.091 -6.236 10.972 1.00 84.19 258 MET A C 1
ATOM 2088 O O . MET A 1 258 ? 6.608 -5.133 11.185 1.00 84.19 258 MET A O 1
ATOM 2092 N N . SER A 1 259 ? 7.924 -6.866 11.825 1.00 80.31 259 SER A N 1
ATOM 2093 C CA . SER A 1 259 ? 8.547 -6.198 12.974 1.00 80.31 259 SER A CA 1
ATOM 2094 C C . SER A 1 259 ? 9.643 -5.198 12.660 1.00 80.31 259 SER A C 1
ATOM 2096 O O . SER A 1 259 ? 10.004 -4.409 13.532 1.00 80.31 259 SER A O 1
ATOM 2098 N N . ASP A 1 260 ? 10.141 -5.190 11.432 1.00 85.12 260 ASP A N 1
ATOM 2099 C CA . ASP A 1 260 ? 11.233 -4.317 11.059 1.00 85.12 260 ASP A CA 1
ATOM 2100 C C . ASP A 1 260 ? 10.710 -2.927 10.684 1.00 85.12 260 ASP A C 1
ATOM 2102 O O . ASP A 1 260 ? 10.269 -2.680 9.562 1.00 85.12 260 ASP A O 1
ATOM 2106 N N . ALA A 1 261 ? 10.784 -1.998 11.636 1.00 80.06 261 ALA A N 1
ATOM 2107 C CA . ALA A 1 261 ? 10.480 -0.587 11.406 1.00 80.06 261 ALA A CA 1
ATOM 2108 C C . ALA A 1 261 ? 11.479 0.092 10.451 1.00 80.06 261 ALA A C 1
ATOM 2110 O O . ALA A 1 261 ? 11.254 1.217 10.024 1.00 80.06 261 ALA A O 1
ATOM 2111 N N . THR A 1 262 ? 12.590 -0.553 10.095 1.00 85.12 262 THR A N 1
ATOM 2112 C CA . THR A 1 262 ? 13.505 -0.047 9.065 1.00 85.12 262 THR A CA 1
ATOM 2113 C C . THR A 1 262 ? 13.134 -0.540 7.667 1.00 85.12 262 THR A C 1
ATOM 2115 O O . THR A 1 262 ? 13.584 0.043 6.677 1.00 85.12 262 THR A O 1
ATOM 2118 N N . ASP A 1 263 ? 12.256 -1.545 7.552 1.00 88.81 263 ASP A N 1
ATOM 2119 C CA . ASP A 1 263 ? 11.793 -2.035 6.258 1.00 88.81 263 ASP A CA 1
ATOM 2120 C C . ASP A 1 263 ? 10.985 -0.948 5.534 1.00 88.81 263 ASP A C 1
ATOM 2122 O O . ASP A 1 263 ? 10.055 -0.339 6.070 1.00 88.81 263 ASP A O 1
ATOM 2126 N N . LYS A 1 264 ? 11.358 -0.697 4.277 1.00 86.00 264 LYS A N 1
ATOM 2127 C CA . LYS A 1 264 ? 10.780 0.348 3.423 1.00 86.00 264 LYS A CA 1
ATOM 2128 C C . LYS A 1 264 ? 9.268 0.188 3.256 1.00 86.00 264 LYS A C 1
ATOM 2130 O O . LYS A 1 264 ? 8.521 1.167 3.300 1.00 86.00 264 LYS A O 1
ATOM 2135 N N . LEU A 1 265 ? 8.815 -1.049 3.088 1.00 88.94 265 LEU A N 1
ATOM 2136 C CA . LEU A 1 265 ? 7.412 -1.378 2.908 1.00 88.94 265 LEU A CA 1
ATOM 2137 C C . LEU A 1 265 ? 6.653 -1.182 4.220 1.00 88.94 265 LEU A C 1
ATOM 2139 O O . LEU A 1 265 ? 5.589 -0.573 4.211 1.00 88.94 265 LEU A O 1
ATOM 2143 N N . MET A 1 266 ? 7.231 -1.596 5.352 1.00 87.31 266 MET A N 1
ATOM 2144 C CA . MET A 1 266 ? 6.615 -1.390 6.669 1.00 87.31 266 MET A CA 1
ATOM 2145 C C . MET A 1 266 ? 6.467 0.087 7.023 1.00 87.31 266 MET A C 1
ATOM 2147 O O . MET A 1 266 ? 5.397 0.513 7.455 1.00 87.31 266 MET A O 1
ATOM 2151 N N . ASN A 1 267 ? 7.499 0.878 6.746 1.00 83.50 267 ASN A N 1
ATOM 2152 C CA . ASN A 1 267 ? 7.463 2.327 6.895 1.00 83.50 267 ASN A CA 1
ATOM 2153 C C . ASN A 1 267 ? 6.356 2.978 6.064 1.00 83.50 267 ASN A C 1
ATOM 2155 O O . ASN A 1 267 ? 5.634 3.838 6.562 1.00 83.50 267 ASN A O 1
ATOM 2159 N N . THR A 1 268 ? 6.172 2.506 4.832 1.00 82.56 268 THR A N 1
ATOM 2160 C CA . THR A 1 268 ? 5.114 2.998 3.943 1.00 82.56 268 THR A CA 1
ATOM 2161 C C . THR A 1 268 ? 3.719 2.679 4.481 1.00 82.56 268 THR A C 1
ATOM 2163 O O . THR A 1 268 ? 2.812 3.501 4.361 1.00 82.56 268 THR A O 1
ATOM 2166 N N . VAL A 1 269 ? 3.523 1.490 5.068 1.00 82.94 269 VAL A N 1
ATOM 2167 C CA . VAL A 1 269 ? 2.181 0.996 5.425 1.00 82.94 269 VAL A CA 1
ATOM 2168 C C . VAL A 1 269 ? 1.726 1.287 6.852 1.00 82.94 269 VAL A C 1
ATOM 2170 O O . VAL A 1 269 ? 0.575 1.018 7.196 1.00 82.94 269 VAL A O 1
ATOM 2173 N N . ASN A 1 270 ? 2.587 1.843 7.703 1.00 77.19 270 ASN A N 1
ATOM 2174 C CA . ASN A 1 270 ? 2.260 2.063 9.115 1.00 77.19 270 ASN A CA 1
ATOM 2175 C C . ASN A 1 270 ? 1.040 2.976 9.331 1.00 77.19 270 ASN A C 1
ATOM 2177 O O . ASN A 1 270 ? 0.277 2.754 10.271 1.00 77.19 270 ASN A O 1
ATOM 2181 N N . LEU A 1 271 ? 0.813 3.947 8.441 1.00 75.75 271 LEU A N 1
ATOM 2182 C CA . LEU A 1 271 ? -0.313 4.889 8.518 1.00 75.75 271 LEU A CA 1
ATOM 2183 C C . LEU A 1 271 ? -1.567 4.413 7.767 1.00 75.75 271 LEU A C 1
ATOM 2185 O O . LEU A 1 271 ? -2.621 5.044 7.819 1.00 75.75 271 LEU A O 1
ATOM 2189 N N . TRP A 1 272 ? -1.504 3.257 7.109 1.00 85.56 272 TRP A N 1
ATOM 2190 C CA . TRP A 1 272 ? -2.596 2.766 6.273 1.00 85.56 272 TRP A CA 1
ATOM 2191 C C . TRP A 1 272 ? -3.889 2.420 7.004 1.00 85.56 272 TRP A C 1
ATOM 2193 O O . TRP A 1 272 ? -4.940 2.626 6.400 1.00 85.56 272 TRP A O 1
ATOM 2203 N N . PRO A 1 273 ? -3.893 1.952 8.271 1.00 86.19 273 PRO A N 1
ATOM 2204 C CA . PRO A 1 273 ? -5.147 1.791 8.999 1.00 86.19 273 PRO A CA 1
ATOM 2205 C C . PRO A 1 273 ? -5.963 3.090 9.041 1.00 86.19 273 PRO A C 1
ATOM 2207 O O . PRO A 1 273 ? -7.178 3.046 8.873 1.00 86.19 273 PRO A O 1
ATOM 2210 N N . HIS A 1 274 ? -5.300 4.246 9.172 1.00 85.06 274 HIS A N 1
ATOM 2211 C CA . HIS A 1 274 ? -5.966 5.547 9.143 1.00 85.06 274 HIS A CA 1
ATOM 2212 C C . HIS A 1 274 ? -6.535 5.815 7.747 1.00 85.06 274 HIS A C 1
ATOM 2214 O O . HIS A 1 274 ? -7.720 6.110 7.618 1.00 85.06 274 HIS A O 1
ATOM 2220 N N . SER A 1 275 ? -5.724 5.654 6.695 1.00 88.12 275 SER A N 1
ATOM 2221 C CA . SER A 1 275 ? -6.160 5.858 5.307 1.00 88.12 275 SER A CA 1
ATOM 2222 C C . SER A 1 275 ? -7.347 4.964 4.938 1.00 88.12 275 SER A C 1
ATOM 2224 O O . SER A 1 275 ? -8.312 5.435 4.346 1.00 88.12 275 SER A O 1
ATOM 2226 N N . ILE A 1 276 ? -7.320 3.691 5.335 1.00 91.94 276 ILE A N 1
ATOM 2227 C CA . ILE A 1 276 ? -8.389 2.719 5.081 1.00 91.94 276 ILE A CA 1
ATOM 2228 C C . ILE A 1 276 ? -9.677 3.103 5.803 1.00 91.94 276 ILE A C 1
ATOM 2230 O O . ILE A 1 276 ? -10.747 3.054 5.192 1.00 91.94 276 ILE A O 1
ATOM 2234 N N . LEU A 1 277 ? -9.593 3.516 7.071 1.00 90.75 277 LEU A N 1
ATOM 2235 C CA . LEU A 1 277 ? -10.750 4.011 7.815 1.00 90.75 277 LEU A CA 1
ATOM 2236 C C . LEU A 1 277 ? -11.341 5.257 7.151 1.00 90.75 277 LEU A C 1
ATOM 2238 O O . LEU A 1 277 ? -12.544 5.284 6.882 1.00 90.75 277 LEU A O 1
ATOM 2242 N N . ARG A 1 278 ? -10.495 6.236 6.798 1.00 90.19 278 ARG A N 1
ATOM 2243 C CA . ARG A 1 278 ? -10.925 7.452 6.091 1.00 90.19 278 ARG A CA 1
ATOM 2244 C C . ARG A 1 278 ? -11.627 7.108 4.782 1.00 90.19 278 ARG A C 1
ATOM 2246 O O . ARG A 1 278 ? -12.742 7.563 4.558 1.00 90.19 278 ARG A O 1
ATOM 2253 N N . MET A 1 279 ? -11.012 6.282 3.934 1.00 93.19 279 MET A N 1
ATOM 2254 C CA . MET A 1 279 ? -11.596 5.875 2.651 1.00 93.19 279 MET A CA 1
ATOM 2255 C C . MET A 1 279 ? -12.921 5.136 2.834 1.00 93.19 279 MET A C 1
ATOM 2257 O O . MET A 1 279 ? -13.882 5.445 2.140 1.00 93.19 279 MET A O 1
ATOM 2261 N N . THR A 1 280 ? -13.009 4.210 3.793 1.00 94.62 280 THR A N 1
ATOM 2262 C CA . THR A 1 280 ? -14.248 3.454 4.045 1.00 94.62 280 THR A CA 1
ATOM 2263 C C . THR A 1 280 ? -15.406 4.387 4.400 1.00 94.62 280 THR A C 1
ATOM 2265 O O . THR A 1 280 ? -16.507 4.251 3.866 1.00 94.62 280 THR A O 1
ATOM 2268 N N . ILE A 1 281 ? -15.158 5.363 5.274 1.00 92.44 281 ILE A N 1
ATOM 2269 C CA . ILE A 1 281 ? -16.165 6.348 5.679 1.00 92.44 281 ILE A CA 1
ATOM 2270 C C . ILE A 1 281 ? -16.495 7.285 4.512 1.00 92.44 281 ILE A C 1
ATOM 2272 O O . ILE A 1 281 ? -17.671 7.534 4.253 1.00 92.44 281 ILE A O 1
ATOM 2276 N N . ARG A 1 282 ? -15.495 7.738 3.741 1.00 89.56 282 ARG A N 1
ATOM 2277 C CA . ARG A 1 282 ? -15.723 8.561 2.540 1.00 89.56 282 ARG A CA 1
ATOM 2278 C C . ARG A 1 282 ? -16.607 7.866 1.515 1.00 89.56 282 ARG A C 1
ATOM 2280 O O . ARG A 1 282 ? -17.513 8.500 0.993 1.00 89.56 282 ARG A O 1
ATOM 2287 N N . ILE A 1 283 ? -16.376 6.583 1.247 1.00 94.00 283 ILE A N 1
ATOM 2288 C CA . ILE A 1 283 ? -17.196 5.806 0.312 1.00 94.00 283 ILE A CA 1
ATOM 2289 C C . ILE A 1 283 ? -18.654 5.783 0.792 1.00 94.00 283 ILE A C 1
ATOM 2291 O O . ILE A 1 283 ? -19.569 5.993 0.001 1.00 94.00 283 ILE A O 1
ATOM 2295 N N . LYS A 1 284 ? -18.903 5.612 2.100 1.00 94.00 284 LYS A N 1
ATOM 2296 C CA . LYS A 1 284 ? -20.265 5.714 2.659 1.00 94.00 284 LYS A CA 1
ATOM 2297 C C . LYS A 1 284 ? -20.872 7.108 2.442 1.00 94.00 284 LYS A C 1
ATOM 2299 O O . LYS A 1 284 ? -22.024 7.191 2.021 1.00 94.00 284 LYS A O 1
ATOM 2304 N N . ILE A 1 285 ? -20.111 8.181 2.666 1.00 89.81 285 ILE A N 1
ATOM 2305 C CA . ILE A 1 285 ? -20.562 9.565 2.417 1.00 89.81 285 ILE A CA 1
ATOM 2306 C C . ILE A 1 285 ? -20.898 9.775 0.933 1.00 89.81 285 ILE A C 1
ATOM 2308 O O . ILE A 1 285 ? -21.970 10.288 0.619 1.00 89.81 285 ILE A O 1
ATOM 2312 N N . GLN A 1 286 ? -20.025 9.343 0.016 1.00 89.25 286 GLN A N 1
ATOM 2313 C CA . GLN A 1 286 ? -20.243 9.430 -1.437 1.00 89.25 286 GLN A CA 1
ATOM 2314 C C . GLN A 1 286 ? -21.482 8.646 -1.883 1.00 89.25 286 GLN A C 1
ATOM 2316 O O . GLN A 1 286 ? -22.198 9.080 -2.782 1.00 89.25 286 GLN A O 1
ATOM 2321 N N . ASN A 1 287 ? -21.784 7.548 -1.192 1.00 93.44 287 ASN A N 1
ATOM 2322 C CA . ASN A 1 287 ? -23.001 6.761 -1.379 1.00 93.44 287 ASN A CA 1
ATOM 2323 C C . ASN A 1 287 ? -24.246 7.371 -0.699 1.00 93.44 287 ASN A C 1
ATOM 2325 O O . ASN A 1 287 ? -25.290 6.723 -0.628 1.00 93.44 287 ASN A O 1
ATOM 2329 N N . GLY A 1 288 ? -24.162 8.609 -0.202 1.00 90.75 288 GLY A N 1
ATOM 2330 C CA . GLY A 1 288 ? -25.288 9.361 0.352 1.00 90.75 288 GLY A CA 1
ATOM 2331 C C . GLY A 1 288 ? -25.650 9.010 1.796 1.00 90.75 288 GLY A C 1
ATOM 2332 O O . GLY A 1 288 ? -26.730 9.379 2.259 1.00 90.75 288 GLY A O 1
ATOM 2333 N N . VAL A 1 289 ? -24.783 8.303 2.528 1.00 92.94 289 VAL A N 1
ATOM 2334 C CA . VAL A 1 289 ? -25.014 8.004 3.947 1.00 92.94 289 VAL A CA 1
ATOM 2335 C C . VAL A 1 289 ? -24.740 9.261 4.774 1.00 92.94 289 VAL A C 1
ATOM 2337 O O . VAL A 1 289 ? -23.591 9.669 4.925 1.00 92.94 289 VAL A O 1
ATOM 2340 N N . SER A 1 290 ? -25.791 9.862 5.339 1.00 87.69 290 SER A N 1
ATOM 2341 C CA . SER A 1 290 ? -25.690 11.090 6.146 1.00 87.69 290 SER A CA 1
ATOM 2342 C C . SER A 1 290 ? -24.887 10.900 7.433 1.00 87.69 290 SER A C 1
ATOM 2344 O O . SER A 1 290 ? -24.167 11.802 7.849 1.00 87.69 290 SER A O 1
ATOM 2346 N N . ARG A 1 291 ? -24.990 9.718 8.048 1.00 92.50 291 ARG A N 1
ATOM 2347 C CA . ARG A 1 291 ? -24.292 9.352 9.283 1.00 92.50 291 ARG A CA 1
ATOM 2348 C C . ARG A 1 291 ? -23.427 8.107 9.042 1.00 92.50 291 ARG A C 1
ATOM 2350 O O . ARG A 1 291 ? -23.882 6.989 9.287 1.00 92.50 291 ARG A O 1
ATOM 2357 N N . PRO A 1 292 ? -22.222 8.263 8.463 1.00 92.88 292 PRO A N 1
ATOM 2358 C CA . PRO A 1 292 ? -21.407 7.162 7.938 1.00 92.88 292 PRO A CA 1
ATOM 2359 C C . PRO A 1 292 ? -20.670 6.376 9.036 1.00 92.88 292 PRO A C 1
ATOM 2361 O O . PRO A 1 292 ? -19.442 6.383 9.091 1.00 92.88 292 PRO A O 1
ATOM 2364 N N . TYR A 1 293 ? -21.399 5.673 9.903 1.00 93.25 293 TYR A N 1
ATOM 2365 C CA . TYR A 1 293 ? -20.784 4.768 10.875 1.00 93.25 293 TYR A CA 1
ATOM 2366 C C . TYR A 1 293 ? -20.559 3.355 10.309 1.00 93.25 293 TYR A C 1
ATOM 2368 O O . TYR A 1 293 ? -21.185 2.922 9.331 1.00 93.25 293 TYR A O 1
ATOM 2376 N N . LEU A 1 294 ? -19.633 2.627 10.927 1.00 92.38 294 LEU A N 1
ATOM 2377 C CA . LEU A 1 294 ? -19.381 1.215 10.679 1.00 92.38 294 LEU A CA 1
ATOM 2378 C C . LEU A 1 294 ? -20.301 0.370 11.555 1.00 92.38 294 LEU A C 1
ATOM 2380 O O . LEU A 1 294 ? -20.369 0.549 12.771 1.00 92.38 294 LEU A O 1
ATOM 2384 N N . THR A 1 295 ? -20.965 -0.611 10.954 1.00 90.88 295 THR A N 1
ATOM 2385 C CA . THR A 1 295 ? -21.590 -1.687 11.726 1.00 90.88 295 THR A CA 1
ATOM 2386 C C . THR A 1 295 ? -20.532 -2.413 12.558 1.00 90.88 295 THR A C 1
ATOM 2388 O O . THR A 1 295 ? -19.339 -2.411 12.238 1.00 90.88 295 THR A O 1
ATOM 2391 N N . LYS A 1 296 ? -20.962 -3.083 13.632 1.00 85.62 296 LYS A N 1
ATOM 2392 C CA . LYS A 1 296 ? -20.054 -3.834 14.506 1.00 85.62 296 LYS A CA 1
ATOM 2393 C C . LYS A 1 296 ? -19.237 -4.864 13.721 1.00 85.62 296 LYS A C 1
ATOM 2395 O O . LYS A 1 296 ? -18.054 -5.046 13.997 1.00 85.62 296 LYS A O 1
ATOM 2400 N N . GLU A 1 297 ? -19.857 -5.532 12.757 1.00 88.81 297 GLU A N 1
ATOM 2401 C CA . GLU A 1 297 ? -19.222 -6.516 11.887 1.00 88.81 297 GLU A CA 1
ATOM 2402 C C . GLU A 1 297 ? -18.179 -5.867 10.967 1.00 88.81 297 GLU A C 1
ATOM 2404 O O . GLU A 1 297 ? -17.041 -6.331 10.946 1.00 88.81 297 GLU A O 1
ATOM 2409 N N . GLU A 1 298 ? -18.520 -4.767 10.280 1.00 91.19 298 GLU A N 1
ATOM 2410 C CA . GLU A 1 298 ? -17.578 -4.016 9.428 1.00 91.19 298 GLU A CA 1
ATOM 2411 C C . GLU A 1 298 ? -16.367 -3.530 10.229 1.00 91.19 298 GLU A C 1
ATOM 2413 O O . GLU A 1 298 ? -15.221 -3.695 9.808 1.00 91.19 298 GLU A O 1
ATOM 2418 N N . TYR A 1 299 ? -16.620 -2.965 11.409 1.00 87.31 299 TYR A N 1
ATOM 2419 C CA . TYR A 1 299 ? -15.586 -2.501 12.319 1.00 87.31 299 TYR A CA 1
ATOM 2420 C C . TYR A 1 299 ? -14.659 -3.643 12.751 1.00 87.31 299 TYR A C 1
ATOM 2422 O O . TYR A 1 299 ? -13.439 -3.527 12.628 1.00 87.31 299 TYR A O 1
ATOM 2430 N N . LEU A 1 300 ? -15.210 -4.771 13.212 1.00 85.25 300 LEU A N 1
ATOM 2431 C CA . LEU A 1 300 ? -14.413 -5.927 13.633 1.00 85.25 300 LEU A CA 1
ATOM 2432 C C . LEU A 1 300 ? -13.608 -6.531 12.478 1.00 85.25 300 LEU A C 1
ATOM 2434 O O . LEU A 1 300 ? -12.466 -6.950 12.689 1.00 85.25 300 LEU A O 1
ATOM 2438 N N . ASP A 1 301 ? -14.178 -6.573 11.275 1.00 87.75 301 ASP A N 1
ATOM 2439 C CA . ASP A 1 301 ? -13.479 -7.043 10.083 1.00 87.75 301 ASP A CA 1
ATOM 2440 C C . ASP A 1 301 ? -12.316 -6.114 9.724 1.00 87.75 301 ASP A C 1
ATOM 2442 O O . ASP A 1 301 ? -11.205 -6.602 9.503 1.00 87.75 301 ASP A O 1
ATOM 2446 N N . LEU A 1 302 ? -12.519 -4.793 9.771 1.00 88.12 302 LEU A N 1
ATOM 2447 C CA . LEU A 1 302 ? -11.462 -3.806 9.552 1.00 88.12 302 LEU A CA 1
ATOM 2448 C C . LEU A 1 302 ? -10.361 -3.895 10.606 1.00 88.12 302 LEU A C 1
ATOM 2450 O O . LEU A 1 302 ? -9.185 -3.914 10.239 1.00 88.12 302 LEU A O 1
ATOM 2454 N N . MET A 1 303 ? -10.705 -4.022 11.890 1.00 85.62 303 MET A N 1
ATOM 2455 C CA . MET A 1 303 ? -9.718 -4.221 12.956 1.00 85.62 303 MET A CA 1
ATOM 2456 C C . MET A 1 303 ? -8.891 -5.482 12.743 1.00 85.62 303 MET A C 1
ATOM 2458 O O . MET A 1 303 ? -7.679 -5.480 12.945 1.00 85.62 303 MET A O 1
ATOM 2462 N N . LYS A 1 304 ? -9.544 -6.582 12.361 1.00 85.38 304 LYS A N 1
ATOM 2463 C CA . LYS A 1 304 ? -8.898 -7.880 12.156 1.00 85.38 304 LYS A CA 1
ATOM 2464 C C . LYS A 1 304 ? -8.022 -7.894 10.909 1.00 85.38 304 LYS A C 1
ATOM 2466 O O . LYS A 1 304 ? -6.982 -8.564 10.888 1.00 85.38 304 LYS A O 1
ATOM 2471 N N . GLU A 1 305 ? -8.465 -7.209 9.863 1.00 84.81 305 GLU A N 1
ATOM 2472 C CA . GLU A 1 305 ? -7.712 -7.026 8.632 1.00 84.81 305 GLU A CA 1
ATOM 2473 C C . GLU A 1 305 ? -6.474 -6.172 8.877 1.00 84.81 305 GLU A C 1
ATOM 2475 O O . GLU A 1 305 ? -5.399 -6.578 8.445 1.00 84.81 305 GLU A O 1
ATOM 2480 N N . ASN A 1 306 ? -6.622 -5.070 9.618 1.00 82.50 306 ASN A N 1
ATOM 2481 C CA . ASN A 1 306 ? -5.592 -4.052 9.829 1.00 82.50 306 ASN A CA 1
ATOM 2482 C C . ASN A 1 306 ? -4.812 -4.171 11.146 1.00 82.50 306 ASN A C 1
ATOM 2484 O O . ASN A 1 306 ? -3.970 -3.325 11.448 1.00 82.50 306 ASN A O 1
ATOM 2488 N N . ALA A 1 307 ? -5.103 -5.204 11.936 1.00 79.88 307 ALA A N 1
ATOM 2489 C CA . ALA A 1 307 ? -4.460 -5.499 13.212 1.00 79.88 307 ALA A CA 1
ATOM 2490 C C . ALA A 1 307 ? -4.357 -4.282 14.145 1.00 79.88 307 ALA A C 1
ATOM 2492 O O . ALA A 1 307 ? -3.274 -3.916 14.613 1.00 79.88 307 ALA A O 1
ATOM 2493 N N . TYR A 1 308 ? -5.489 -3.629 14.393 1.00 82.62 308 TYR A N 1
ATOM 2494 C CA . TYR A 1 308 ? -5.582 -2.528 15.351 1.00 82.62 308 TYR A CA 1
ATOM 2495 C C . TYR A 1 308 ? -6.606 -2.811 16.454 1.00 82.62 308 TYR A C 1
ATOM 2497 O O . TYR A 1 308 ? -7.293 -3.840 16.441 1.00 82.62 308 TYR A O 1
ATOM 2505 N N . GLY A 1 309 ? -6.651 -1.923 17.451 1.00 84.25 309 GLY A N 1
ATOM 2506 C CA . GLY A 1 309 ? -7.400 -2.085 18.694 1.00 84.25 309 GLY A CA 1
ATOM 2507 C C . GLY A 1 309 ? -7.151 -3.454 19.324 1.00 84.25 309 GLY A C 1
ATOM 2508 O O . GLY A 1 309 ? -6.008 -3.857 19.496 1.00 84.25 309 GLY A O 1
ATOM 2509 N N . ILE A 1 310 ? -8.199 -4.229 19.616 1.00 81.12 310 ILE A N 1
ATOM 2510 C CA . ILE A 1 310 ? -8.039 -5.554 20.238 1.00 81.12 310 ILE A CA 1
ATOM 2511 C C . ILE A 1 310 ? -7.244 -6.563 19.400 1.00 81.12 310 ILE A C 1
ATOM 2513 O O . ILE A 1 310 ? -6.752 -7.541 19.959 1.00 81.12 310 ILE A O 1
ATOM 2517 N N . TYR A 1 311 ? -7.114 -6.362 18.088 1.00 83.06 311 TYR A N 1
ATOM 2518 C CA . TYR A 1 311 ? -6.309 -7.221 17.219 1.00 83.06 311 TYR A CA 1
ATOM 2519 C C . TYR A 1 311 ? -4.872 -6.709 17.043 1.00 83.06 311 TYR A C 1
ATOM 2521 O O . TYR A 1 311 ? -4.105 -7.347 16.326 1.00 83.06 311 TYR A O 1
ATOM 2529 N N . SER A 1 312 ? -4.480 -5.602 17.685 1.00 80.19 312 SER A N 1
ATOM 2530 C CA . SER A 1 312 ? -3.070 -5.206 17.731 1.00 80.19 312 SER A CA 1
ATOM 2531 C C . SER A 1 312 ? -2.254 -6.227 18.541 1.00 80.19 312 SER A C 1
ATOM 2533 O O . SER A 1 312 ? -2.792 -6.846 19.469 1.00 80.19 312 SER A O 1
ATOM 2535 N N . PRO A 1 313 ? -0.959 -6.441 18.238 1.00 76.75 313 PRO A N 1
ATOM 2536 C CA . PRO A 1 313 ? -0.147 -7.402 18.988 1.00 76.75 313 PRO A CA 1
ATOM 2537 C C . PRO A 1 313 ? -0.049 -7.060 20.471 1.00 76.75 313 PRO A C 1
ATOM 2539 O O . PRO A 1 313 ? -0.101 -7.963 21.308 1.00 76.75 313 PRO A O 1
ATOM 2542 N N . SER A 1 314 ? 0.041 -5.768 20.801 1.00 78.88 314 SER A N 1
ATOM 2543 C CA . SER A 1 314 ? 0.115 -5.288 22.182 1.00 78.88 314 SER A CA 1
ATOM 2544 C C . SER A 1 314 ? -1.167 -5.598 22.969 1.00 78.88 314 SER A C 1
ATOM 2546 O O . SER A 1 314 ? -1.105 -5.877 24.177 1.00 78.88 314 SER A O 1
ATOM 2548 N N . SER A 1 315 ? -2.314 -5.642 22.280 1.00 83.25 315 SER A N 1
ATOM 2549 C CA . SER A 1 315 ? -3.635 -5.965 22.834 1.00 83.25 315 SER A CA 1
ATOM 2550 C C . SER A 1 315 ? -3.990 -7.452 22.794 1.00 83.25 315 SER A C 1
ATOM 2552 O O . SER A 1 315 ? -4.872 -7.890 23.539 1.00 83.25 315 SER A O 1
ATOM 2554 N N . GLN A 1 316 ? -3.311 -8.265 21.978 1.00 86.50 316 GLN A N 1
ATOM 2555 C CA . GLN A 1 316 ? -3.616 -9.689 21.822 1.00 86.50 316 GLN A CA 1
ATOM 2556 C C . GLN A 1 316 ? -3.004 -10.552 22.940 1.00 86.50 316 GLN A C 1
ATOM 2558 O O . GLN A 1 316 ? -2.198 -11.464 22.733 1.00 86.50 316 GLN A O 1
ATOM 2563 N N . LYS A 1 317 ? -3.450 -10.280 24.165 1.00 90.81 317 LYS A N 1
ATOM 2564 C CA . LYS A 1 317 ? -3.084 -10.984 25.393 1.00 90.81 317 LYS A CA 1
ATOM 2565 C C . LYS A 1 317 ? -4.302 -11.166 26.287 1.00 90.81 317 LYS A C 1
ATOM 2567 O O . LYS A 1 317 ? -5.249 -10.388 26.250 1.00 90.81 317 LYS A O 1
ATOM 2572 N N . CYS A 1 318 ? -4.284 -12.211 27.104 1.00 94.38 318 CYS A N 1
ATOM 2573 C CA . CYS A 1 318 ? -5.348 -12.501 28.052 1.00 94.38 318 CYS A CA 1
ATOM 2574 C C . CYS A 1 318 ? -5.521 -11.319 29.010 1.00 94.38 318 CYS A C 1
ATOM 2576 O O . CYS A 1 318 ? -4.584 -10.965 29.723 1.00 94.38 318 CYS A O 1
ATOM 2578 N N . PHE A 1 319 ? -6.729 -10.765 29.081 1.00 93.31 319 PHE A N 1
ATOM 2579 C CA . PHE A 1 319 ? -7.033 -9.585 29.893 1.00 93.31 319 PHE A CA 1
ATOM 2580 C C . PHE A 1 319 ? -6.817 -9.815 31.397 1.00 93.31 319 PHE A C 1
ATOM 2582 O O . PHE A 1 319 ? -6.581 -8.872 32.139 1.00 93.31 319 PHE A O 1
ATOM 2589 N N . HIS A 1 320 ? -6.868 -11.078 31.834 1.00 96.50 320 HIS A N 1
ATOM 2590 C CA . HIS A 1 320 ? -6.671 -11.459 33.231 1.00 96.50 320 HIS A CA 1
ATOM 2591 C C . HIS A 1 320 ? -5.207 -11.767 33.585 1.00 96.50 320 HIS A C 1
ATOM 2593 O O . HIS A 1 320 ? -4.706 -11.316 34.608 1.00 96.50 320 HIS A O 1
ATOM 2599 N N . CYS A 1 321 ? -4.521 -12.585 32.774 1.00 96.06 321 CYS A N 1
ATOM 2600 C CA . CYS A 1 321 ? -3.203 -13.138 33.123 1.00 96.06 321 CYS A CA 1
ATOM 2601 C C . CYS A 1 321 ? -2.075 -12.795 32.141 1.00 96.06 321 CYS A C 1
ATOM 2603 O O . CYS A 1 321 ? -0.953 -13.251 32.333 1.00 96.06 321 CYS A O 1
ATOM 2605 N N . GLY A 1 322 ? -2.355 -12.061 31.061 1.00 94.25 322 GLY A N 1
ATOM 2606 C CA . GLY A 1 322 ? -1.359 -11.661 30.063 1.00 94.25 322 GLY A CA 1
ATOM 2607 C C . GLY A 1 322 ? -0.876 -12.762 29.109 1.00 94.25 322 GLY A C 1
ATOM 2608 O O . GLY A 1 322 ? -0.109 -12.465 28.201 1.00 94.25 322 GLY A O 1
ATOM 2609 N N . ASN A 1 323 ? -1.325 -14.017 29.254 1.00 94.19 323 ASN A N 1
ATOM 2610 C CA . ASN A 1 323 ? -0.966 -15.096 28.322 1.00 94.19 323 ASN A CA 1
ATOM 2611 C C . ASN A 1 323 ? -1.365 -14.740 26.875 1.00 94.19 323 ASN A C 1
ATOM 2613 O O . ASN A 1 323 ? -2.452 -14.217 26.667 1.00 94.19 323 ASN A O 1
ATOM 2617 N N . THR A 1 324 ? -0.533 -15.051 25.881 1.00 89.56 324 THR A N 1
ATOM 2618 C CA . THR A 1 324 ? -0.746 -14.722 24.454 1.00 89.56 324 THR A CA 1
ATOM 2619 C C . THR A 1 324 ? -1.179 -15.928 23.606 1.00 89.56 324 THR A C 1
ATOM 2621 O O . THR A 1 324 ? -1.417 -15.822 22.394 1.00 89.56 324 THR A O 1
ATOM 2624 N N . GLU A 1 325 ? -1.310 -17.097 24.233 1.00 89.06 325 GLU A N 1
ATOM 2625 C CA . GLU A 1 325 ? -1.685 -18.347 23.578 1.00 89.06 325 GLU A CA 1
ATOM 2626 C C . GLU A 1 325 ? -3.160 -18.713 23.778 1.00 89.06 325 GLU A C 1
ATOM 2628 O O . GLU A 1 325 ? -3.762 -18.409 24.810 1.00 89.06 325 GLU A O 1
ATOM 2633 N N . LYS A 1 326 ? -3.728 -19.418 22.784 1.00 87.88 326 LYS A N 1
ATOM 2634 C CA . LYS A 1 326 ? -5.093 -19.988 22.808 1.00 87.88 326 LYS A CA 1
ATOM 2635 C C . LYS A 1 326 ? -6.158 -18.983 23.262 1.00 87.88 326 LYS A C 1
ATOM 2637 O O . LYS A 1 326 ? -7.000 -19.273 24.108 1.00 87.88 326 LYS A O 1
ATOM 2642 N N . LEU A 1 327 ? -6.083 -17.779 22.707 1.00 90.88 327 LEU A N 1
ATOM 2643 C CA . LEU A 1 327 ? -6.978 -16.690 23.061 1.00 90.88 327 LEU A CA 1
ATOM 2644 C C . LEU A 1 327 ? -8.361 -16.887 22.446 1.00 90.88 327 LEU A C 1
ATOM 2646 O O . LEU A 1 327 ? -8.501 -17.247 21.280 1.00 90.88 327 LEU A O 1
ATOM 2650 N N . LEU A 1 328 ? -9.372 -16.611 23.255 1.00 91.75 328 LEU A N 1
ATOM 2651 C CA . LEU A 1 328 ? -10.782 -16.625 22.909 1.00 91.75 328 LEU A CA 1
ATOM 2652 C C . LEU A 1 328 ? -11.343 -15.228 23.153 1.00 91.75 328 LEU A C 1
ATOM 2654 O O . LEU A 1 328 ? -11.056 -14.619 24.188 1.00 91.75 328 LEU A O 1
ATOM 2658 N N . LEU A 1 329 ? -12.144 -14.732 22.214 1.00 91.75 329 LEU A N 1
ATOM 2659 C CA . LEU A 1 329 ? -12.876 -13.486 22.405 1.00 91.75 329 LEU A CA 1
ATOM 2660 C C . LEU A 1 329 ? -13.997 -13.676 23.427 1.00 91.75 329 LEU A C 1
ATOM 2662 O O . LEU A 1 329 ? -14.619 -14.738 23.512 1.00 91.75 329 LEU A O 1
ATOM 2666 N N . CYS A 1 330 ? -14.284 -12.617 24.179 1.00 93.62 330 CYS A N 1
ATOM 2667 C CA . CYS A 1 330 ? -15.507 -12.530 24.965 1.00 93.62 330 CYS A CA 1
ATOM 2668 C C . CYS A 1 330 ? -16.735 -12.672 24.053 1.00 93.62 330 CYS A C 1
ATOM 2670 O O . CYS A 1 330 ? -16.900 -11.893 23.118 1.00 93.62 330 CYS A O 1
ATOM 2672 N N . CYS A 1 331 ? -17.628 -13.620 24.344 1.00 89.56 331 CYS A N 1
ATOM 2673 C CA . CYS A 1 331 ? -18.830 -13.852 23.538 1.00 89.56 331 CYS A CA 1
ATOM 2674 C C . CYS A 1 331 ? -19.860 -12.713 23.612 1.00 89.56 331 CYS A C 1
ATOM 2676 O O . CYS A 1 331 ? -20.676 -12.592 22.707 1.00 89.56 331 CYS A O 1
ATOM 2678 N N . GLY A 1 332 ? -19.827 -11.886 24.663 1.00 90.12 332 GLY A N 1
ATOM 2679 C CA . GLY A 1 332 ? -20.713 -10.728 24.793 1.00 90.12 332 GLY A CA 1
ATOM 2680 C C . GLY A 1 332 ? -20.233 -9.551 23.946 1.00 90.12 332 GLY A C 1
ATOM 2681 O O . GLY A 1 332 ? -20.851 -9.178 22.951 1.00 90.12 332 GLY A O 1
ATOM 2682 N N . CYS A 1 333 ? -19.096 -8.961 24.322 1.00 88.19 333 CYS A N 1
ATOM 2683 C CA . CYS A 1 333 ? -18.617 -7.736 23.680 1.00 88.19 333 CYS A CA 1
ATOM 2684 C C . CYS A 1 333 ? -17.700 -7.963 22.473 1.00 88.19 333 CYS A C 1
ATOM 2686 O O . CYS A 1 333 ? -17.569 -7.060 21.658 1.00 88.19 333 CYS A O 1
ATOM 2688 N N . SER A 1 334 ? -17.061 -9.133 22.346 1.00 88.50 334 SER A N 1
ATOM 2689 C CA . SER A 1 334 ? -15.977 -9.383 21.375 1.00 88.50 334 SER A CA 1
ATOM 2690 C C . SER A 1 334 ? -14.827 -8.367 21.439 1.00 88.50 334 SER A C 1
ATOM 2692 O O . SER A 1 334 ? -14.099 -8.211 20.472 1.00 88.50 334 SER A O 1
ATOM 2694 N N . ASN A 1 335 ? -14.643 -7.708 22.589 1.00 85.81 335 ASN A N 1
ATOM 2695 C CA . ASN A 1 335 ? -13.670 -6.629 22.799 1.00 85.81 335 ASN A CA 1
ATOM 2696 C C . ASN A 1 335 ? -12.654 -6.962 23.916 1.00 85.81 335 ASN A C 1
ATOM 2698 O O . ASN A 1 335 ? -12.074 -6.077 24.535 1.00 85.81 335 ASN A O 1
ATOM 2702 N N . ALA A 1 336 ? -12.486 -8.245 24.247 1.00 91.00 336 ALA A N 1
ATOM 2703 C CA . ALA A 1 336 ? -11.511 -8.712 25.233 1.00 91.00 336 ALA A CA 1
ATOM 2704 C C . ALA A 1 336 ? -11.072 -10.145 24.923 1.00 91.00 336 ALA A C 1
ATOM 2706 O O . ALA A 1 336 ? -11.902 -10.985 24.561 1.00 91.00 336 ALA A O 1
ATOM 2707 N N . TRP A 1 337 ? -9.782 -10.424 25.115 1.00 93.88 337 TRP A N 1
ATOM 2708 C CA . TRP A 1 337 ? -9.191 -11.748 24.937 1.00 93.88 337 TRP A CA 1
ATOM 2709 C C . TRP A 1 337 ? -9.024 -12.480 26.265 1.00 93.88 337 TRP A C 1
ATOM 2711 O O . TRP A 1 337 ? -8.573 -11.912 27.257 1.00 93.88 337 TRP A O 1
ATOM 2721 N N . TYR A 1 338 ? -9.288 -13.784 26.262 1.00 95.75 338 TYR A N 1
ATOM 2722 C CA . TYR A 1 338 ? -9.034 -14.669 27.395 1.00 95.75 338 TYR A CA 1
ATOM 2723 C C . TYR A 1 338 ? -8.417 -15.981 26.927 1.00 95.75 338 TYR A C 1
ATOM 2725 O O . TYR A 1 338 ? -8.916 -16.602 25.999 1.00 95.75 338 TYR A O 1
ATOM 2733 N N . CYS A 1 339 ? -7.377 -16.466 27.604 1.00 96.31 339 CYS A N 1
ATOM 2734 C CA . CYS A 1 339 ? -6.786 -17.772 27.280 1.00 96.31 339 CYS A CA 1
ATOM 2735 C C . CYS A 1 339 ? -7.627 -18.964 27.784 1.00 96.31 339 CYS A C 1
ATOM 2737 O O . CYS A 1 339 ? -7.324 -20.117 27.490 1.00 96.31 339 CYS A O 1
ATOM 2739 N N . SER A 1 340 ? -8.650 -18.716 28.615 1.00 96.69 340 SER A N 1
ATOM 2740 C CA . SER A 1 340 ? -9.542 -19.750 29.153 1.00 96.69 340 SER A CA 1
ATOM 2741 C C . SER A 1 340 ? -10.838 -19.163 29.722 1.00 96.69 340 SER A C 1
ATOM 2743 O O . SER A 1 340 ? -10.874 -18.010 30.161 1.00 96.69 340 SER A O 1
ATOM 2745 N N . LYS A 1 341 ? -11.885 -19.998 29.826 1.00 97.00 341 LYS A N 1
ATOM 2746 C CA . LYS A 1 341 ? -13.138 -19.654 30.531 1.00 97.00 341 LYS A CA 1
ATOM 2747 C C . LYS A 1 341 ? -12.909 -19.293 32.006 1.00 97.00 341 LYS A C 1
ATOM 2749 O O . LYS A 1 341 ? -13.621 -18.454 32.550 1.00 97.00 341 LYS A O 1
ATOM 2754 N N . SER A 1 342 ? -11.903 -19.896 32.646 1.00 97.75 342 SER A N 1
ATOM 2755 C CA . SER A 1 342 ? -11.530 -19.593 34.036 1.00 97.75 342 SER A CA 1
ATOM 2756 C C . SER A 1 342 ? -11.028 -18.154 34.180 1.00 97.75 342 SER A C 1
ATOM 2758 O O . SER A 1 342 ? -11.532 -17.412 35.020 1.00 97.75 342 SER A O 1
ATOM 2760 N N . CYS A 1 343 ? -10.112 -17.720 33.304 1.00 98.00 343 CYS A N 1
ATOM 2761 C CA . CYS A 1 343 ? -9.637 -16.332 33.271 1.00 98.00 343 CYS A CA 1
ATOM 2762 C C . CYS A 1 343 ? -10.772 -15.344 32.982 1.00 98.00 343 CYS A C 1
ATOM 2764 O O . CYS A 1 343 ? -10.889 -14.343 33.681 1.00 98.00 343 CYS A O 1
ATOM 2766 N N . ALA A 1 344 ? -11.649 -15.665 32.024 1.00 97.19 344 ALA A N 1
ATOM 2767 C CA . ALA A 1 344 ? -12.827 -14.849 31.737 1.00 97.19 344 ALA A CA 1
ATOM 2768 C C . ALA A 1 344 ? -13.743 -14.710 32.965 1.00 97.19 344 ALA A C 1
ATOM 2770 O O . ALA A 1 344 ? -14.158 -13.610 33.297 1.00 97.19 344 ALA A O 1
ATOM 2771 N N . THR A 1 345 ? -14.005 -15.802 33.693 1.00 97.31 345 THR A N 1
ATOM 2772 C CA . THR A 1 345 ? -14.873 -15.794 34.888 1.00 97.31 345 THR A CA 1
ATOM 2773 C C . THR A 1 345 ? -14.271 -14.995 36.044 1.00 97.31 345 THR A C 1
ATOM 2775 O O . THR A 1 345 ? -15.000 -14.326 36.777 1.00 97.31 345 THR A O 1
ATOM 2778 N N . LYS A 1 346 ? -12.948 -15.060 36.230 1.00 97.88 346 LYS A N 1
ATOM 2779 C CA . LYS A 1 346 ? -12.250 -14.257 37.242 1.00 97.88 346 LYS A CA 1
ATOM 2780 C C . LYS A 1 346 ? -12.353 -12.773 36.907 1.00 97.88 346 LYS A C 1
ATOM 2782 O O . LYS A 1 346 ? -12.839 -12.004 37.729 1.00 97.88 346 LYS A O 1
ATOM 2787 N N . GLU A 1 347 ? -11.998 -12.401 35.680 1.00 96.50 347 GLU A N 1
ATOM 2788 C CA . GLU A 1 347 ? -12.047 -11.007 35.236 1.00 96.50 347 GLU A CA 1
ATOM 2789 C C . GLU A 1 347 ? -13.475 -10.452 35.192 1.00 96.50 347 GLU A C 1
ATOM 2791 O O . GLU A 1 347 ? -13.702 -9.284 35.500 1.00 96.50 347 GLU A O 1
ATOM 2796 N N . TRP A 1 348 ? -14.457 -11.305 34.884 1.00 96.62 348 TRP A N 1
ATOM 2797 C CA . TRP A 1 348 ? -15.880 -10.975 34.942 1.00 96.62 348 TRP A CA 1
ATOM 2798 C C . TRP A 1 348 ? -16.292 -10.447 36.314 1.00 96.62 348 TRP A C 1
ATOM 2800 O O . TRP A 1 348 ? -16.986 -9.438 36.396 1.00 96.62 348 TRP A O 1
ATOM 2810 N N . LYS A 1 349 ? -15.848 -11.111 37.388 1.00 96.88 349 LYS A N 1
ATOM 2811 C CA . LYS A 1 349 ? -16.162 -10.718 38.768 1.00 96.88 349 LYS A CA 1
ATOM 2812 C C . LYS A 1 349 ? -15.414 -9.463 39.211 1.00 96.88 349 LYS A C 1
ATOM 2814 O O . LYS A 1 349 ? -15.954 -8.718 40.019 1.00 96.88 349 LYS A O 1
ATOM 2819 N N . ILE A 1 350 ? -14.194 -9.263 38.714 1.00 95.38 350 ILE A N 1
ATOM 2820 C CA . ILE A 1 350 ? -13.354 -8.114 39.070 1.00 95.38 350 ILE A CA 1
ATOM 2821 C C . ILE A 1 350 ? -13.917 -6.850 38.426 1.00 95.38 350 ILE A C 1
ATOM 2823 O O . ILE A 1 350 ? -14.195 -5.879 39.127 1.00 95.38 350 ILE A O 1
ATOM 2827 N N . ASP A 1 351 ? -14.094 -6.859 37.101 1.00 93.00 351 ASP A N 1
ATOM 2828 C CA . ASP A 1 351 ? -14.504 -5.640 36.410 1.00 93.00 351 ASP A CA 1
ATOM 2829 C C . ASP A 1 351 ? -15.198 -5.820 35.057 1.00 93.00 351 ASP A C 1
ATOM 2831 O O . ASP A 1 351 ? -16.039 -4.998 34.686 1.00 93.00 351 ASP A O 1
ATOM 2835 N N . HIS A 1 352 ? -14.916 -6.895 34.312 1.00 93.38 352 HIS A N 1
ATOM 2836 C CA . HIS A 1 352 ? -15.426 -7.013 32.943 1.00 93.38 352 HIS A CA 1
ATOM 2837 C C . HIS A 1 352 ? -16.960 -7.029 32.882 1.00 93.38 352 HIS A C 1
ATOM 2839 O O . HIS A 1 352 ? -17.517 -6.499 31.929 1.00 93.38 352 HIS A O 1
ATOM 2845 N N . LYS A 1 353 ? -17.664 -7.525 33.914 1.00 94.75 353 LYS A N 1
ATOM 2846 C CA . LYS A 1 353 ? -19.138 -7.477 33.979 1.00 94.75 353 LYS A CA 1
ATOM 2847 C C . LYS A 1 353 ? -19.702 -6.062 33.809 1.00 94.75 353 LYS A C 1
ATOM 2849 O O . LYS A 1 353 ? -20.773 -5.916 33.234 1.00 94.75 353 LYS A O 1
ATOM 2854 N N . ARG A 1 354 ? -19.004 -5.034 34.305 1.00 89.38 354 ARG A N 1
ATOM 2855 C CA . ARG A 1 354 ? -19.454 -3.634 34.219 1.00 89.38 354 ARG A CA 1
ATOM 2856 C C . ARG A 1 354 ? -19.224 -3.020 32.842 1.00 89.38 354 ARG A C 1
ATOM 2858 O O . ARG A 1 354 ? -19.951 -2.114 32.462 1.00 89.38 354 ARG A O 1
ATOM 2865 N N . ARG A 1 355 ? -18.214 -3.512 32.119 1.00 86.50 355 ARG A N 1
ATOM 2866 C CA . ARG A 1 355 ? -17.780 -2.981 30.818 1.00 86.50 355 ARG A CA 1
ATOM 2867 C C . ARG A 1 355 ? -18.201 -3.851 29.627 1.00 86.50 355 ARG A C 1
ATOM 2869 O O . ARG A 1 355 ? -17.979 -3.502 28.473 1.00 86.50 355 ARG A O 1
ATOM 2876 N N . CYS A 1 356 ? -18.751 -5.037 29.874 1.00 90.94 356 CYS A N 1
ATOM 2877 C CA . CYS A 1 356 ? -19.113 -5.954 28.803 1.00 90.94 356 CYS A CA 1
ATOM 2878 C C . CYS A 1 356 ? -20.347 -5.435 28.065 1.00 90.94 356 CYS A C 1
ATOM 2880 O O . CYS A 1 356 ? -21.433 -5.385 28.634 1.00 90.94 356 CYS A O 1
ATOM 2882 N N . GLY A 1 357 ? -20.168 -5.058 26.799 1.00 82.00 357 GLY A N 1
ATOM 2883 C CA . GLY A 1 357 ? -21.244 -4.511 25.974 1.00 82.00 357 GLY A CA 1
ATOM 2884 C C . GLY A 1 357 ? -21.635 -3.086 26.360 1.00 82.00 357 GLY A C 1
ATOM 2885 O O . GLY A 1 357 ? -22.589 -2.562 25.795 1.00 82.00 357 GLY A O 1
ATOM 2886 N N . SER A 1 358 ? -20.914 -2.459 27.299 1.00 74.75 358 SER A N 1
ATOM 2887 C CA . SER A 1 358 ? -21.035 -1.022 27.504 1.00 74.75 358 SER A CA 1
ATOM 2888 C C . SER A 1 358 ? -20.511 -0.293 26.275 1.00 74.75 358 SER A C 1
ATOM 2890 O O . SER A 1 358 ? -19.660 -0.823 25.550 1.00 74.75 358 SER A O 1
ATOM 2892 N N . LYS A 1 359 ? -20.983 0.943 26.107 1.00 68.38 359 LYS A N 1
ATOM 2893 C CA . LYS A 1 359 ? -20.385 1.899 25.183 1.00 68.38 359 LYS A CA 1
ATOM 2894 C C . LYS A 1 359 ? -18.869 1.916 25.340 1.00 68.38 359 LYS A C 1
ATOM 2896 O O . LYS A 1 359 ? -18.357 1.766 26.460 1.00 68.38 359 LYS A O 1
ATOM 2901 N N . ARG A 1 360 ? -18.166 2.020 24.216 1.00 66.75 360 ARG A N 1
ATOM 2902 C CA . ARG A 1 360 ? -16.700 1.978 24.187 1.00 66.75 360 ARG A CA 1
ATOM 2903 C C . ARG A 1 360 ? -16.142 3.213 24.888 1.00 66.75 360 ARG A C 1
ATOM 2905 O O . ARG A 1 360 ? -15.166 3.099 25.631 1.00 66.75 360 ARG A O 1
ATOM 2912 N N . TYR A 1 361 ? -16.849 4.333 24.751 1.00 64.19 361 TYR A N 1
ATOM 2913 C CA . TYR A 1 361 ? -16.535 5.595 25.390 1.00 64.19 361 TYR A CA 1
ATOM 2914 C C . TYR A 1 361 ? -17.714 6.018 26.275 1.00 64.19 361 TYR A C 1
ATOM 2916 O O . TYR A 1 361 ? -18.777 6.430 25.823 1.00 64.19 361 TYR A O 1
ATOM 2924 N N . THR A 1 362 ? -17.543 5.889 27.590 1.00 53.84 362 THR A N 1
ATOM 2925 C CA . THR A 1 362 ? -18.456 6.492 28.568 1.00 53.84 362 THR A CA 1
ATOM 2926 C C . THR A 1 362 ? -17.763 7.705 29.171 1.00 53.84 362 THR A C 1
ATOM 2928 O O . THR A 1 362 ? -17.048 7.569 30.166 1.00 53.84 362 THR A O 1
ATOM 2931 N N . GLY A 1 363 ? -17.919 8.873 28.551 1.00 59.91 363 GLY A N 1
ATOM 2932 C CA . GLY A 1 363 ? -17.394 10.127 29.088 1.00 59.91 363 GLY A CA 1
ATOM 2933 C C . GLY A 1 363 ? -17.093 11.182 28.031 1.00 59.91 363 GLY A C 1
ATOM 2934 O O . GLY A 1 363 ? -17.124 10.917 26.834 1.00 59.91 363 GLY A O 1
ATOM 2935 N N . THR A 1 364 ? -16.787 12.379 28.515 1.00 70.75 364 THR A N 1
ATOM 2936 C CA . THR A 1 364 ? -16.295 13.509 27.727 1.00 70.75 364 THR A CA 1
ATOM 2937 C C . THR A 1 364 ? -14.846 13.263 27.311 1.00 70.75 364 THR A C 1
ATOM 2939 O O . THR A 1 364 ? -14.006 12.918 28.149 1.00 70.75 364 THR A O 1
ATOM 2942 N N . VAL A 1 365 ? -14.535 13.472 26.032 1.00 76.19 365 VAL A N 1
ATOM 2943 C CA . VAL A 1 365 ? -13.144 13.530 25.568 1.00 76.19 365 VAL A CA 1
ATOM 2944 C C . VAL A 1 365 ? -12.643 14.945 25.856 1.00 76.19 365 VAL A C 1
ATOM 2946 O O . VAL A 1 365 ? -13.044 15.893 25.182 1.00 76.19 365 VAL A O 1
ATOM 2949 N N . THR A 1 366 ? -11.820 15.116 26.894 1.00 75.94 366 THR A N 1
ATOM 2950 C CA . THR A 1 366 ? -11.138 16.401 27.139 1.00 75.94 366 THR A CA 1
ATOM 2951 C C . THR A 1 366 ? -9.899 16.465 26.272 1.00 75.94 366 THR A C 1
ATOM 2953 O O . THR A 1 366 ? -9.275 15.446 26.061 1.00 75.94 366 THR A O 1
ATOM 2956 N N . MET A 1 367 ? -9.505 17.612 25.745 1.00 81.06 367 MET A N 1
ATOM 2957 C CA . MET A 1 367 ? -8.225 17.753 25.045 1.00 81.06 367 MET A CA 1
ATOM 2958 C C . MET A 1 367 ? -7.721 19.184 25.204 1.00 81.06 367 MET A C 1
ATOM 2960 O O . MET A 1 367 ? -8.472 20.057 25.647 1.00 81.06 367 MET A O 1
ATOM 2964 N N . THR A 1 368 ? -6.445 19.427 24.893 1.00 84.69 368 THR A N 1
ATOM 2965 C CA . THR A 1 368 ? -5.924 20.799 24.930 1.00 84.69 368 THR A CA 1
ATOM 2966 C C . THR A 1 368 ? -6.693 21.661 23.935 1.00 84.69 368 THR A C 1
ATOM 2968 O O . THR A 1 368 ? -7.103 21.173 22.883 1.00 84.69 368 THR A O 1
ATOM 2971 N N . ALA A 1 369 ? -6.849 22.949 24.239 1.00 82.12 369 ALA A N 1
ATOM 2972 C CA . ALA A 1 369 ? -7.550 23.889 23.364 1.00 82.12 369 ALA A CA 1
ATOM 2973 C C . ALA A 1 369 ? -7.014 23.867 21.921 1.00 82.12 369 ALA A C 1
ATOM 2975 O O . ALA A 1 369 ? -7.789 23.863 20.972 1.00 82.12 369 ALA A O 1
ATOM 2976 N N . SER A 1 370 ? -5.688 23.769 21.754 1.00 84.50 370 SER A N 1
ATOM 2977 C CA . SER A 1 370 ? -5.049 23.687 20.436 1.00 84.50 370 SER A CA 1
ATOM 2978 C C . SER A 1 370 ? -5.448 22.427 19.663 1.00 84.50 370 SER A C 1
ATOM 2980 O O . SER A 1 370 ? -5.839 22.525 18.508 1.00 84.50 370 SER A O 1
ATOM 2982 N N . CYS A 1 371 ? -5.411 21.260 20.314 1.00 82.69 371 CYS A N 1
ATOM 2983 C CA . CYS A 1 371 ? -5.804 19.990 19.705 1.00 82.69 371 CYS A CA 1
ATOM 2984 C C . CYS A 1 371 ? -7.296 19.986 19.359 1.00 82.69 371 CYS A C 1
ATOM 2986 O O . CYS A 1 371 ? -7.679 19.495 18.303 1.00 82.69 371 CYS A O 1
ATOM 2988 N N . LEU A 1 372 ? -8.139 20.533 20.242 1.00 85.00 372 LEU A N 1
ATOM 2989 C CA . LEU A 1 372 ? -9.575 20.640 19.998 1.00 85.00 372 LEU A CA 1
ATOM 2990 C C . LEU A 1 372 ? -9.860 21.477 18.761 1.00 85.00 372 LEU A C 1
ATOM 2992 O O . LEU A 1 372 ? -10.655 21.064 17.922 1.00 85.00 372 LEU A O 1
ATOM 2996 N N . GLN A 1 373 ? -9.196 22.626 18.647 1.00 85.88 373 GLN A N 1
ATOM 2997 C CA . GLN A 1 373 ? -9.360 23.503 17.501 1.00 85.88 373 GLN A CA 1
ATOM 2998 C C . GLN A 1 373 ? -8.914 22.812 16.211 1.00 85.88 373 GLN A C 1
ATOM 3000 O O . GLN A 1 373 ? -9.653 22.846 15.243 1.00 85.88 373 GLN A O 1
ATOM 3005 N N . GLU A 1 374 ? -7.779 22.110 16.207 1.00 85.50 374 GLU A N 1
ATOM 3006 C CA . GLU A 1 374 ? -7.300 21.373 15.026 1.00 85.50 374 GLU A CA 1
ATOM 3007 C C . GLU A 1 374 ? -8.281 20.280 14.577 1.00 85.50 374 GLU A C 1
ATOM 3009 O O . GLU A 1 374 ? -8.553 20.136 13.386 1.00 85.50 374 GLU A O 1
ATOM 3014 N N . VAL A 1 375 ? -8.844 19.533 15.530 1.00 86.56 375 VAL A N 1
ATOM 3015 C CA . VAL A 1 375 ? -9.852 18.496 15.265 1.00 86.56 375 VAL A CA 1
ATOM 3016 C C . VAL A 1 375 ? -11.135 19.1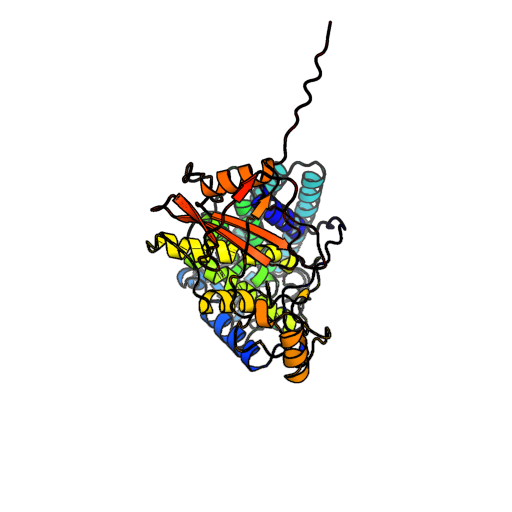08 14.719 1.00 86.56 375 VAL A C 1
ATOM 3018 O O . VAL A 1 375 ? -11.693 18.612 13.742 1.00 86.56 375 VAL A O 1
ATOM 3021 N N . LEU A 1 376 ? -11.609 20.187 15.344 1.00 88.81 376 LEU A N 1
ATOM 3022 C CA . LEU A 1 376 ? -12.792 20.903 14.888 1.00 88.81 376 LEU A CA 1
ATOM 3023 C C . LEU A 1 376 ? -12.567 21.504 13.506 1.00 88.81 376 LEU A C 1
ATOM 3025 O O . LEU A 1 376 ? -13.426 21.341 12.654 1.00 88.81 376 LEU A O 1
ATOM 3029 N N . ASP A 1 377 ? -11.411 22.103 13.242 1.00 86.44 377 ASP A N 1
ATOM 3030 C CA . ASP A 1 377 ? -11.066 22.660 11.937 1.00 86.44 377 ASP A CA 1
ATOM 3031 C C . ASP A 1 377 ? -11.030 21.564 10.861 1.00 86.44 377 ASP A C 1
ATOM 3033 O O . ASP A 1 377 ? -11.541 21.763 9.762 1.00 86.44 377 ASP A O 1
ATOM 3037 N N . GLU A 1 378 ? -10.497 20.375 11.162 1.00 86.06 378 GLU A N 1
ATOM 3038 C CA . GLU A 1 378 ? -10.494 19.233 10.234 1.00 86.06 378 GLU A CA 1
ATOM 3039 C C . GLU A 1 378 ? -11.917 18.722 9.930 1.00 86.06 378 GLU A C 1
ATOM 3041 O O . GLU A 1 378 ? -12.228 18.351 8.792 1.00 86.06 378 GLU A O 1
ATOM 3046 N N . ILE A 1 379 ? -12.793 18.730 10.940 1.00 88.12 379 ILE A N 1
ATOM 3047 C CA . ILE A 1 379 ? -14.205 18.338 10.837 1.00 88.12 379 ILE A CA 1
ATOM 3048 C C . ILE A 1 379 ? -15.061 19.438 10.181 1.00 88.12 379 ILE A C 1
ATOM 3050 O O . ILE A 1 379 ? -16.061 19.155 9.527 1.00 88.12 379 ILE A O 1
ATOM 3054 N N . GLU A 1 380 ? -14.727 20.710 10.359 1.00 85.56 380 GLU A N 1
ATOM 3055 C CA . GLU A 1 380 ? -15.525 21.830 9.858 1.00 85.56 380 GLU A CA 1
ATOM 3056 C C . GLU A 1 380 ? -15.049 22.361 8.520 1.00 85.56 380 GLU A C 1
ATOM 3058 O O . GLU A 1 380 ? -15.822 23.044 7.842 1.00 85.56 380 GLU A O 1
ATOM 3063 N N . SER A 1 381 ? -13.814 22.059 8.127 1.00 78.38 381 SER A N 1
ATOM 3064 C CA . SER A 1 381 ? -13.274 22.497 6.853 1.00 78.38 381 SER A CA 1
ATOM 3065 C C . SER A 1 381 ? -14.094 21.884 5.718 1.00 78.38 381 SER A C 1
ATOM 3067 O O . SER A 1 381 ? -14.004 20.707 5.363 1.00 78.38 381 SER A O 1
ATOM 3069 N N . LYS A 1 382 ? -14.980 22.738 5.204 1.00 63.03 382 LYS A N 1
ATOM 3070 C CA . LYS A 1 382 ? -15.856 22.506 4.066 1.00 63.03 382 LYS A CA 1
ATOM 3071 C C . LYS A 1 382 ? -14.985 22.518 2.828 1.00 63.03 382 LYS A C 1
ATOM 3073 O O . LYS A 1 382 ? -14.663 23.626 2.426 1.00 63.03 382 LYS A O 1
ATOM 3078 N N . ASP A 1 383 ? -14.635 21.352 2.272 1.00 57.16 383 ASP A N 1
ATOM 3079 C CA . ASP A 1 383 ? -14.039 21.159 0.930 1.00 57.16 383 ASP A CA 1
ATOM 3080 C C . ASP A 1 383 ? -13.514 22.480 0.329 1.00 57.16 383 ASP A C 1
ATOM 3082 O O . ASP A 1 383 ? -14.119 23.068 -0.577 1.00 57.16 383 ASP A O 1
ATOM 3086 N N . VAL A 1 384 ? -12.458 23.048 0.931 1.00 40.56 384 VAL A N 1
ATOM 3087 C CA . VAL A 1 384 ? -11.973 24.369 0.524 1.00 40.56 384 VAL A CA 1
ATOM 3088 C C . VAL A 1 384 ? -11.086 24.106 -0.681 1.00 40.56 384 VAL A C 1
ATOM 3090 O O . VAL A 1 384 ? -9.868 23.972 -0.583 1.00 40.56 384 VAL A O 1
ATOM 3093 N N . GLY A 1 385 ? -11.742 23.930 -1.824 1.00 51.34 385 GLY A N 1
ATOM 3094 C CA . GLY A 1 385 ? -11.120 23.695 -3.116 1.00 51.34 385 GLY A CA 1
ATOM 3095 C C . GLY A 1 385 ? -10.591 22.271 -3.344 1.00 51.34 385 GLY A C 1
ATOM 3096 O O . GLY A 1 385 ? -10.525 21.443 -2.437 1.00 51.34 385 GLY A O 1
ATOM 3097 N N . PRO A 1 386 ? -10.195 21.969 -4.593 1.00 48.03 386 PRO A N 1
ATOM 3098 C CA . PRO A 1 386 ? -9.661 20.665 -4.983 1.00 48.03 386 PRO A CA 1
ATOM 3099 C C . PRO A 1 386 ? -8.393 20.252 -4.214 1.00 48.03 386 PRO A C 1
ATOM 3101 O O . PRO A 1 386 ? -8.090 19.061 -4.194 1.00 48.03 386 PRO A O 1
ATOM 3104 N N . GLU A 1 387 ? -7.711 21.197 -3.558 1.00 44.78 387 GLU A N 1
ATOM 3105 C CA . GLU A 1 387 ? -6.377 21.033 -2.968 1.00 44.78 387 GLU A CA 1
ATOM 3106 C C . GLU A 1 387 ? -6.374 20.586 -1.493 1.00 44.78 387 GLU A C 1
ATOM 3108 O O . GLU A 1 387 ? -5.373 20.055 -1.015 1.00 44.78 387 GLU A O 1
ATOM 3113 N N . THR A 1 388 ? -7.483 20.716 -0.754 1.00 49.91 388 THR A N 1
ATOM 3114 C CA . THR A 1 388 ? -7.558 20.258 0.649 1.00 49.91 388 THR A CA 1
ATOM 3115 C C . THR A 1 388 ? -8.100 18.832 0.745 1.00 49.91 388 THR A C 1
ATOM 3117 O O . THR A 1 388 ? -9.114 18.556 1.373 1.00 49.91 388 THR A O 1
ATOM 3120 N N . VAL A 1 389 ? -7.378 17.873 0.152 1.00 50.69 389 VAL A N 1
ATOM 3121 C CA . VAL A 1 389 ? -7.744 16.438 0.129 1.00 50.69 389 VAL A CA 1
ATOM 3122 C C . VAL A 1 389 ? -7.897 15.831 1.539 1.00 50.69 389 VAL A C 1
ATOM 3124 O O . VAL A 1 389 ? -8.451 14.740 1.671 1.00 50.69 389 VAL A O 1
ATOM 3127 N N . ASN A 1 390 ? -7.457 16.518 2.598 1.00 53.12 390 ASN A N 1
ATOM 3128 C CA . ASN A 1 390 ? -7.358 15.958 3.947 1.00 53.12 390 ASN A CA 1
ATOM 3129 C C . ASN A 1 390 ? -8.479 16.345 4.922 1.00 53.12 390 ASN A C 1
ATOM 3131 O O . ASN A 1 390 ? -8.704 15.581 5.856 1.00 53.12 390 ASN A O 1
ATOM 3135 N N . SER A 1 391 ? -9.211 17.446 4.722 1.00 60.53 391 SER A N 1
ATOM 3136 C CA . SER A 1 391 ? -10.314 17.811 5.626 1.00 60.53 391 SER A CA 1
ATOM 3137 C C . SER A 1 391 ? -11.662 17.450 5.014 1.00 60.53 391 SER A C 1
ATOM 3139 O O . SER A 1 391 ? -12.033 17.972 3.967 1.00 60.53 391 SER A O 1
ATOM 3141 N N . LEU A 1 392 ? -12.369 16.505 5.622 1.00 60.75 392 LEU A N 1
ATOM 3142 C CA . LEU A 1 392 ? -13.456 15.773 4.948 1.00 60.75 392 LEU A CA 1
ATOM 3143 C C . LEU A 1 392 ? -14.695 15.664 5.811 1.00 60.75 392 LEU A C 1
ATOM 3145 O O . LEU A 1 392 ? -15.442 14.688 5.720 1.00 60.75 392 LEU A O 1
ATOM 3149 N N . GLY A 1 393 ? -14.838 16.581 6.757 1.00 80.38 393 GLY A N 1
ATOM 3150 C CA . GLY A 1 393 ? -15.811 16.387 7.813 1.00 80.38 393 GLY A CA 1
ATOM 3151 C C . GLY A 1 393 ? -15.455 15.264 8.785 1.00 80.38 393 GLY A C 1
ATOM 3152 O O . GLY A 1 393 ? -16.339 14.817 9.515 1.00 80.38 393 GLY A O 1
ATOM 3153 N N . MET A 1 394 ? -14.200 14.792 8.795 1.00 89.44 394 MET A N 1
ATOM 3154 C CA . MET A 1 394 ? -13.750 13.759 9.724 1.00 89.44 394 MET A CA 1
ATOM 3155 C C . MET A 1 394 ? -12.343 14.009 10.259 1.00 89.44 394 MET A C 1
ATOM 3157 O O . MET A 1 394 ? -11.473 14.446 9.509 1.00 89.44 394 MET A O 1
ATOM 3161 N N . SER A 1 395 ? -12.112 13.617 11.510 1.00 90.25 395 SER A N 1
ATOM 3162 C CA . SER A 1 395 ? -10.799 13.572 12.156 1.00 90.25 395 SER A CA 1
ATOM 3163 C C . SER A 1 395 ? -10.556 12.196 12.778 1.00 90.25 395 SER A C 1
ATOM 3165 O O . SER A 1 395 ? -11.485 11.560 13.278 1.00 90.25 395 SER A O 1
ATOM 3167 N N . ILE A 1 396 ? -9.314 11.705 12.740 1.00 88.94 396 ILE A N 1
ATOM 3168 C CA . ILE A 1 396 ? -8.931 10.428 13.364 1.00 88.94 396 ILE A CA 1
ATOM 3169 C C . ILE A 1 396 ? -7.966 10.690 14.511 1.00 88.94 396 ILE A C 1
ATOM 3171 O O . ILE A 1 396 ? -6.831 11.109 14.295 1.00 88.94 396 ILE A O 1
ATOM 3175 N N . LEU A 1 397 ? -8.390 10.344 15.725 1.00 87.25 397 LEU A N 1
ATOM 3176 C CA . LEU A 1 397 ? -7.547 10.386 16.915 1.00 87.25 397 LEU A CA 1
ATOM 3177 C C . LEU A 1 397 ? -6.965 9.002 17.195 1.00 87.25 397 LEU A C 1
ATOM 3179 O O . LEU A 1 397 ? -7.693 8.010 17.197 1.00 87.25 397 LEU A O 1
ATOM 3183 N N . ASN A 1 398 ? -5.659 8.937 17.460 1.00 82.94 398 ASN A N 1
ATOM 3184 C CA . ASN A 1 398 ? -4.964 7.716 17.861 1.00 82.94 398 ASN A CA 1
ATOM 3185 C C . ASN A 1 398 ? -4.559 7.813 19.339 1.00 82.94 398 ASN A C 1
ATOM 3187 O O . ASN A 1 398 ? -3.701 8.610 19.715 1.00 82.94 398 ASN A O 1
ATOM 3191 N N . PHE A 1 399 ? -5.163 6.974 20.180 1.00 76.81 399 PHE A N 1
ATOM 3192 C CA . PHE A 1 399 ? -4.949 6.977 21.629 1.00 76.81 399 PHE A CA 1
ATOM 3193 C C . PHE A 1 399 ? -3.832 6.032 22.102 1.00 76.81 399 PHE A C 1
ATOM 3195 O O . PHE A 1 399 ? -3.775 5.687 23.282 1.00 76.81 399 PHE A O 1
ATOM 3202 N N . GLY A 1 400 ? -2.937 5.619 21.201 1.00 69.44 400 GLY A N 1
ATOM 3203 C CA . GLY A 1 400 ? -1.920 4.608 21.487 1.00 69.44 400 GLY A CA 1
ATOM 3204 C C . GLY A 1 400 ? -2.471 3.187 21.343 1.00 69.44 400 GLY A C 1
ATOM 3205 O O . GLY A 1 400 ? -3.677 2.977 21.230 1.00 69.44 400 GLY A O 1
ATOM 3206 N N . ASP A 1 401 ? -1.576 2.197 21.243 1.00 66.50 401 ASP A N 1
ATOM 3207 C CA . ASP A 1 401 ? -1.913 0.781 20.983 1.00 66.50 401 ASP A CA 1
ATOM 3208 C C . ASP A 1 401 ? -2.837 0.543 19.766 1.00 66.50 401 ASP A C 1
ATOM 3210 O O . ASP A 1 401 ? -3.437 -0.529 19.612 1.00 66.50 401 ASP A O 1
ATOM 3214 N N . ARG A 1 402 ? -2.893 1.532 18.859 1.00 62.06 402 ARG A N 1
ATOM 3215 C CA . ARG A 1 402 ? -3.781 1.587 17.692 1.00 62.06 402 ARG A CA 1
ATOM 3216 C C . ARG A 1 402 ? -5.263 1.560 18.075 1.00 62.06 402 ARG A C 1
ATOM 3218 O O . ARG A 1 402 ? -6.067 0.899 17.413 1.00 62.06 402 ARG A O 1
ATOM 3225 N N . ASP A 1 403 ? -5.623 2.232 19.163 1.00 78.25 403 ASP A N 1
ATOM 3226 C CA . ASP A 1 403 ? -7.016 2.523 19.470 1.00 78.25 403 ASP A CA 1
ATOM 3227 C C . ASP A 1 403 ? -7.415 3.842 18.808 1.00 78.25 403 ASP A C 1
ATOM 3229 O O . ASP A 1 403 ? -6.881 4.906 19.126 1.00 78.25 403 ASP A O 1
ATOM 3233 N N . PHE A 1 404 ? -8.321 3.748 17.839 1.00 85.12 404 PHE A N 1
ATOM 3234 C CA . PHE A 1 404 ? -8.756 4.883 17.037 1.00 85.12 404 PHE A CA 1
ATOM 3235 C C . PHE A 1 404 ? -10.120 5.378 17.493 1.00 85.12 404 PHE A C 1
ATOM 3237 O O . PHE A 1 404 ? -10.975 4.579 17.874 1.00 85.12 404 PHE A O 1
ATOM 3244 N N . LEU A 1 405 ? -10.318 6.685 17.374 1.00 88.69 405 LEU A N 1
ATOM 3245 C CA . LEU A 1 405 ? -11.621 7.336 17.379 1.00 88.69 405 LEU A CA 1
ATOM 3246 C C . LEU A 1 405 ? -11.751 8.081 16.061 1.00 88.69 405 LEU A C 1
ATOM 3248 O O . LEU A 1 405 ? -10.838 8.827 15.698 1.00 88.69 405 LEU A O 1
ATOM 3252 N N . VAL A 1 406 ? -12.845 7.861 15.337 1.00 91.62 406 VAL A N 1
ATOM 3253 C CA . VAL A 1 406 ? -13.052 8.519 14.047 1.00 91.62 406 VAL A CA 1
ATOM 3254 C C . VAL A 1 406 ? -14.199 9.495 14.178 1.00 91.62 406 VAL A C 1
ATOM 3256 O O . VAL A 1 406 ? -15.361 9.136 14.043 1.00 91.62 406 VAL A O 1
ATOM 3259 N N . LEU A 1 407 ? -13.863 10.739 14.469 1.00 92.94 407 LEU A N 1
ATOM 3260 C CA . LEU A 1 407 ? -14.826 11.795 14.717 1.00 92.94 407 LEU A CA 1
ATOM 3261 C C . LEU A 1 407 ? -15.388 12.305 13.398 1.00 92.94 407 LEU A C 1
ATOM 3263 O O . LEU A 1 407 ? -14.626 12.712 12.529 1.00 92.94 407 LEU A O 1
ATOM 3267 N N . CYS A 1 408 ? -16.708 12.300 13.262 1.00 93.25 408 CYS A N 1
ATOM 3268 C CA . CYS A 1 408 ? -17.439 12.883 12.141 1.00 93.25 408 CYS A CA 1
ATOM 3269 C C . CYS A 1 408 ? -18.496 13.858 12.664 1.00 93.25 408 CYS A C 1
ATOM 3271 O O . CYS A 1 408 ? -18.964 13.711 13.794 1.00 93.25 408 CYS A O 1
ATOM 3273 N N . LYS A 1 409 ? -18.905 14.827 11.838 1.00 91.50 409 LYS A N 1
ATOM 3274 C CA . LYS A 1 409 ? -20.039 15.717 12.136 1.00 91.50 409 LYS A CA 1
ATOM 3275 C C . LYS A 1 409 ? -21.279 15.257 11.387 1.00 91.50 409 LYS A C 1
ATOM 3277 O O . LYS A 1 409 ? -21.255 15.125 10.166 1.00 91.50 409 LYS A O 1
ATOM 3282 N N . ASP A 1 410 ? -22.362 15.022 12.115 1.00 89.75 410 ASP A N 1
ATOM 3283 C CA . ASP A 1 410 ? -23.659 14.720 11.525 1.00 89.75 410 ASP A CA 1
ATOM 3284 C C . ASP A 1 410 ? -24.190 15.979 10.817 1.00 89.75 410 ASP A C 1
ATOM 3286 O O . ASP A 1 410 ? -24.373 17.014 11.466 1.00 89.75 410 ASP A O 1
ATOM 3290 N N . PRO A 1 411 ? -24.449 15.938 9.499 1.00 86.25 411 PRO A N 1
ATOM 3291 C CA . PRO A 1 411 ? -24.904 17.109 8.758 1.00 86.25 411 PRO A CA 1
ATOM 3292 C C . PRO A 1 411 ? -26.308 17.575 9.170 1.00 86.25 411 PRO A C 1
ATOM 3294 O O . PRO A 1 411 ? -26.663 18.721 8.906 1.00 86.25 411 PRO A O 1
ATOM 3297 N N . SER A 1 412 ? -27.112 16.711 9.801 1.00 87.56 412 SER A N 1
ATOM 3298 C CA . SER A 1 412 ? -28.503 17.001 10.166 1.00 87.56 412 SER A CA 1
ATOM 3299 C C . SER A 1 412 ? -28.613 17.622 11.555 1.00 87.56 412 SER A C 1
ATOM 3301 O O . SER A 1 412 ? -29.354 18.585 11.741 1.00 87.56 412 SER A O 1
ATOM 3303 N N . SER A 1 413 ? -27.892 17.069 12.535 1.00 91.00 413 SER A N 1
ATOM 3304 C CA . SER A 1 413 ? -27.931 17.541 13.926 1.00 91.00 413 SER A CA 1
ATOM 3305 C C . SER A 1 413 ? -26.778 18.480 14.284 1.00 91.00 413 SER A C 1
ATOM 3307 O O . SER A 1 413 ? -26.866 19.203 15.273 1.00 91.00 413 SER A O 1
ATOM 3309 N N . GLY A 1 414 ? -25.696 18.485 13.499 1.00 88.88 414 GLY A N 1
ATOM 3310 C CA . GLY A 1 414 ? -24.446 19.167 13.833 1.00 88.88 414 GLY A CA 1
ATOM 3311 C C . GLY A 1 414 ? -23.643 18.477 14.940 1.00 88.88 414 GLY A C 1
ATOM 3312 O O . GLY A 1 414 ? -22.581 18.980 15.306 1.00 88.88 414 GLY A O 1
ATOM 3313 N N . GLU A 1 415 ? -24.131 17.351 15.471 1.00 92.50 415 GLU A N 1
ATOM 3314 C CA . GLU A 1 415 ? -23.471 16.594 16.533 1.00 92.50 415 GLU A CA 1
ATOM 3315 C C . GLU A 1 415 ? -22.205 15.910 16.024 1.00 92.50 415 GLU A C 1
ATOM 3317 O O . GLU A 1 415 ? -22.147 15.425 14.894 1.00 92.50 415 GLU A O 1
ATOM 3322 N N . ILE A 1 416 ? -21.207 15.811 16.898 1.00 92.44 416 ILE A N 1
ATOM 3323 C CA . ILE A 1 416 ? -19.992 15.047 16.629 1.00 92.44 416 ILE A CA 1
ATOM 3324 C C . ILE A 1 416 ? -20.178 13.633 17.166 1.00 92.44 416 ILE A C 1
ATOM 3326 O O . ILE A 1 416 ? -20.671 13.432 18.277 1.00 92.44 416 ILE A O 1
ATOM 3330 N N . PHE A 1 417 ? -19.798 12.639 16.374 1.00 93.06 417 PHE A N 1
ATOM 3331 C CA . PHE A 1 417 ? -19.932 11.232 16.729 1.00 93.06 417 PHE A CA 1
ATOM 3332 C C . PHE A 1 417 ? -18.729 10.415 16.264 1.00 93.06 417 PHE A C 1
ATOM 3334 O O . PHE A 1 417 ? -18.010 10.812 15.348 1.00 93.06 417 PHE A O 1
ATOM 3341 N N . ASP A 1 418 ? -18.515 9.265 16.898 1.00 92.69 418 ASP A N 1
ATOM 3342 C CA . ASP A 1 418 ? -17.518 8.285 16.485 1.00 92.69 418 ASP A CA 1
ATOM 3343 C C . ASP A 1 418 ? -18.078 7.370 15.394 1.00 92.69 418 ASP A C 1
ATOM 3345 O O . ASP A 1 418 ? -18.929 6.517 15.645 1.00 92.69 418 ASP A O 1
ATOM 3349 N N . ALA A 1 419 ? -17.558 7.487 14.179 1.00 93.56 419 ALA A N 1
ATOM 3350 C CA . ALA A 1 419 ? -17.936 6.658 13.046 1.00 93.56 419 ALA A CA 1
ATOM 3351 C C . ALA A 1 419 ? -17.589 5.170 13.229 1.00 93.56 419 ALA A C 1
ATOM 3353 O O . ALA A 1 419 ? -18.083 4.339 12.473 1.00 93.56 419 ALA A O 1
ATOM 3354 N N . LEU A 1 420 ? -16.779 4.781 14.218 1.00 90.00 420 LEU A N 1
ATOM 3355 C CA . LEU A 1 420 ? -16.539 3.362 14.500 1.00 90.00 420 LEU A CA 1
ATOM 3356 C C . LEU A 1 420 ? -17.643 2.720 15.349 1.00 90.00 420 LEU A C 1
ATOM 3358 O O . LEU A 1 420 ? -17.818 1.503 15.289 1.00 90.00 420 LEU A O 1
ATOM 3362 N N . THR A 1 421 ? -18.352 3.508 16.161 1.00 85.88 421 THR A N 1
ATOM 3363 C CA . THR A 1 421 ? -19.288 2.999 17.181 1.00 85.88 421 THR A CA 1
ATOM 3364 C C . THR A 1 421 ? -20.677 3.636 17.144 1.00 85.88 421 THR A C 1
ATOM 3366 O O . THR A 1 421 ? -21.565 3.173 17.856 1.00 85.88 421 THR A O 1
ATOM 3369 N N . ASP A 1 422 ? -20.873 4.664 16.316 1.00 91.81 422 ASP A N 1
ATOM 3370 C CA . ASP A 1 422 ? -22.063 5.524 16.261 1.00 91.81 422 ASP A CA 1
ATOM 3371 C C . ASP A 1 422 ? -22.349 6.295 17.568 1.00 91.81 422 ASP A C 1
ATOM 3373 O O . ASP A 1 422 ? -23.426 6.855 17.782 1.00 91.81 422 ASP A O 1
ATOM 3377 N N . GLU A 1 423 ? -21.381 6.340 18.483 1.00 89.75 423 GLU A N 1
ATOM 3378 C CA . GLU A 1 423 ? -21.530 7.029 19.758 1.00 89.75 423 GLU A CA 1
ATOM 3379 C C . GLU A 1 423 ? -21.347 8.539 19.568 1.00 89.75 423 GLU A C 1
ATOM 3381 O O . GLU A 1 423 ? -20.316 8.991 19.077 1.00 89.75 423 GLU A O 1
ATOM 3386 N N . THR A 1 424 ? -22.335 9.338 19.983 1.00 90.62 424 THR A N 1
ATOM 3387 C CA . THR A 1 424 ? -22.181 10.798 20.088 1.00 90.62 424 THR A CA 1
ATOM 3388 C C . THR A 1 424 ? -21.086 11.134 21.099 1.00 90.62 424 THR A C 1
ATOM 3390 O O . THR A 1 424 ? -21.077 10.594 22.209 1.00 90.62 424 THR A O 1
ATOM 3393 N N . ILE A 1 425 ? -20.183 12.036 20.716 1.00 89.69 425 ILE A N 1
ATOM 3394 C CA . ILE A 1 425 ? -19.034 12.456 21.512 1.00 89.69 425 ILE A CA 1
ATOM 3395 C C . ILE A 1 425 ? -19.204 13.923 21.896 1.00 89.69 425 ILE A C 1
ATOM 3397 O O . ILE A 1 425 ? -19.218 14.813 21.048 1.00 89.69 425 ILE A O 1
ATOM 3401 N N . GLU A 1 426 ? -19.281 14.180 23.199 1.00 87.19 426 GLU A N 1
ATOM 3402 C CA . GLU A 1 426 ? -19.142 15.531 23.734 1.00 87.19 426 GLU A CA 1
ATOM 3403 C C . GLU A 1 426 ? -17.654 15.866 23.859 1.00 87.19 426 GLU A C 1
ATOM 3405 O O . GLU A 1 426 ? -16.909 15.194 24.583 1.00 87.19 426 GLU A O 1
ATOM 3410 N N . MET A 1 427 ? -17.223 16.913 23.156 1.00 82.62 427 MET A N 1
ATOM 3411 C CA . MET A 1 427 ? -15.868 17.447 23.263 1.00 82.62 427 MET A CA 1
ATOM 3412 C C . MET A 1 427 ? -15.885 18.689 24.148 1.00 82.62 427 MET A C 1
ATOM 3414 O O . MET A 1 427 ? -16.703 19.586 23.949 1.00 82.62 427 MET A O 1
ATOM 3418 N N . GLN A 1 428 ? -14.991 18.740 25.134 1.00 81.62 428 GLN A N 1
ATOM 3419 C CA . GLN A 1 428 ? -14.840 19.897 26.015 1.00 81.62 428 GLN A CA 1
ATOM 3420 C C . GLN A 1 428 ? -13.388 20.361 26.029 1.00 81.62 428 GLN A C 1
ATOM 3422 O O . GLN A 1 428 ? -12.458 19.552 26.105 1.00 81.62 428 GLN A O 1
ATOM 3427 N N . GLU A 1 429 ? -13.208 21.678 26.002 1.00 76.44 429 GLU A N 1
ATOM 3428 C CA . GLU A 1 429 ? -11.928 22.304 26.301 1.00 76.44 429 GLU A CA 1
ATOM 3429 C C . GLU A 1 429 ? -11.594 22.057 27.780 1.00 76.44 429 GLU A C 1
ATOM 3431 O O . GLU A 1 429 ? -12.394 22.347 28.672 1.00 76.44 429 GLU A O 1
ATOM 3436 N N . GLY A 1 430 ? -10.427 21.480 28.061 1.00 67.88 430 GLY A N 1
ATOM 3437 C CA . GLY A 1 430 ? -10.034 21.158 29.428 1.00 67.88 430 GLY A CA 1
ATOM 3438 C C . GLY A 1 430 ? -8.555 20.817 29.567 1.00 67.88 430 GLY A C 1
ATOM 3439 O O . GLY A 1 430 ? -7.842 20.609 28.586 1.00 67.88 430 GLY A O 1
ATOM 3440 N N . ALA A 1 431 ? -8.078 20.753 30.813 1.00 50.62 431 ALA A N 1
ATOM 3441 C CA . ALA A 1 431 ? -6.755 20.206 31.131 1.00 50.62 431 ALA A CA 1
ATOM 3442 C C . ALA A 1 431 ? -6.652 18.738 30.629 1.00 50.62 431 ALA A C 1
ATOM 3444 O O . ALA A 1 431 ? -7.692 18.129 30.360 1.00 50.62 431 ALA A O 1
ATOM 3445 N N . PRO A 1 432 ? -5.431 18.190 30.441 1.00 50.25 432 PRO A N 1
ATOM 3446 C CA . PRO A 1 432 ? -5.136 17.163 29.437 1.00 50.25 432 PRO A CA 1
ATOM 3447 C C . PRO A 1 432 ? -6.091 15.971 29.494 1.00 50.25 432 PRO A C 1
ATOM 3449 O O . PRO A 1 432 ? -6.535 15.603 30.583 1.00 50.25 432 PRO A O 1
ATOM 3452 N N . LEU A 1 433 ? -6.362 15.407 28.305 1.00 43.62 433 LEU A N 1
ATOM 3453 C CA . LEU A 1 433 ? -7.144 14.190 28.039 1.00 43.62 433 LEU A CA 1
ATOM 3454 C C . LEU A 1 433 ? -7.260 13.296 29.272 1.00 43.62 433 LEU A C 1
ATOM 3456 O O . LEU A 1 433 ? -6.216 12.997 29.873 1.00 43.62 433 LEU A O 1
ATOM 3460 N N . PRO A 1 434 ? -8.465 12.793 29.629 1.00 39.28 434 PRO A N 1
ATOM 3461 C CA . PRO A 1 434 ? -8.531 11.760 30.640 1.00 39.28 434 PRO A CA 1
ATOM 3462 C C . PRO A 1 434 ? -7.611 10.685 30.104 1.00 39.28 434 PRO A C 1
ATOM 3464 O O . PRO A 1 434 ? -7.783 10.239 28.967 1.00 39.28 434 PRO A O 1
ATOM 3467 N N . THR A 1 435 ? -6.592 10.321 30.877 1.00 41.09 435 THR A N 1
ATOM 3468 C CA . THR A 1 435 ? -5.790 9.172 30.516 1.00 41.09 435 THR A CA 1
ATOM 3469 C C . THR A 1 435 ? -6.799 8.038 30.486 1.00 41.09 435 THR A C 1
ATOM 3471 O O . THR A 1 435 ? -7.235 7.572 31.546 1.00 41.09 435 THR A O 1
ATOM 3474 N N . LEU A 1 436 ? -7.277 7.654 29.292 1.00 41.59 436 LEU A N 1
ATOM 3475 C CA . LEU A 1 436 ? -7.952 6.383 29.101 1.00 41.59 436 LEU A CA 1
ATOM 3476 C C . LEU A 1 436 ? -7.022 5.438 29.836 1.00 41.59 436 LEU A C 1
ATOM 3478 O O . LEU A 1 436 ? -5.829 5.433 29.536 1.00 41.59 436 LEU A O 1
ATOM 3482 N N . LYS A 1 437 ? -7.506 4.770 30.890 1.00 38.06 437 LYS A N 1
ATOM 3483 C CA . LYS A 1 437 ? -6.680 3.917 31.759 1.00 38.06 437 LYS A CA 1
ATOM 3484 C C . LYS A 1 437 ? -6.190 2.670 30.994 1.00 38.06 437 LYS A C 1
ATOM 3486 O O . LYS A 1 437 ? -6.290 1.554 31.490 1.00 38.06 437 LYS A O 1
ATOM 3491 N N . SER A 1 438 ? -5.707 2.830 29.769 1.00 39.09 438 SER A N 1
ATOM 3492 C CA . SER A 1 438 ? -4.595 2.100 29.203 1.00 39.09 438 SER A CA 1
ATOM 3493 C C . SER A 1 438 ? -3.385 2.325 30.110 1.00 39.09 438 SER A C 1
ATOM 3495 O O . SER A 1 438 ? -3.030 3.448 30.455 1.00 39.09 438 SER A O 1
ATOM 3497 N N . LYS A 1 439 ? -2.778 1.236 30.575 1.00 33.06 439 LYS A N 1
ATOM 3498 C CA . LYS A 1 439 ? -1.611 1.287 31.460 1.00 33.06 439 LYS A CA 1
ATOM 3499 C C . LYS A 1 439 ? -0.312 1.672 30.736 1.00 33.06 439 LYS A C 1
ATOM 3501 O O . LYS A 1 439 ? 0.724 1.657 31.391 1.00 33.06 439 LYS A O 1
ATOM 3506 N N . LEU A 1 440 ? -0.318 1.960 29.434 1.00 31.89 440 LEU A N 1
ATOM 3507 C CA . LEU A 1 440 ? 0.904 2.144 28.647 1.00 31.89 440 LEU A CA 1
ATOM 3508 C C . LEU A 1 440 ? 0.660 3.112 27.474 1.00 31.89 440 LEU A C 1
ATOM 3510 O O . LEU A 1 440 ? -0.226 2.869 26.663 1.00 31.89 440 LEU A O 1
ATOM 3514 N N . GLY A 1 441 ? 1.481 4.163 27.369 1.00 35.31 441 GLY A N 1
ATOM 3515 C CA . GLY A 1 441 ? 1.659 4.957 26.142 1.00 35.31 441 GLY A CA 1
ATOM 3516 C C . GLY A 1 441 ? 1.214 6.422 26.218 1.00 35.31 441 GLY A C 1
ATOM 3517 O O . GLY A 1 441 ? 0.135 6.728 26.714 1.00 35.31 441 GLY A O 1
ATOM 3518 N N . GLY A 1 442 ? 2.072 7.324 25.724 1.00 35.19 442 GLY A N 1
ATOM 3519 C CA . GLY A 1 442 ? 1.720 8.714 25.411 1.00 35.19 442 GLY A CA 1
ATOM 3520 C C . GLY A 1 442 ? 0.888 8.818 24.126 1.00 35.19 442 GLY A C 1
ATOM 3521 O O . GLY A 1 442 ? 0.734 7.840 23.396 1.00 35.19 442 GLY A O 1
ATOM 3522 N N . TYR A 1 443 ? 0.339 10.004 23.867 1.00 42.16 443 TYR A N 1
ATOM 3523 C CA . TYR A 1 443 ? -0.595 10.267 22.767 1.00 42.16 443 TYR A CA 1
ATOM 3524 C C . TYR A 1 443 ? 0.102 10.912 21.565 1.00 42.16 443 TYR A C 1
ATOM 3526 O O . TYR A 1 443 ? 1.009 11.722 21.747 1.00 42.16 443 TYR A O 1
ATOM 3534 N N . HIS A 1 444 ? -0.385 10.618 20.358 1.00 40.97 444 HIS A N 1
ATOM 3535 C CA . HIS A 1 444 ? -0.042 11.345 19.136 1.00 40.97 444 HIS A CA 1
ATOM 3536 C C . HIS A 1 444 ? -1.334 11.861 18.501 1.00 40.97 444 HIS A C 1
ATOM 3538 O O . HIS A 1 444 ? -2.134 11.090 17.969 1.00 40.97 444 HIS A O 1
ATOM 3544 N N . VAL A 1 445 ? -1.544 13.174 18.588 1.00 36.09 445 VAL A N 1
ATOM 3545 C CA . VAL A 1 445 ? -2.528 13.865 17.755 1.00 36.09 445 VAL A CA 1
ATOM 3546 C C . VAL A 1 445 ? -1.866 14.008 16.390 1.00 36.09 445 VAL A C 1
ATOM 3548 O O . VAL A 1 445 ? -0.848 14.686 16.272 1.00 36.09 445 VAL A O 1
ATOM 3551 N N . PHE A 1 446 ? -2.393 13.324 15.378 1.00 41.03 446 PHE A N 1
ATOM 3552 C CA . PHE A 1 446 ? -1.996 13.566 13.992 1.00 41.03 446 PHE A CA 1
ATOM 3553 C C . PHE A 1 446 ? -2.707 14.839 13.528 1.00 41.03 446 PHE A C 1
ATOM 3555 O O . PHE A 1 446 ? -3.720 14.781 12.839 1.00 41.03 446 PHE A O 1
ATOM 3562 N N . SER A 1 447 ? -2.233 15.990 14.004 1.00 36.59 447 SER A N 1
ATOM 3563 C CA . SER A 1 447 ? -2.714 17.303 13.592 1.00 36.59 447 SER A CA 1
ATOM 3564 C C . SER A 1 447 ? -1.633 18.031 12.796 1.00 36.59 447 SER A C 1
ATOM 3566 O O . SER A 1 447 ? -0.508 18.265 13.234 1.00 36.59 447 SER A O 1
ATOM 3568 N N . GLY A 1 448 ? -1.964 18.345 11.545 1.00 35.88 448 GLY A N 1
ATOM 3569 C CA . GLY A 1 448 ? -1.014 18.766 10.519 1.00 35.88 448 GLY A CA 1
ATOM 3570 C C . GLY A 1 448 ? -0.582 20.239 10.546 1.00 35.88 448 GLY A C 1
ATOM 3571 O O . GLY A 1 448 ? -0.594 20.864 9.475 1.00 35.88 448 GLY A O 1
ATOM 3572 N N . VAL A 1 449 ? -0.165 20.802 11.691 1.00 28.52 449 VAL A N 1
ATOM 3573 C CA . VAL A 1 449 ? 0.333 22.196 11.770 1.00 28.52 449 VAL A CA 1
ATOM 3574 C C . VAL A 1 449 ? 1.503 22.368 12.763 1.00 28.52 449 VAL A C 1
ATOM 3576 O O . VAL A 1 449 ? 1.309 22.263 13.970 1.00 28.52 449 VAL A O 1
ATOM 3579 N N . PRO A 1 450 ? 2.721 22.740 12.315 1.00 27.67 450 PRO A N 1
ATOM 3580 C CA . PRO A 1 450 ? 3.726 23.318 13.203 1.00 27.67 450 PRO A CA 1
ATOM 3581 C C . PRO A 1 450 ? 3.350 24.768 13.531 1.00 27.67 450 PRO A C 1
ATOM 3583 O O . PRO A 1 450 ? 3.116 25.574 12.627 1.00 27.67 450 PRO A O 1
ATOM 3586 N N . SER A 1 451 ? 3.350 25.137 14.814 1.00 30.83 451 SER A N 1
ATOM 3587 C CA . SER A 1 451 ? 3.263 26.546 15.212 1.00 30.83 451 SER A CA 1
ATOM 3588 C C . SER A 1 451 ? 4.541 27.290 14.798 1.00 30.83 451 SER A C 1
ATOM 3590 O O . SER A 1 451 ? 5.578 27.214 15.456 1.00 30.83 451 SER A O 1
ATOM 3592 N N . ASN A 1 452 ? 4.488 28.023 13.684 1.00 30.02 452 ASN A N 1
ATOM 3593 C CA . ASN A 1 452 ? 5.527 28.987 13.335 1.00 30.02 452 ASN A CA 1
ATOM 3594 C C . ASN A 1 452 ? 5.428 30.180 14.293 1.00 30.02 452 ASN A C 1
ATOM 3596 O O . ASN A 1 452 ? 4.744 31.164 14.021 1.00 30.02 452 ASN A O 1
ATOM 3600 N N . LYS A 1 453 ? 6.132 30.116 15.427 1.00 29.69 453 LYS A N 1
ATOM 3601 C CA . LYS A 1 453 ? 6.495 31.332 16.161 1.00 29.69 453 LYS A CA 1
ATOM 3602 C C . LYS A 1 453 ? 7.626 32.019 15.401 1.00 29.69 453 LYS A C 1
ATOM 3604 O O . LYS A 1 453 ? 8.798 31.745 15.635 1.00 29.69 453 LYS A O 1
ATOM 3609 N N . SER A 1 454 ? 7.269 32.919 14.489 1.00 30.94 454 SER A N 1
ATOM 3610 C CA . SER A 1 454 ? 8.199 33.930 13.995 1.00 30.94 454 SER A CA 1
ATOM 3611 C C . SER A 1 454 ? 8.534 34.874 15.150 1.00 30.94 454 SER A C 1
ATOM 3613 O O . SER A 1 454 ? 7.739 35.743 15.506 1.00 30.94 454 SER A O 1
ATOM 3615 N N . SER A 1 455 ? 9.700 34.701 15.763 1.00 32.50 455 SER A N 1
ATOM 3616 C CA . SER A 1 455 ? 10.307 35.748 16.577 1.00 32.50 455 SER A CA 1
ATOM 3617 C C . SER A 1 455 ? 10.735 36.878 15.639 1.00 32.50 455 SER A C 1
ATOM 3619 O O . SER A 1 455 ? 11.785 36.793 15.002 1.00 32.50 455 SER A O 1
ATOM 3621 N N . GLN A 1 456 ? 9.911 37.919 15.520 1.00 32.41 456 GLN A N 1
ATOM 3622 C CA . GLN A 1 456 ? 10.384 39.211 15.036 1.00 32.41 456 GLN A CA 1
ATOM 3623 C C . GLN A 1 456 ? 11.333 39.768 16.099 1.00 32.41 456 GLN A C 1
ATOM 3625 O O . GLN A 1 456 ? 10.915 40.115 17.201 1.00 32.41 456 GLN A O 1
ATOM 3630 N N . ALA A 1 457 ? 12.624 39.785 15.779 1.00 34.69 457 ALA A N 1
ATOM 3631 C CA . ALA A 1 457 ? 13.586 40.614 16.478 1.00 34.69 457 ALA A CA 1
ATOM 3632 C C . ALA A 1 457 ? 13.392 42.048 15.969 1.00 34.69 457 ALA A C 1
ATOM 3634 O O . ALA A 1 457 ? 13.725 42.350 14.824 1.00 34.69 457 ALA A O 1
ATOM 3635 N N . GLU A 1 458 ? 12.811 42.908 16.803 1.00 40.22 458 GLU A N 1
ATOM 3636 C CA . GLU A 1 458 ? 12.882 44.355 16.618 1.00 40.22 458 GLU A CA 1
ATOM 3637 C C . GLU A 1 458 ? 14.344 44.787 16.776 1.00 40.22 458 GLU A C 1
ATOM 3639 O O . GLU A 1 458 ? 14.925 44.719 17.860 1.00 40.22 458 GLU A O 1
ATOM 3644 N N . SER A 1 459 ? 14.952 45.219 15.676 1.00 42.22 459 SER A N 1
ATOM 3645 C CA . SER A 1 459 ? 16.144 46.057 15.699 1.00 42.22 459 SER A CA 1
ATOM 3646 C C . SER A 1 459 ? 15.720 47.475 16.083 1.00 42.22 459 SER A C 1
ATOM 3648 O O . SER A 1 459 ? 15.041 48.143 15.303 1.00 42.22 459 SER A O 1
ATOM 3650 N N . GLN A 1 460 ? 16.107 47.919 17.277 1.00 47.53 460 GLN A N 1
ATOM 3651 C CA . GLN A 1 460 ? 16.131 49.339 17.620 1.00 47.53 460 GLN A CA 1
ATOM 3652 C C . GLN A 1 460 ? 17.419 49.957 17.060 1.00 47.53 460 GLN A C 1
ATOM 3654 O O . GLN A 1 460 ? 18.513 49.476 17.363 1.00 47.53 460 GLN A O 1
ATOM 3659 N N . GLU A 1 461 ? 17.254 50.991 16.232 1.00 53.72 461 GLU A N 1
ATOM 3660 C CA . GLU A 1 461 ? 18.222 52.085 16.051 1.00 53.72 461 GLU A CA 1
ATOM 3661 C C . GLU A 1 461 ? 18.034 53.140 17.145 1.00 53.72 461 GLU A C 1
ATOM 3663 O O . GLU A 1 461 ? 16.864 53.380 17.537 1.00 53.72 461 GLU A O 1
#

Secondary structure (DSSP, 8-state):
--HHHHHHHHHHHHHHHTPPPP--------S-SS-GGGS-HHHHHHHHHHHHHH-PPPHHHHTTEEEGGGS-HHHHHHHHHHHHHHHHHHHHHHHHHHHHHHHHHHTT-HHHHHHHHHHHHHHHHHHHHHHSPEETTEEEE---TTGGGS-S-TTTS-SSSS--HHHHHHHHHHHHHHHHHH-TTS--HHHHHHHHHHHHHTSPPPPTTPPPPHHHHHHHHHHHHHHHHTT-HHHHHHHHHHHHHHHHHHHHTTSS-TT-TT-HHHHHHTTHHHHHHHHHHHHHHHTT-SS-PPPHHHHHHHHHHHT-GGGSTTT-S-TTT---SS-EE-TTTS--EESSHHHHHHHIIIIIHHHTTS-S--S-EEE-HHHHHHHHHHHH----STT-TT-SSEEEEE-STT-EEEEEE-TTT--EEETTTTEE--EEE-SS----S-SS---B-----------------

Foldseek 3Di:
DCFVVLQLLVLLVCLLLVHDDDPPDPPCQFFALDDLVRCDPVVLLVLLVLLQVLVDDPPVLLVQEDELVPDPPVLSVQQVVLQVVCQVVLVVLVVVLSVVLVVCVVVVNNLVSLVSLLVSLVVSVVVLVVRGDDDPNHHYAHADLVLLVDDADLQPDCSPPPTDVLSSLLSSLLSNLSSLSNNLPHNPLVSSLVSLSSNLSSHRRDDRPGQDHPVNLVSLLSNLSSCLLVVVLVSSLSSLLSSLSSVVNCVSVVRDPSSDCVDSSNSSNVCVLVSNVVSQQVVCVVVVNLQQADDLVRLVVSCNSRCAQCSRNVNQAAPQPRHNPCWDADPQASRGTHNDPVSVVVVCVVPVVPVRPPDPDDDAWEAAPVLVVLQVCLLVVDCPDSSCSRRDNWAWWQLPRRDIFIWHARPPPRFIAGRHRRHTHHYDHDDHTPNPPPVDDDTDRPRRDDPPPPPDDDDDD

Radius of gyration: 24.86 Å; chains: 1; bounding box: 56×74×73 Å

InterPro domains:
  IPR002893 Zinc finger, MYND-type [PF01753] (318-356)
  IPR002893 Zinc finger, MYND-type [PS01360] (318-356)
  IPR002893 Zinc finger, MYND-type [PS50865] (318-356)